Protein AF-0000000080272807 (afdb_homodimer)

Foldseek 3Di:
DQCDLVNLCVQLVHDSLLLQCLLQVNDDDPPVSSVSSVVCCVVRVPDPPNCSHVCLVPAPLEEEEEEADPPDLLVVLLVLLLQVQSVVVVHHYDYDYQVNDLVSVVVVVVVVVVVPHQAYEYEDWAFPPHPCLVVVLVVLVRHAYEYEQYDHPRRPNYFYEHAQLLVVLLVVCVQQVDALPAQEAEEEACRTPLSVSNVVSVVVNCVVVVHDDDCVRYFYFYPALVRLLVSLVVVVVVVDFFAYEYEYSALRSQLSNVVNCVVVVHDFPGGYAYAGEQCRPCQCVDVQRHWYKHQVSSVSSNVSNVQSVCVSVPNHDPDRYDYGDIDTGDTRRHDRPPD/DQCDLVNLCVQLVHDSLLLQCLLQVNDDDPPVSSVSSVVCCVVSVPDPPNCSHVCLVPAPLEEEEEEADPPDLLVVLLVLLLQVQSVVVVHHYDYDYQVNDLVSVVVVVVVVVVVPHQAYEYEDFAFPPHPCLVVVQVVLVRHAYEYEQYDRPHHDNYAYEHAQLLVVLLVVCVQQVDALPAQEAEEEACRTPLSVSNVVSVVVNCVVVVHDDDCVRYFYFYPALVRLLVSLVVVVVVVDFFAYEYEYSALRSQLSNVVNCVVVVHDFPGGYAYAGEQCRPCQCVDVQRHWYKHQVSSVSSNVSNVQSVCVSVPNHDPDRYDYGDIDTGDTRRHDRPPD

Structure (mmCIF, N/CA/C/O backbone):
data_AF-0000000080272807-model_v1
#
loop_
_entity.id
_entity.type
_entity.pdbx_description
1 polymer 'HTH lacI-type domain-containing protein'
#
loop_
_atom_site.group_PDB
_atom_site.id
_atom_site.type_symbol
_atom_site.label_atom_id
_atom_site.label_alt_id
_atom_site.label_comp_id
_atom_site.label_asym_id
_atom_site.label_entity_id
_atom_site.label_seq_id
_atom_site.pdbx_PDB_ins_code
_atom_site.Cartn_x
_atom_site.Cartn_y
_atom_site.Cartn_z
_atom_site.occupancy
_atom_site.B_iso_or_equiv
_atom_site.auth_seq_id
_atom_site.auth_comp_id
_atom_site.auth_asym_id
_atom_site.auth_atom_id
_atom_site.pdbx_PDB_model_num
ATOM 1 N N . MET A 1 1 ? -3.539 21.22 30.355 1 34.2 1 MET A N 1
ATOM 2 C CA . MET A 1 1 ? -4.007 21.285 28.974 1 34.2 1 MET A CA 1
ATOM 3 C C . MET A 1 1 ? -3.716 22.653 28.365 1 34.2 1 MET A C 1
ATOM 5 O O . MET A 1 1 ? -3.99 23.683 28.983 1 34.2 1 MET A O 1
ATOM 9 N N . SER A 1 2 ? -2.77 22.766 27.38 1 46.05 2 SER A N 1
ATOM 10 C CA . SER A 1 2 ? -2.426 24.106 26.916 1 46.05 2 SER A CA 1
ATOM 11 C C . SER A 1 2 ? -3.626 24.795 26.276 1 46.05 2 SER A C 1
ATOM 13 O O . SER A 1 2 ? -4.498 24.133 25.708 1 46.05 2 SER A O 1
ATOM 15 N N . TYR A 1 3 ? -3.891 26.013 26.672 1 55.88 3 TYR A N 1
ATOM 16 C CA . TYR A 1 3 ? -5.014 26.831 26.228 1 55.88 3 TYR A CA 1
ATOM 17 C C . TYR A 1 3 ? -4.972 27.042 24.719 1 55.88 3 TYR A C 1
ATOM 19 O O . TYR A 1 3 ? -3.985 27.552 24.184 1 55.88 3 TYR A O 1
ATOM 27 N N . THR A 1 4 ? -5.792 26.312 23.886 1 60.8 4 THR A N 1
ATOM 28 C CA . THR A 1 4 ? -5.838 26.264 22.429 1 60.8 4 THR A CA 1
ATOM 29 C C . THR A 1 4 ? -6.853 27.266 21.887 1 60.8 4 THR A C 1
ATOM 31 O O . THR A 1 4 ? -7.581 27.898 22.656 1 60.8 4 THR A O 1
ATOM 34 N N . MET A 1 5 ? -6.747 27.379 20.513 1 63.78 5 MET A N 1
ATOM 35 C CA . MET A 1 5 ? -7.747 28.229 19.874 1 63.78 5 MET A CA 1
ATOM 36 C C . MET A 1 5 ? -9.155 27.703 20.131 1 63.78 5 MET A C 1
ATOM 38 O O . MET A 1 5 ? -10.105 28.481 20.228 1 63.78 5 MET A O 1
ATOM 42 N N . TYR A 1 6 ? -9.126 26.433 20.267 1 62.65 6 TYR A N 1
ATOM 43 C CA . TYR A 1 6 ? -10.42 25.835 20.575 1 62.65 6 TYR A CA 1
ATOM 44 C C . TYR A 1 6 ? -10.855 26.176 21.995 1 62.65 6 TYR A C 1
ATOM 46 O O . TYR A 1 6 ? -12.026 26.48 22.236 1 62.65 6 TYR A O 1
ATOM 54 N N . ASP A 1 7 ? -9.866 26.136 22.859 1 68.77 7 ASP A N 1
ATOM 55 C CA . ASP A 1 7 ? -10.162 26.541 24.23 1 68.77 7 ASP A CA 1
ATOM 56 C C . ASP A 1 7 ? -10.607 28.001 24.288 1 68.77 7 ASP A C 1
ATOM 58 O O . ASP A 1 7 ? -11.548 28.341 25.008 1 68.77 7 ASP A O 1
ATOM 62 N N . LEU A 1 8 ? -9.949 28.792 23.437 1 72.2 8 LEU A N 1
ATOM 63 C CA . LEU A 1 8 ? -10.231 30.22 23.348 1 72.2 8 LEU A CA 1
ATOM 64 C C . LEU A 1 8 ? -11.628 30.465 22.788 1 72.2 8 LEU A C 1
ATOM 66 O O . LEU A 1 8 ? -12.37 31.306 23.302 1 72.2 8 LEU A O 1
ATOM 70 N N . ALA A 1 9 ? -11.871 29.659 21.795 1 72.42 9 ALA A N 1
ATOM 71 C CA . ALA A 1 9 ? -13.197 29.761 21.191 1 72.42 9 ALA A CA 1
ATOM 72 C C . ALA A 1 9 ? -14.284 29.357 22.183 1 72.42 9 ALA A C 1
ATOM 74 O O . ALA A 1 9 ? -15.309 30.032 22.3 1 72.42 9 ALA A O 1
ATOM 75 N N . ARG A 1 10 ? -13.968 28.383 22.796 1 74.51 10 ARG A N 1
ATOM 76 C CA . ARG A 1 10 ? -14.891 27.901 23.819 1 74.51 10 ARG A CA 1
ATOM 77 C C . ARG A 1 10 ? -15.048 28.924 24.939 1 74.51 10 ARG A C 1
ATOM 79 O O . ARG A 1 10 ? -16.169 29.262 25.325 1 74.51 10 ARG A O 1
ATOM 86 N N . ASP A 1 11 ? -13.958 29.419 25.391 1 76.03 11 ASP A N 1
ATOM 87 C CA . ASP A 1 11 ? -13.976 30.363 26.505 1 76.03 11 ASP A CA 1
ATOM 88 C C . ASP A 1 11 ? -14.636 31.678 26.1 1 76.03 11 ASP A C 1
ATOM 90 O O . ASP A 1 11 ? -15.256 32.349 26.928 1 76.03 11 ASP A O 1
ATOM 94 N N . ALA A 1 12 ? -14.47 32.021 24.795 1 75.81 12 ALA A N 1
ATOM 95 C CA . ALA A 1 12 ? -15.011 33.273 24.272 1 75.81 12 ALA A CA 1
ATOM 96 C C . ALA A 1 12 ? -16.451 33.093 23.799 1 75.81 12 ALA A C 1
ATOM 98 O O . ALA A 1 12 ? -17.138 34.071 23.496 1 75.81 12 ALA A O 1
ATOM 99 N N . GLY A 1 13 ? -16.926 31.772 23.785 1 72.6 13 GLY A N 1
ATOM 100 C CA . GLY A 1 13 ? -18.289 31.48 23.372 1 72.6 13 GLY A CA 1
ATOM 101 C C . GLY A 1 13 ? -18.535 31.741 21.898 1 72.6 13 GLY A C 1
ATOM 102 O O . GLY A 1 13 ? -19.614 32.197 21.515 1 72.6 13 GLY A O 1
ATOM 103 N N . VAL A 1 14 ? -17.548 31.664 21.172 1 73.32 14 VAL A N 1
ATOM 104 C CA . VAL A 1 14 ? -17.643 31.909 19.737 1 73.32 14 VAL A CA 1
ATOM 105 C C . VAL A 1 14 ? -17.054 30.727 18.971 1 73.32 14 VAL A C 1
ATOM 107 O O . VAL A 1 14 ? -16.477 29.816 19.57 1 73.32 14 VAL A O 1
ATOM 110 N N . SER A 1 15 ? -17.325 30.678 17.741 1 65.16 15 SER A N 1
ATOM 111 C CA . SER A 1 15 ? -16.73 29.648 16.896 1 65.16 15 SER A CA 1
ATOM 112 C C . SER A 1 15 ? -15.228 29.863 16.738 1 65.16 15 SER A C 1
ATOM 114 O O . SER A 1 15 ? -14.731 30.974 16.934 1 65.16 15 SER A O 1
ATOM 116 N N . VAL A 1 16 ? -14.533 28.832 16.421 1 64.63 16 VAL A N 1
ATOM 117 C CA . VAL A 1 16 ? -13.101 28.922 16.157 1 64.63 16 VAL A CA 1
ATOM 118 C C . VAL A 1 16 ? -12.849 29.88 14.995 1 64.63 16 VAL A C 1
ATOM 120 O O . VAL A 1 16 ? -11.865 30.624 14.998 1 64.63 16 VAL A O 1
ATOM 123 N N . ALA A 1 17 ? -13.763 30.073 14.128 1 61.92 17 ALA A N 1
ATOM 124 C CA . ALA A 1 17 ? -13.666 31.01 13.012 1 61.92 17 ALA A CA 1
ATOM 125 C C . ALA A 1 17 ? -13.718 32.454 13.502 1 61.92 17 ALA A C 1
ATOM 127 O O . ALA A 1 17 ? -12.987 33.312 13.002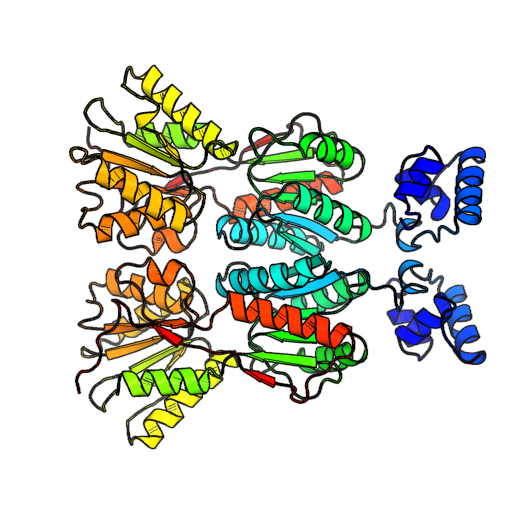 1 61.92 17 ALA A O 1
ATOM 128 N N . THR A 1 18 ? -14.551 32.736 14.481 1 66.98 18 THR A N 1
ATOM 129 C CA . THR A 1 18 ? -14.682 34.072 15.049 1 66.98 18 THR A CA 1
ATOM 130 C C . THR A 1 18 ? -13.41 34.473 15.791 1 66.98 18 THR A C 1
ATOM 132 O O . THR A 1 18 ? -12.94 35.605 15.663 1 66.98 18 THR A O 1
ATOM 135 N N . VAL A 1 19 ? -12.832 33.446 16.512 1 68.65 19 VAL A N 1
ATOM 136 C CA . VAL A 1 19 ? -11.566 33.68 17.198 1 68.65 19 VAL A CA 1
ATOM 137 C C . VAL A 1 19 ? -10.473 33.984 16.175 1 68.65 19 VAL A C 1
ATOM 139 O O . VAL A 1 19 ? -9.681 34.91 16.361 1 68.65 19 VAL A O 1
ATOM 142 N N . SER A 1 20 ? -10.59 33.342 15.147 1 62.76 20 SER A N 1
ATOM 143 C CA . SER A 1 20 ? -9.619 33.54 14.076 1 62.76 20 SER A CA 1
ATOM 144 C C . SER A 1 20 ? -9.745 34.932 13.466 1 62.76 20 SER A C 1
ATOM 146 O O . SER A 1 20 ? -8.74 35.604 13.227 1 62.76 20 SER A O 1
ATOM 148 N N . ARG A 1 21 ? -10.932 35.349 13.357 1 64.17 21 ARG A N 1
ATOM 149 C CA . ARG A 1 21 ? -11.18 36.676 12.801 1 64.17 21 ARG A CA 1
ATOM 150 C C . ARG A 1 21 ? -10.634 37.764 13.72 1 64.17 21 ARG A C 1
ATOM 152 O O . ARG A 1 21 ? -10.052 38.745 13.252 1 64.17 21 ARG A O 1
ATOM 159 N N . VAL A 1 22 ? -10.828 37.583 14.979 1 68.15 22 VAL A N 1
ATOM 160 C CA . VAL A 1 22 ? -10.404 38.58 15.957 1 68.15 22 VAL A CA 1
ATOM 161 C C . VAL A 1 22 ? -8.88 38.607 16.04 1 68.15 22 VAL A C 1
ATOM 163 O O . VAL A 1 22 ? -8.272 39.68 16.05 1 68.15 22 VAL A O 1
ATOM 166 N N . ILE A 1 23 ? -8.363 37.376 15.953 1 66.19 23 ILE A N 1
ATOM 167 C CA . ILE A 1 23 ? -6.919 37.262 16.127 1 66.19 23 ILE A CA 1
ATOM 168 C C . ILE A 1 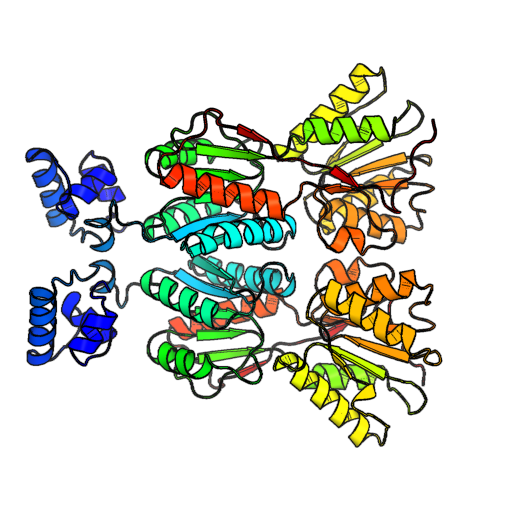23 ? -6.207 37.764 14.873 1 66.19 23 ILE A C 1
ATOM 170 O O . ILE A 1 23 ? -5.17 38.426 14.963 1 66.19 23 ILE A O 1
ATOM 174 N N . ASN A 1 24 ? -7.007 37.582 13.761 1 58.66 24 ASN A N 1
ATOM 175 C CA . ASN A 1 24 ? -6.405 37.94 12.481 1 58.66 24 ASN A CA 1
ATOM 176 C C . ASN A 1 24 ? -6.882 39.307 12.001 1 58.66 24 ASN A C 1
ATOM 178 O O . ASN A 1 24 ? -6.543 39.734 10.895 1 58.66 24 ASN A O 1
ATOM 182 N N . LYS A 1 25 ? -7.51 39.91 12.763 1 61.64 25 LYS A N 1
ATOM 183 C CA . LYS A 1 25 ? -8.095 41.217 12.481 1 61.64 25 LYS A CA 1
ATOM 184 C C . LYS A 1 25 ? -8.728 41.249 11.092 1 61.64 25 LYS A C 1
ATOM 186 O O . LYS A 1 25 ? -8.542 42.209 10.341 1 61.64 25 LYS A O 1
ATOM 191 N N . ASN A 1 26 ? -9.281 40.007 10.676 1 52.68 26 ASN A N 1
ATOM 192 C CA . ASN A 1 26 ? -9.894 39.896 9.356 1 52.68 26 ASN A CA 1
ATOM 193 C C . ASN A 1 26 ? -11.367 39.508 9.454 1 52.68 26 ASN A C 1
ATOM 195 O O . ASN A 1 26 ? -11.701 38.458 10.006 1 52.68 26 ASN A O 1
ATOM 199 N N . GLY A 1 27 ? -12.287 40.421 9.272 1 57.71 27 GLY A N 1
ATOM 200 C CA . GLY A 1 27 ? -13.735 40.291 9.239 1 57.71 27 GLY A CA 1
ATOM 201 C C . GLY A 1 27 ? -14.437 41.187 10.242 1 57.71 27 GLY A C 1
ATOM 202 O O . GLY A 1 27 ? -13.787 41.842 11.059 1 57.71 27 GLY A O 1
ATOM 203 N N . SER A 1 28 ? -15.631 41.26 10.094 1 63.96 28 SER A N 1
ATOM 204 C CA . SER A 1 28 ? -16.472 42.048 10.988 1 63.96 28 SER A CA 1
ATOM 205 C C . SER A 1 28 ? -16.881 41.241 12.216 1 63.96 28 SER A C 1
ATOM 207 O O . SER A 1 28 ? -17.505 40.185 12.091 1 63.96 28 SER A O 1
ATOM 209 N N . VAL A 1 29 ? -16.136 41.385 13.266 1 70.33 29 VAL A N 1
ATOM 210 C CA . VAL A 1 29 ? -16.567 40.876 14.563 1 70.33 29 VAL A CA 1
ATOM 211 C C . VAL A 1 29 ? -17.007 42.035 15.454 1 70.33 29 VAL A C 1
ATOM 213 O O . VAL A 1 29 ? -16.433 43.125 15.393 1 70.33 29 VAL A O 1
ATOM 216 N N . LYS A 1 30 ? -18.138 41.856 16.091 1 79.73 30 LYS A N 1
ATOM 217 C CA . LYS A 1 30 ? -18.642 42.891 16.989 1 79.73 30 LYS A CA 1
ATOM 218 C C . LYS A 1 30 ? -17.578 43.307 18 1 79.73 30 LYS A C 1
ATOM 220 O O . LYS A 1 30 ? -16.817 42.469 18.489 1 79.73 30 LYS A O 1
ATOM 225 N N . GLU A 1 31 ? -17.5 44.462 18.184 1 74.25 31 GLU A N 1
ATOM 226 C CA . GLU A 1 31 ? -16.474 45.04 19.046 1 74.25 31 GLU A CA 1
ATOM 227 C C . GLU A 1 31 ? -16.471 44.377 20.421 1 74.25 31 GLU A C 1
ATOM 229 O O . GLU A 1 31 ? -15.408 44.113 20.987 1 74.25 31 GLU A O 1
ATOM 234 N N . ASP A 1 32 ? -17.535 43.991 20.93 1 78.94 32 ASP A N 1
ATOM 235 C CA . ASP A 1 32 ? -17.648 43.34 22.232 1 78.94 32 ASP A CA 1
ATOM 236 C C . ASP A 1 32 ? -17.025 41.946 22.205 1 78.94 32 ASP A C 1
ATOM 238 O O . ASP A 1 32 ? -16.321 41.557 23.138 1 78.94 32 ASP A O 1
ATOM 242 N N . THR A 1 33 ? -17.215 41.248 21.119 1 78.75 33 THR A N 1
ATOM 243 C CA . THR A 1 33 ? -16.678 39.901 20.952 1 78.75 33 THR A CA 1
ATOM 244 C C . THR A 1 33 ? -15.163 39.941 20.775 1 78.75 33 THR A C 1
ATOM 246 O O . THR A 1 33 ? -14.445 39.118 21.347 1 78.75 33 THR A O 1
ATOM 249 N N . LYS A 1 34 ? -14.794 40.867 20.072 1 78.63 34 LYS A N 1
ATOM 250 C CA . LYS A 1 34 ? -13.368 41.082 19.845 1 78.63 34 LYS A CA 1
ATOM 251 C C . LYS A 1 34 ? -12.637 41.352 21.158 1 78.63 34 LYS A C 1
ATOM 253 O O . LYS A 1 34 ? -11.595 40.751 21.429 1 78.63 34 LYS A O 1
ATOM 258 N N . GLN A 1 35 ? -13.182 42.246 21.92 1 77.6 35 GLN A N 1
ATOM 259 C CA . GLN A 1 35 ? -12.572 42.611 23.195 1 77.6 35 GLN A CA 1
ATOM 260 C C . GLN A 1 35 ? -12.544 41.423 24.152 1 77.6 35 GLN A C 1
ATOM 262 O O . GLN A 1 35 ? -11.55 41.203 24.848 1 77.6 35 GLN A O 1
ATOM 267 N N . ARG A 1 36 ? -13.546 40.623 24.125 1 79.94 36 ARG A N 1
ATOM 268 C CA . ARG A 1 36 ? -13.622 39.435 24.968 1 79.94 36 ARG A CA 1
ATOM 269 C C . ARG A 1 36 ? -12.545 38.424 24.588 1 79.94 36 ARG A C 1
ATOM 271 O O . ARG A 1 36 ? -11.881 37.859 25.46 1 79.94 36 ARG A O 1
ATOM 278 N N . ILE A 1 37 ? -12.446 38.263 23.313 1 77.82 37 ILE A N 1
ATOM 279 C CA . ILE A 1 37 ? -11.456 37.311 22.821 1 77.82 37 ILE A CA 1
ATOM 280 C C . ILE A 1 37 ? -10.052 37.799 23.173 1 77.82 37 ILE A C 1
ATOM 282 O O . ILE A 1 37 ? -9.223 37.026 23.658 1 77.82 37 ILE A O 1
ATOM 286 N N . LEU A 1 38 ? -9.854 39.056 22.983 1 75.73 38 LEU A N 1
ATOM 287 C CA . LEU A 1 38 ? -8.543 39.635 23.257 1 75.73 38 LEU A CA 1
ATOM 288 C C . LEU A 1 38 ? -8.233 39.595 24.75 1 75.73 38 LEU A C 1
ATOM 290 O O . LEU A 1 38 ? -7.086 39.372 25.144 1 75.73 38 LEU A O 1
ATOM 294 N N . GLU A 1 39 ? -9.146 39.771 25.557 1 76.67 39 GLU A N 1
ATOM 295 C CA . GLU A 1 39 ? -8.997 39.695 27.007 1 76.67 39 GLU A CA 1
ATOM 296 C C . GLU A 1 39 ? -8.641 38.279 27.451 1 76.67 39 GLU A C 1
ATOM 298 O O . GLU A 1 39 ? -7.789 38.092 28.322 1 76.67 39 GLU A O 1
ATOM 303 N N . ILE A 1 40 ? -9.274 37.279 26.811 1 77.22 40 ILE A N 1
ATOM 304 C CA . ILE A 1 40 ? -8.991 35.892 27.165 1 77.22 40 ILE A CA 1
ATOM 305 C C . ILE A 1 40 ? -7.578 35.524 26.717 1 77.22 40 ILE A C 1
ATOM 307 O O . ILE A 1 40 ? -6.848 34.843 27.441 1 77.22 40 ILE A O 1
ATOM 311 N N . ILE A 1 41 ? -7.313 36.026 25.575 1 70.11 41 ILE A N 1
ATOM 312 C CA . ILE A 1 41 ? -5.968 35.807 25.053 1 70.11 41 ILE A CA 1
ATOM 313 C C . ILE A 1 41 ? -4.937 36.347 26.042 1 70.11 41 ILE A C 1
ATOM 315 O O . ILE A 1 41 ? -3.952 35.673 26.351 1 70.11 41 ILE A O 1
ATOM 319 N N . LYS A 1 42 ? -5.157 37.484 26.442 1 67.79 42 LYS A N 1
ATOM 320 C CA . LYS A 1 42 ? -4.279 38.135 27.41 1 67.79 42 LYS A CA 1
ATOM 321 C C . LYS A 1 42 ? -4.266 37.38 28.736 1 67.79 42 LYS A C 1
ATOM 323 O O . LYS A 1 42 ? -3.202 37.145 29.312 1 67.79 42 LYS A O 1
ATOM 328 N N . ASP A 1 43 ? -5.37 37.002 29.208 1 70.59 43 ASP A N 1
ATOM 329 C CA . ASP A 1 43 ? -5.523 36.37 30.515 1 70.59 43 ASP A CA 1
ATOM 330 C C . ASP A 1 43 ? -4.917 34.968 30.521 1 70.59 43 ASP A C 1
ATOM 332 O O . ASP A 1 43 ? -4.312 34.552 31.512 1 70.59 43 ASP A O 1
ATOM 336 N N . LYS A 1 44 ? -5.176 34.291 29.324 1 66.93 44 LYS A N 1
ATOM 337 C CA . LYS A 1 44 ? -4.774 32.888 29.299 1 66.93 44 LYS A CA 1
ATOM 338 C C . LYS A 1 44 ? -3.403 32.72 28.652 1 66.93 44 LYS A C 1
ATOM 340 O O . LYS A 1 44 ? -2.855 31.616 28.622 1 66.93 44 LYS A O 1
ATOM 345 N N . GLY A 1 45 ? -3.007 33.809 28.225 1 59.3 45 GLY A N 1
ATOM 346 C CA . GLY A 1 45 ? -1.712 33.782 27.565 1 59.3 45 GLY A CA 1
ATOM 347 C C . GLY A 1 45 ? -1.729 33.033 26.246 1 59.3 45 GLY A C 1
ATOM 348 O O . GLY A 1 45 ? -0.767 32.342 25.906 1 59.3 45 GLY A O 1
ATOM 349 N N . TYR A 1 46 ? -2.994 33.114 25.738 1 55.49 46 TYR A N 1
ATOM 350 C CA . TYR A 1 46 ? -3.131 32.454 24.445 1 55.49 46 TYR A CA 1
ATOM 351 C C . TYR A 1 46 ? -2.337 33.187 23.371 1 55.49 46 TYR A C 1
ATOM 353 O O . TYR A 1 46 ? -2.469 34.403 23.214 1 55.49 46 TYR A O 1
ATOM 361 N N . ILE A 1 47 ? -1.454 32.622 22.837 1 45.02 47 ILE A N 1
ATOM 362 C CA . ILE A 1 47 ? -0.714 33.175 21.709 1 45.02 47 ILE A CA 1
ATOM 363 C C . ILE A 1 47 ? -1.332 32.69 20.399 1 45.02 47 ILE A C 1
ATOM 365 O O . ILE A 1 47 ? -1.336 31.491 20.113 1 45.02 47 ILE A O 1
ATOM 369 N N . PRO A 1 48 ? -2.294 33.513 19.825 1 45.15 48 PRO A N 1
ATOM 370 C CA . PRO A 1 48 ? -2.891 33.109 18.55 1 45.15 48 PRO A CA 1
ATOM 371 C C . PRO A 1 48 ? -1.861 32.566 17.562 1 45.15 48 PRO A C 1
ATOM 373 O O . PRO A 1 48 ? -0.717 33.028 17.541 1 45.15 48 PRO A O 1
ATOM 376 N N . ASN A 1 49 ? -1.878 31.275 17.399 1 40.27 49 ASN A N 1
ATOM 377 C CA . ASN A 1 49 ? -1.004 30.837 16.316 1 40.27 49 ASN A CA 1
ATOM 378 C C . ASN A 1 49 ? -1.096 31.767 15.11 1 40.27 49 ASN A C 1
ATOM 380 O O . ASN A 1 49 ? -2.194 32.08 14.645 1 40.27 49 ASN A O 1
ATOM 384 N N . ALA A 1 50 ? -0.382 32.722 15.008 1 37.33 50 ALA A N 1
ATOM 385 C CA . ALA A 1 50 ? -0.379 33.738 13.959 1 37.33 50 ALA A CA 1
ATOM 386 C C . ALA A 1 50 ? -0.886 33.165 12.639 1 37.33 50 ALA A C 1
ATOM 388 O O . ALA A 1 50 ? -1.478 33.883 11.83 1 37.33 50 ALA A O 1
ATOM 389 N N . TYR A 1 51 ? -0.553 31.853 12.313 1 34.41 51 TYR A N 1
ATOM 390 C CA . TYR A 1 51 ? -1.012 31.295 11.046 1 34.41 51 TYR A CA 1
ATOM 391 C C . TYR A 1 51 ? -2.528 31.143 11.033 1 34.41 51 TYR A C 1
ATOM 393 O O . TYR A 1 51 ? -3.146 31.109 9.966 1 34.41 51 TYR A O 1
ATOM 401 N N . ALA A 1 52 ? -3.207 31.062 12.11 1 33.51 52 ALA A N 1
ATOM 402 C CA . ALA A 1 52 ? -4.661 30.946 12.183 1 33.51 52 ALA A CA 1
ATOM 403 C C . ALA A 1 52 ? -5.336 32.263 11.812 1 33.51 52 ALA A C 1
ATOM 405 O O . ALA A 1 52 ? -6.524 32.288 11.483 1 33.51 52 ALA A O 1
ATOM 406 N N . ARG A 1 53 ? -4.846 33.306 12.185 1 33.41 53 ARG A N 1
ATOM 407 C CA . ARG A 1 53 ? -5.554 34.582 12.173 1 33.41 53 ARG A CA 1
ATOM 408 C C . ARG A 1 53 ? -5.941 34.981 10.753 1 33.41 53 ARG A C 1
ATOM 410 O O . ARG A 1 53 ? -7.079 35.382 10.504 1 33.41 53 ARG A O 1
ATOM 417 N N . GLY A 1 54 ? -4.963 35.659 10.024 1 32.89 54 GLY A N 1
ATOM 418 C CA . GLY A 1 54 ? -5.204 36.34 8.762 1 32.89 54 GLY A CA 1
ATOM 419 C C . GLY A 1 54 ? -5.602 35.399 7.642 1 32.89 54 GLY A C 1
ATOM 420 O O . GLY A 1 54 ? -5.854 35.835 6.517 1 32.89 54 GLY A O 1
ATOM 421 N N . MET A 1 55 ? -5.329 34.097 7.728 1 31.52 55 MET A N 1
ATOM 422 C CA . MET A 1 55 ? -5.302 33.044 6.718 1 31.52 55 MET A CA 1
ATOM 423 C C . MET A 1 55 ? -6.676 32.401 6.565 1 31.52 55 MET A C 1
ATOM 425 O O . MET A 1 55 ? -6.789 31.275 6.076 1 31.52 55 MET A O 1
ATOM 429 N N . ASN A 1 56 ? -7.548 32.759 7.178 1 35.78 56 ASN A N 1
ATOM 430 C CA . ASN A 1 56 ? -8.881 32.187 7.018 1 35.78 56 ASN A CA 1
ATOM 431 C C . ASN A 1 56 ? -9.156 31.804 5.567 1 35.78 56 ASN A C 1
ATOM 433 O O . ASN A 1 56 ? -9.833 30.809 5.301 1 35.78 56 ASN A O 1
ATOM 437 N N . ASN A 1 57 ? -8.945 32.878 4.731 1 38.85 57 ASN A N 1
ATOM 438 C CA . ASN A 1 57 ? -9.15 32.676 3.301 1 38.85 57 ASN A CA 1
ATOM 439 C C . ASN A 1 57 ? -7.888 32.151 2.622 1 38.85 57 ASN A C 1
ATOM 441 O O . ASN A 1 57 ? -7.749 32.247 1.401 1 38.85 57 ASN A O 1
ATOM 445 N N . ILE A 1 58 ? -6.85 32.07 3.363 1 45 58 ILE A N 1
ATOM 446 C CA . ILE A 1 58 ? -5.63 31.705 2.65 1 45 58 ILE A CA 1
ATOM 447 C C . ILE A 1 58 ? -5.541 30.186 2.524 1 45 58 ILE A C 1
ATOM 449 O O . ILE A 1 58 ? -5.449 29.478 3.529 1 45 58 ILE A O 1
ATOM 453 N N . SER A 1 59 ? -6.114 29.81 1.55 1 57.98 59 SER A N 1
ATOM 454 C CA . SER A 1 59 ? -5.888 28.418 1.176 1 57.98 59 SER A CA 1
ATOM 455 C C . SER A 1 59 ? -4.41 28.054 1.265 1 57.98 59 SER A C 1
ATOM 457 O O . SER A 1 59 ? -3.553 28.788 0.768 1 57.98 59 SER A O 1
ATOM 459 N N . MET A 1 60 ? -4.077 27.181 2.204 1 70.59 60 MET A N 1
ATOM 460 C CA . MET A 1 60 ? -2.71 26.672 2.246 1 70.59 60 MET A CA 1
ATOM 461 C C . MET A 1 60 ? -2.464 25.679 1.115 1 70.59 60 MET A C 1
ATOM 463 O O . MET A 1 60 ? -1.359 25.151 0.976 1 70.59 60 MET A O 1
ATOM 467 N N . LYS A 1 61 ? -3.528 25.552 0.322 1 86.36 61 LYS A N 1
ATOM 468 C CA . LYS A 1 61 ? -3.472 24.603 -0.786 1 86.36 61 LYS A CA 1
ATOM 469 C C . LYS A 1 61 ? -2.996 23.232 -0.313 1 86.36 61 LYS A C 1
ATOM 471 O O . LYS A 1 61 ? -2.152 22.606 -0.956 1 86.36 61 LYS A O 1
ATOM 476 N N . THR A 1 62 ? -3.518 22.887 0.935 1 90.57 62 THR A N 1
ATOM 477 C CA . THR A 1 62 ? -3.177 21.592 1.512 1 90.57 62 THR A CA 1
ATOM 478 C C . THR A 1 62 ? -4.437 20.83 1.912 1 90.57 62 THR A C 1
ATOM 480 O O . THR A 1 62 ? -5.323 21.385 2.565 1 90.57 62 THR A O 1
ATOM 483 N N . ILE A 1 63 ? -4.477 19.625 1.519 1 95.89 63 ILE A N 1
ATOM 484 C CA . ILE A 1 63 ? -5.63 18.768 1.773 1 95.89 63 ILE A CA 1
ATOM 485 C C . ILE A 1 63 ? -5.224 17.613 2.685 1 95.89 63 ILE A C 1
ATOM 487 O O . ILE A 1 63 ? -4.19 16.977 2.469 1 95.89 63 ILE A O 1
ATOM 491 N N . GLY A 1 64 ? -5.993 17.386 3.783 1 97.24 64 GLY A N 1
ATOM 492 C CA . GLY A 1 64 ? -5.801 16.201 4.603 1 97.24 64 GLY A CA 1
ATOM 493 C C . GLY A 1 64 ? -6.491 14.971 4.044 1 97.24 64 GLY A C 1
ATOM 494 O O . GLY A 1 64 ? -7.703 14.979 3.822 1 97.24 64 GLY A O 1
ATOM 495 N N . VAL A 1 65 ? -5.724 13.969 3.786 1 98.16 65 VAL A N 1
ATOM 496 C CA . VAL A 1 65 ? -6.273 12.695 3.333 1 98.16 65 VAL A CA 1
ATOM 497 C C . VAL A 1 65 ? -6.12 11.646 4.432 1 98.16 65 VAL A C 1
ATOM 499 O O . VAL A 1 65 ? -5.008 11.378 4.893 1 98.16 65 VAL A O 1
ATOM 502 N N . ILE A 1 66 ? -7.237 11.071 4.846 1 97.91 66 ILE A N 1
ATOM 503 C CA . ILE A 1 66 ? -7.258 10.077 5.913 1 97.91 66 ILE A CA 1
ATOM 504 C C . ILE A 1 66 ? -7.651 8.716 5.343 1 97.91 66 ILE A C 1
ATOM 506 O O . ILE A 1 66 ? -8.707 8.578 4.721 1 97.91 66 ILE A O 1
ATOM 510 N N . ILE A 1 67 ? -6.809 7.739 5.553 1 97.2 67 ILE A N 1
ATOM 511 C CA . ILE A 1 67 ? -7.127 6.4 5.068 1 97.2 67 ILE A CA 1
ATOM 512 C C . ILE A 1 67 ? -7.188 5.426 6.242 1 97.2 67 ILE A C 1
ATOM 514 O O . ILE A 1 67 ? -6.539 5.641 7.268 1 97.2 67 ILE A O 1
ATOM 518 N N . ALA A 1 68 ? -7.865 4.35 6.059 1 93.59 68 ALA A N 1
ATOM 519 C CA . ALA A 1 68 ? -8.111 3.383 7.126 1 93.59 68 ALA A CA 1
ATOM 520 C C . ALA A 1 68 ? -6.898 2.481 7.338 1 93.59 68 ALA A C 1
ATOM 522 O O . ALA A 1 68 ? -6.639 2.032 8.457 1 93.59 68 ALA A O 1
ATOM 523 N N . ASP A 1 69 ? -6.217 2.194 6.22 1 92.34 69 ASP A N 1
ATOM 524 C CA . ASP A 1 69 ? -5.152 1.198 6.301 1 92.34 69 ASP A CA 1
ATOM 525 C C . ASP A 1 69 ? -4.151 1.369 5.161 1 92.34 69 ASP A C 1
ATOM 527 O O . ASP A 1 69 ? -4.434 1 4.019 1 92.34 69 ASP A O 1
ATOM 531 N N . ILE A 1 70 ? -2.972 1.684 5.52 1 92.49 70 ILE A N 1
ATOM 532 C CA . ILE A 1 70 ? -1.98 2.01 4.502 1 92.49 70 ILE A CA 1
ATOM 533 C C . ILE A 1 70 ? -1.498 0.73 3.822 1 92.49 70 ILE A C 1
ATOM 535 O O . ILE A 1 70 ? -1.001 0.768 2.694 1 92.49 70 ILE A O 1
ATOM 539 N N . VAL A 1 71 ? -1.646 -0.448 4.436 1 93.65 71 VAL A N 1
ATOM 540 C CA . VAL A 1 71 ? -1.095 -1.694 3.913 1 93.65 71 VAL A CA 1
ATOM 541 C C . VAL A 1 71 ? -2.08 -2.323 2.93 1 93.65 71 VAL A C 1
ATOM 543 O O . VAL A 1 71 ? -1.726 -3.245 2.192 1 93.65 71 VAL A O 1
ATOM 546 N N . ASN A 1 72 ? -3.312 -1.871 2.941 1 94.55 72 ASN A N 1
ATOM 547 C CA . ASN A 1 72 ? -4.308 -2.335 1.981 1 94.55 72 ASN A CA 1
ATOM 548 C C . ASN A 1 72 ? -4.188 -1.6 0.649 1 94.55 72 ASN A C 1
ATOM 550 O O . ASN A 1 72 ? -4.376 -0.384 0.587 1 94.55 72 ASN A O 1
ATOM 554 N N . PRO A 1 73 ? -3.951 -2.348 -0.458 1 96.36 73 PRO A N 1
ATOM 555 C CA . PRO A 1 73 ? -3.702 -1.719 -1.757 1 96.36 73 PRO A CA 1
ATOM 556 C C . PRO A 1 73 ? -4.891 -0.9 -2.254 1 96.36 73 PRO A C 1
ATOM 558 O O . PRO A 1 73 ? -4.728 -0.02 -3.103 1 96.36 73 PRO A O 1
ATOM 561 N N . PHE A 1 74 ? -6.058 -1.149 -1.746 1 96.02 74 PHE A N 1
ATOM 562 C CA . PHE A 1 74 ? -7.236 -0.365 -2.096 1 96.02 74 PHE A CA 1
ATOM 563 C C . PHE A 1 74 ? -6.997 1.117 -1.838 1 96.02 74 PHE A C 1
ATOM 565 O O . PHE A 1 74 ? -7.213 1.95 -2.721 1 96.02 74 PHE A O 1
ATOM 572 N N . PHE A 1 75 ? -6.481 1.4 -0.764 1 97.09 75 PHE A N 1
ATOM 573 C CA . PHE A 1 75 ? -6.32 2.781 -0.327 1 97.09 75 PHE A CA 1
ATOM 574 C C . PHE A 1 75 ? -5.203 3.468 -1.103 1 97.09 75 PHE A C 1
ATOM 576 O O . PHE A 1 75 ? -5.318 4.642 -1.461 1 97.09 75 PHE A O 1
ATOM 583 N N . ALA A 1 76 ? -4.168 2.735 -1.324 1 95.77 76 ALA A N 1
ATOM 584 C CA . ALA A 1 76 ? -3.034 3.301 -2.05 1 95.77 76 ALA A CA 1
ATOM 585 C C . ALA A 1 76 ? -3.448 3.749 -3.449 1 95.77 76 ALA A C 1
ATOM 587 O O . ALA A 1 76 ? -3.052 4.824 -3.906 1 95.77 76 ALA A O 1
ATOM 588 N N . GLU A 1 77 ? -4.22 2.942 -4.108 1 96.39 77 GLU A N 1
ATOM 589 C CA . GLU A 1 77 ? -4.665 3.257 -5.463 1 96.39 77 GLU A CA 1
ATOM 590 C C . GLU A 1 77 ? -5.597 4.465 -5.471 1 96.39 77 GLU A C 1
ATOM 592 O O . GLU A 1 77 ? -5.51 5.317 -6.357 1 96.39 77 GLU A O 1
ATOM 597 N N . VAL A 1 78 ? -6.45 4.502 -4.529 1 97.89 78 VAL A N 1
ATOM 598 C CA . VAL A 1 78 ? -7.364 5.634 -4.423 1 97.89 78 VAL A CA 1
ATOM 599 C C . VAL A 1 78 ? -6.573 6.913 -4.154 1 97.89 78 VAL A C 1
ATOM 601 O O . VAL A 1 78 ? -6.814 7.943 -4.787 1 97.89 78 VAL A O 1
ATOM 604 N N . VAL A 1 79 ? -5.617 6.839 -3.251 1 97.41 79 VAL A N 1
ATOM 605 C CA . VAL A 1 79 ? -4.813 8 -2.882 1 97.41 79 VAL A CA 1
ATOM 606 C C . VAL A 1 79 ? -4.031 8.494 -4.097 1 97.41 79 VAL A C 1
ATOM 608 O O . VAL A 1 79 ? -3.887 9.702 -4.301 1 97.41 79 VAL A O 1
ATOM 611 N N . LYS A 1 80 ? -3.535 7.578 -4.869 1 96.19 80 LYS A N 1
ATOM 612 C CA . LYS A 1 80 ? -2.824 7.961 -6.086 1 96.19 80 LYS A CA 1
ATOM 613 C C . LYS A 1 80 ? -3.71 8.804 -6.998 1 96.19 80 LYS A C 1
ATOM 615 O O . LYS A 1 80 ? -3.264 9.814 -7.545 1 96.19 80 LYS A O 1
ATOM 620 N N . GLY A 1 81 ? -4.948 8.362 -7.199 1 97.1 81 GLY A N 1
ATOM 621 C CA . GLY A 1 81 ? -5.897 9.135 -7.984 1 97.1 81 GLY A CA 1
ATOM 622 C C . GLY A 1 81 ? -6.168 10.511 -7.406 1 97.1 81 GLY A C 1
ATOM 623 O O . GLY A 1 81 ? -6.217 11.5 -8.141 1 97.1 81 GLY A O 1
ATOM 624 N N . ILE A 1 82 ? -6.317 10.59 -6.059 1 97.84 82 ILE A N 1
ATOM 625 C CA . ILE A 1 82 ? -6.546 11.859 -5.377 1 97.84 82 ILE A CA 1
ATOM 626 C C . ILE A 1 82 ? -5.36 12.792 -5.61 1 97.84 82 ILE A C 1
ATOM 628 O O . ILE A 1 82 ? -5.541 13.975 -5.908 1 97.84 82 ILE A O 1
ATOM 632 N N . GLU A 1 83 ? -4.198 12.241 -5.431 1 95.74 83 GLU A N 1
ATOM 633 C CA . GLU A 1 83 ? -2.966 13.011 -5.582 1 95.74 83 GLU A CA 1
ATOM 634 C C . GLU A 1 83 ? -2.876 13.642 -6.969 1 95.74 83 GLU A C 1
ATOM 636 O O . GLU A 1 83 ? -2.574 14.83 -7.097 1 95.74 83 GLU A O 1
ATOM 641 N N . VAL A 1 84 ? -3.136 12.897 -8.007 1 94.88 84 VAL A N 1
ATOM 642 C CA . VAL A 1 84 ? -3.042 13.374 -9.382 1 94.88 84 VAL A CA 1
ATOM 643 C C . VAL A 1 84 ? -4.035 14.513 -9.604 1 94.88 84 VAL A C 1
ATOM 645 O O . VAL A 1 84 ? -3.681 15.552 -10.166 1 94.88 84 VAL A O 1
ATOM 648 N N . ALA A 1 85 ? -5.202 14.336 -9.101 1 96.16 85 ALA A N 1
ATOM 649 C CA . ALA A 1 85 ? -6.245 15.344 -9.276 1 96.16 85 ALA A CA 1
ATOM 650 C C . ALA A 1 85 ? -5.895 16.63 -8.532 1 96.16 85 ALA A C 1
ATOM 652 O O . ALA A 1 85 ? -6.069 17.729 -9.064 1 96.16 85 ALA A O 1
ATOM 653 N N . CYS A 1 86 ? -5.389 16.49 -7.347 1 93.73 86 CYS A N 1
ATOM 654 C CA . CYS A 1 86 ? -5.123 17.646 -6.499 1 93.73 86 CYS A CA 1
ATOM 655 C C . CYS A 1 86 ? -3.863 18.376 -6.95 1 93.73 86 CYS A C 1
ATOM 657 O O . CYS A 1 86 ? -3.827 19.607 -6.97 1 93.73 86 CYS A O 1
ATOM 659 N N . GLN A 1 87 ? -2.87 17.639 -7.262 1 89.85 87 GLN A N 1
ATOM 660 C CA . GLN A 1 87 ? -1.613 18.239 -7.697 1 89.85 87 GLN A CA 1
ATOM 661 C C . GLN A 1 87 ? -1.806 19.057 -8.97 1 89.85 87 GLN A C 1
ATOM 663 O O . GLN A 1 87 ? -1.209 20.125 -9.125 1 89.85 87 GLN A O 1
ATOM 668 N N . LYS A 1 88 ? -2.567 18.558 -9.858 1 91.23 88 LYS A N 1
ATOM 669 C CA . LYS A 1 88 ? -2.864 19.266 -11.1 1 91.23 88 LYS A CA 1
ATOM 670 C C . LYS A 1 88 ? -3.492 20.628 -10.82 1 91.23 88 LYS A C 1
ATOM 672 O O . LYS A 1 88 ? -3.39 21.544 -11.638 1 91.23 88 LYS A O 1
ATOM 677 N N . ASN A 1 89 ? -4.062 20.75 -9.686 1 91.07 89 ASN A N 1
ATOM 678 C CA . ASN A 1 89 ? -4.741 21.99 -9.325 1 91.07 89 ASN A CA 1
ATOM 679 C C . ASN A 1 89 ? -3.954 22.776 -8.281 1 91.07 89 ASN A C 1
ATOM 681 O O . ASN A 1 89 ? -4.489 23.694 -7.655 1 91.07 89 ASN A O 1
ATOM 685 N N . GLY A 1 90 ? -2.721 22.304 -8.057 1 89.72 90 GLY A N 1
ATOM 686 C CA . GLY A 1 90 ? -1.803 23.066 -7.225 1 89.72 90 GLY A CA 1
ATOM 687 C C . GLY A 1 90 ? -1.946 22.762 -5.746 1 89.72 90 GLY A C 1
ATOM 688 O O . GLY A 1 90 ? -1.467 23.521 -4.901 1 89.72 90 GLY A O 1
ATOM 689 N N . TYR A 1 91 ? -2.667 21.708 -5.406 1 91.91 91 TYR A N 1
ATOM 690 C CA . TYR A 1 91 ? -2.852 21.351 -4.004 1 91.91 91 TYR A CA 1
ATOM 691 C C . TYR A 1 91 ? -1.885 20.248 -3.59 1 91.91 91 TYR A C 1
ATOM 693 O O . TYR A 1 91 ? -1.599 19.338 -4.372 1 91.91 91 TYR A O 1
ATOM 701 N N . LYS A 1 92 ? -1.501 20.35 -2.306 1 91.39 92 LYS A N 1
ATOM 702 C CA . LYS A 1 92 ? -0.672 19.313 -1.699 1 91.39 92 LYS A CA 1
ATOM 703 C C . LYS A 1 92 ? -1.494 18.427 -0.767 1 91.39 92 LYS A C 1
ATOM 705 O O . LYS A 1 92 ? -2.559 18.832 -0.297 1 91.39 92 LYS A O 1
ATOM 710 N N . LEU A 1 93 ? -0.938 17.246 -0.561 1 94.68 93 LEU A N 1
ATOM 711 C CA . LEU A 1 93 ? -1.662 16.302 0.283 1 94.68 93 LEU A CA 1
ATOM 712 C C . LEU A 1 93 ? -0.859 15.965 1.535 1 94.68 93 LEU A C 1
ATOM 714 O O . LEU A 1 93 ? 0.362 15.805 1.47 1 94.68 93 LEU A O 1
ATOM 718 N N . ILE A 1 94 ? -1.578 15.922 2.632 1 94.47 94 ILE A N 1
ATOM 719 C CA . ILE A 1 94 ? -1.077 15.312 3.858 1 94.47 94 ILE A CA 1
ATOM 720 C C . ILE A 1 94 ? -1.857 14.033 4.154 1 94.47 94 ILE A C 1
ATOM 722 O O . ILE A 1 94 ? -3.07 14.074 4.371 1 94.47 94 ILE A O 1
ATOM 726 N N . LEU A 1 95 ? -1.108 12.983 4.148 1 96.15 95 LEU A N 1
ATOM 727 C CA . LEU A 1 95 ? -1.744 11.681 4.316 1 96.15 95 LEU A CA 1
ATOM 728 C C . LEU A 1 95 ? -1.573 11.173 5.744 1 96.15 95 LEU A C 1
ATOM 730 O O . LEU A 1 95 ? -0.485 11.273 6.316 1 96.15 95 LEU A O 1
ATOM 734 N N . CYS A 1 96 ? -2.692 10.639 6.302 1 95.57 96 CYS A N 1
ATOM 735 C CA . CYS A 1 96 ? -2.675 9.985 7.605 1 95.57 96 CYS A CA 1
ATOM 736 C C . CYS A 1 96 ? -3.387 8.638 7.549 1 95.57 96 CYS A C 1
ATOM 738 O O . CYS A 1 96 ? -4.363 8.478 6.815 1 95.57 96 CYS A O 1
ATOM 740 N N . SER A 1 97 ? -2.903 7.729 8.26 1 94.66 97 SER A N 1
ATOM 741 C CA . SER A 1 97 ? -3.52 6.411 8.37 1 94.66 97 SER A CA 1
ATOM 742 C C . SER A 1 97 ? -4.057 6.168 9.776 1 94.66 97 SER A C 1
ATOM 744 O O . SER A 1 97 ? -3.422 6.546 10.763 1 94.66 97 SER A O 1
ATOM 746 N N . THR A 1 98 ? -5.183 5.432 9.916 1 93.67 98 THR A N 1
ATOM 747 C CA . THR A 1 98 ? -5.851 5.361 11.211 1 93.67 98 THR A CA 1
ATOM 748 C C . THR A 1 98 ? -5.856 3.929 11.739 1 93.67 98 THR A C 1
ATOM 750 O O . THR A 1 98 ? -6.229 3.688 12.889 1 93.67 98 THR A O 1
ATOM 753 N N . ALA A 1 99 ? -5.505 2.966 10.908 1 88.44 99 ALA A N 1
ATOM 754 C CA . ALA A 1 99 ? -5.576 1.548 11.247 1 88.44 99 ALA A CA 1
ATOM 755 C C . ALA A 1 99 ? -6.984 1.16 11.69 1 88.44 99 ALA A C 1
ATOM 757 O O . ALA A 1 99 ? -7.155 0.431 12.67 1 88.44 99 ALA A O 1
ATOM 758 N N . ASN A 1 100 ? -7.955 1.767 11.093 1 90.54 100 ASN A N 1
ATOM 759 C CA . ASN A 1 100 ? -9.367 1.482 11.324 1 90.54 100 ASN A CA 1
ATOM 760 C C . ASN A 1 100 ? -9.777 1.805 12.758 1 90.54 100 ASN A C 1
ATOM 762 O O . ASN A 1 100 ? -10.68 1.172 13.308 1 90.54 100 ASN A O 1
ATOM 766 N N . ASN A 1 101 ? -9.119 2.717 13.387 1 92.22 101 ASN A N 1
ATOM 767 C CA . ASN A 1 101 ? -9.414 3.104 14.763 1 92.22 101 ASN A CA 1
ATOM 768 C C . ASN A 1 101 ? -10.063 4.484 14.83 1 92.22 101 ASN A C 1
ATOM 770 O O . ASN A 1 101 ? -9.461 5.478 14.419 1 92.22 101 ASN A O 1
ATOM 774 N N . ALA A 1 102 ? -11.211 4.519 15.449 1 93.28 102 ALA A N 1
ATOM 775 C CA . ALA A 1 102 ? -11.999 5.748 15.486 1 93.28 102 ALA A CA 1
ATOM 776 C C . ALA A 1 102 ? -11.289 6.831 16.294 1 93.28 102 ALA A C 1
ATOM 778 O O . ALA A 1 102 ? -11.319 8.008 15.927 1 93.28 102 ALA A O 1
ATOM 779 N N . ASP A 1 103 ? -10.69 6.441 17.373 1 93.12 103 ASP A N 1
ATOM 780 C CA . ASP A 1 103 ? -9.978 7.405 18.206 1 93.12 103 ASP A CA 1
ATOM 781 C C . ASP A 1 103 ? -8.779 7.992 17.465 1 93.12 103 ASP A C 1
ATOM 783 O O . ASP A 1 103 ? -8.531 9.198 17.532 1 93.12 103 ASP A O 1
ATOM 787 N N . THR A 1 104 ? -8.109 7.156 16.777 1 93.29 104 THR A N 1
ATOM 788 C CA . THR A 1 104 ? -6.974 7.615 15.985 1 93.29 104 THR A CA 1
ATOM 789 C C . THR A 1 104 ? -7.434 8.559 14.877 1 93.29 104 THR A C 1
ATOM 791 O O . THR A 1 104 ? -6.783 9.57 14.607 1 93.29 104 THR A O 1
ATOM 794 N N . GLU A 1 105 ? -8.527 8.214 14.255 1 95.5 105 GLU A N 1
ATOM 795 C CA . GLU A 1 105 ? -9.072 9.075 13.21 1 95.5 105 GLU A CA 1
ATOM 796 C C . GLU A 1 105 ? -9.326 10.486 13.734 1 95.5 105 GLU A C 1
ATOM 798 O O . GLU A 1 105 ? -8.913 11.467 13.113 1 95.5 105 GLU A O 1
ATOM 803 N N . LYS A 1 106 ? -9.989 10.558 14.859 1 94.99 106 LYS A N 1
ATOM 804 C CA . LYS A 1 106 ? -10.298 11.853 15.458 1 94.99 106 LYS A CA 1
ATOM 805 C C . LYS A 1 106 ? -9.023 12.63 15.774 1 94.99 106 LYS A C 1
ATOM 807 O O . LYS A 1 106 ? -8.923 13.82 15.465 1 94.99 106 LYS A O 1
ATOM 812 N N . LYS A 1 107 ? -8.085 11.958 16.326 1 92.1 107 LYS A N 1
ATOM 813 C CA . LYS A 1 107 ? -6.822 12.591 16.697 1 92.1 107 LYS A CA 1
ATOM 814 C C . LYS A 1 107 ? -6.094 13.128 15.468 1 92.1 107 LYS A C 1
ATOM 816 O O . LYS A 1 107 ? -5.537 14.227 15.501 1 92.1 107 LYS A O 1
ATOM 821 N N . GLU A 1 108 ? -6.063 12.326 14.413 1 93.75 108 GLU A N 1
ATOM 822 C CA . GLU A 1 108 ? -5.404 12.749 13.181 1 93.75 108 GLU A CA 1
ATOM 823 C C . GLU A 1 108 ? -6.087 13.976 12.583 1 93.75 108 GLU A C 1
ATOM 825 O O . GLU A 1 108 ? -5.418 14.893 12.103 1 93.75 108 GLU A O 1
ATOM 830 N N . ILE A 1 109 ? -7.375 13.982 12.595 1 95.08 109 ILE A N 1
ATOM 831 C CA . ILE A 1 109 ? -8.137 15.093 12.034 1 95.08 109 ILE A CA 1
ATOM 832 C C . ILE A 1 109 ? -7.866 16.363 12.837 1 95.08 109 ILE A C 1
ATOM 834 O O . ILE A 1 109 ? -7.626 17.428 12.264 1 95.08 109 ILE A O 1
ATOM 838 N N . GLU A 1 110 ? -7.891 16.219 14.117 1 89.98 110 GLU A N 1
ATOM 839 C CA . GLU A 1 110 ? -7.608 17.361 14.981 1 89.98 110 GLU A CA 1
ATOM 840 C C . GLU A 1 110 ? -6.21 17.916 14.721 1 89.98 110 GLU A C 1
ATOM 842 O O . GLU A 1 110 ? -6.02 19.132 14.663 1 89.98 110 GLU A O 1
ATOM 847 N N . MET A 1 111 ? -5.306 17.041 14.539 1 87.95 111 MET A N 1
ATOM 848 C CA . MET A 1 111 ? -3.941 17.452 14.223 1 87.95 111 MET A CA 1
ATOM 849 C C . MET A 1 111 ? -3.893 18.205 12.898 1 87.95 111 MET A C 1
ATOM 851 O O . MET A 1 111 ? -3.233 19.24 12.791 1 87.95 111 MET A O 1
ATOM 855 N N . LEU A 1 112 ? -4.573 17.732 11.912 1 91.63 112 LEU A N 1
ATOM 856 C CA . LEU A 1 112 ? -4.568 18.349 10.59 1 91.63 112 LEU A CA 1
ATOM 857 C C . LEU A 1 112 ? -5.236 19.72 10.628 1 91.63 112 LEU A C 1
ATOM 859 O O . LEU A 1 112 ? -4.834 20.631 9.901 1 91.63 112 LEU A O 1
ATOM 863 N N . VAL A 1 113 ? -6.241 19.812 11.443 1 86.85 113 VAL A N 1
ATOM 864 C CA . VAL A 1 113 ? -6.865 21.115 11.644 1 86.85 113 VAL A CA 1
ATOM 865 C C . VAL A 1 113 ? -5.838 22.1 12.2 1 86.85 113 VAL A C 1
ATOM 867 O O . VAL A 1 113 ? -5.737 23.234 11.726 1 86.85 113 VAL A O 1
ATOM 870 N N . GLU A 1 114 ? -5.087 21.567 13.107 1 77.58 114 GLU A N 1
ATOM 871 C CA . GLU A 1 114 ? -4.041 22.388 13.711 1 77.58 114 GLU A CA 1
ATOM 872 C C . GLU A 1 114 ? -2.98 22.773 12.684 1 77.58 114 GLU A C 1
ATOM 874 O O . GLU A 1 114 ? -2.329 23.811 12.816 1 77.58 114 GLU A O 1
ATOM 879 N N . LYS A 1 115 ? -2.853 21.944 11.699 1 79.44 115 LYS A N 1
ATOM 880 C CA . LYS A 1 115 ? -1.861 22.199 10.658 1 79.44 115 LYS A CA 1
ATOM 881 C C . LYS A 1 115 ? -2.454 23.034 9.527 1 79.44 115 LYS A C 1
ATOM 883 O O . LYS A 1 115 ? -1.794 23.274 8.514 1 79.44 115 LYS A O 1
ATOM 888 N N . PHE A 1 116 ? -3.681 23.422 9.608 1 80.39 116 PHE A N 1
ATOM 889 C CA . PHE A 1 116 ? -4.354 24.375 8.733 1 80.39 116 PHE A CA 1
ATOM 890 C C . PHE A 1 116 ? -4.561 23.782 7.344 1 80.39 116 PHE A C 1
ATOM 892 O O . PHE A 1 116 ? -4.26 24.427 6.337 1 80.39 116 PHE A O 1
ATOM 899 N N . VAL A 1 117 ? -5.066 22.621 7.288 1 87.85 117 VAL A N 1
ATOM 900 C CA . VAL A 1 117 ? -5.452 22.07 5.993 1 87.85 117 VAL A CA 1
ATOM 901 C C . VAL A 1 117 ? -6.769 22.694 5.538 1 87.85 117 VAL A C 1
ATOM 903 O O . VAL A 1 117 ? -7.545 23.189 6.358 1 87.85 117 VAL A O 1
ATOM 906 N N . ASP A 1 118 ? -6.998 22.665 4.263 1 89.95 118 ASP A N 1
ATOM 907 C CA . ASP A 1 118 ? -8.17 23.313 3.683 1 89.95 118 ASP A CA 1
ATOM 908 C C . ASP A 1 118 ? -9.406 22.425 3.808 1 89.95 118 ASP A C 1
ATOM 910 O O . ASP A 1 118 ? -10.535 22.9 3.666 1 89.95 118 ASP A O 1
ATOM 914 N N . GLY A 1 119 ? -9.23 21.193 4.028 1 95.75 119 GLY A N 1
ATOM 915 C CA . GLY A 1 119 ? -10.312 20.229 4.15 1 95.75 119 GLY A CA 1
ATOM 916 C C . GLY A 1 119 ? -9.832 18.79 4.143 1 95.75 119 GLY A C 1
ATOM 917 O O . GLY A 1 119 ? -8.634 18.528 4.273 1 95.75 119 GLY A O 1
ATOM 918 N N . PHE A 1 120 ? -10.882 17.91 4.035 1 97.55 120 PHE A N 1
ATOM 919 C CA . PHE A 1 120 ? -10.523 16.516 4.27 1 97.55 120 PHE A CA 1
ATOM 920 C C . PHE A 1 120 ? -11.119 15.615 3.195 1 97.55 120 PHE A C 1
ATOM 922 O O . PHE A 1 120 ? -12.258 15.816 2.77 1 97.55 120 PHE A O 1
ATOM 929 N N . ILE A 1 121 ? -10.354 14.671 2.766 1 98.52 121 ILE A N 1
ATOM 930 C CA . ILE A 1 121 ? -10.846 13.5 2.049 1 98.52 121 ILE A CA 1
ATOM 931 C C . ILE A 1 121 ? -10.637 12.249 2.898 1 98.52 121 ILE A C 1
ATOM 933 O O . ILE A 1 121 ? -9.501 11.898 3.229 1 98.52 121 ILE A O 1
ATOM 937 N N . ILE A 1 122 ? -11.678 11.584 3.293 1 98.27 122 ILE A N 1
ATOM 938 C CA . ILE A 1 122 ? -11.623 10.412 4.159 1 98.27 122 ILE A CA 1
ATOM 939 C C . ILE A 1 122 ? -11.999 9.164 3.363 1 98.27 122 ILE A C 1
ATOM 941 O O . ILE A 1 122 ? -13.111 9.066 2.839 1 98.27 122 ILE A O 1
ATOM 945 N N . VAL A 1 123 ? -11.086 8.242 3.31 1 98.07 123 VAL A N 1
ATOM 946 C CA . VAL A 1 123 ? -11.245 7.085 2.435 1 98.07 123 VAL A CA 1
ATOM 947 C C . VAL A 1 123 ? -11.436 5.824 3.275 1 98.07 123 VAL A C 1
ATOM 949 O O . VAL A 1 123 ? -10.56 5.457 4.062 1 98.07 123 VAL A O 1
ATOM 952 N N . GLY A 1 124 ? -12.53 5.132 3.011 1 95.56 124 GLY A N 1
ATOM 953 C CA . GLY A 1 124 ? -12.751 3.852 3.664 1 95.56 124 GLY A CA 1
ATOM 954 C C . GLY A 1 124 ? -14.175 3.671 4.155 1 95.56 124 GLY A C 1
ATOM 955 O O . GLY A 1 124 ? -14.923 4.643 4.28 1 95.56 124 GLY A O 1
ATOM 956 N N . SER A 1 125 ? -14.491 2.511 4.502 1 94.86 125 SER A N 1
ATOM 957 C CA . SER A 1 125 ? -15.807 2.168 5.031 1 94.86 125 SER A CA 1
ATOM 958 C C . SER A 1 125 ? -15.992 2.706 6.446 1 94.86 125 SER A C 1
ATOM 960 O O . SER A 1 125 ? -15.013 2.962 7.151 1 94.86 125 SER A O 1
ATOM 962 N N . ARG A 1 126 ? -17.239 2.922 6.779 1 95.8 126 ARG A N 1
ATOM 963 C CA . ARG A 1 126 ? -17.58 3.288 8.15 1 95.8 126 ARG A CA 1
ATOM 964 C C . ARG A 1 126 ? -18.042 2.07 8.943 1 95.8 126 ARG A C 1
ATOM 966 O O . ARG A 1 126 ? -18.63 1.143 8.381 1 95.8 126 ARG A O 1
ATOM 973 N N . PRO A 1 127 ? -17.721 2.122 10.204 1 95.24 127 PRO A N 1
ATOM 974 C CA . PRO A 1 127 ? -18.322 1.064 11.02 1 95.24 127 PRO A CA 1
ATOM 975 C C . PRO A 1 127 ? -19.843 1.174 11.101 1 95.24 127 PRO A C 1
ATOM 977 O O . PRO A 1 127 ? -20.392 2.273 10.995 1 95.24 127 PRO A O 1
ATOM 980 N N . SER A 1 128 ? -20.477 0.043 11.291 1 92.98 128 SER A N 1
ATOM 981 C CA . SER A 1 128 ? -21.927 0.048 11.453 1 92.98 128 SER A CA 1
ATOM 982 C C . SER A 1 128 ? -22.346 0.89 12.653 1 92.98 128 SER A C 1
ATOM 984 O O . SER A 1 128 ? -23.377 1.565 12.615 1 92.98 128 SER A O 1
ATOM 986 N N . ASN A 1 129 ? -21.533 0.89 13.711 1 92.26 129 ASN A N 1
ATOM 987 C CA . ASN A 1 129 ? -21.68 1.779 14.859 1 92.26 129 ASN A CA 1
ATOM 988 C C . ASN A 1 129 ? -20.642 2.897 14.839 1 92.26 129 ASN A C 1
ATOM 990 O O . ASN A 1 129 ? -19.731 2.918 15.668 1 92.26 129 ASN A O 1
ATOM 994 N N . ASP A 1 130 ? -20.874 3.843 14.007 1 93.81 130 ASP A N 1
ATOM 995 C CA . ASP A 1 130 ? -19.875 4.879 13.764 1 93.81 130 ASP A CA 1
ATOM 996 C C . ASP A 1 130 ? -19.92 5.951 14.851 1 93.81 130 ASP A C 1
ATOM 998 O O . ASP A 1 130 ? -20.685 6.913 14.751 1 93.81 130 ASP A O 1
ATOM 1002 N N . ASN A 1 131 ? -19.004 5.965 15.736 1 91.36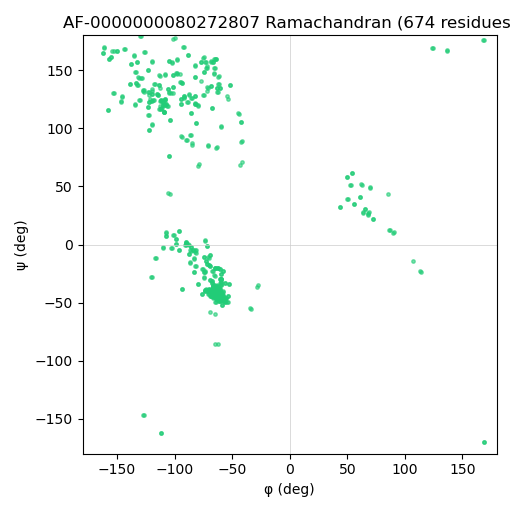 131 ASN A N 1
ATOM 1003 C CA . ASN A 1 131 ? -18.942 6.892 16.861 1 91.36 131 ASN A CA 1
ATOM 1004 C C . ASN A 1 131 ? -18.337 8.232 16.45 1 91.36 131 ASN A C 1
ATOM 1006 O O . ASN A 1 131 ? -18.369 9.194 17.219 1 91.36 131 ASN A O 1
ATOM 1010 N N . ASN A 1 132 ? -17.862 8.307 15.26 1 94.98 132 ASN A N 1
ATOM 1011 C CA . ASN A 1 132 ? -17.227 9.543 14.816 1 94.98 132 ASN A CA 1
ATOM 1012 C C . ASN A 1 132 ? -18.148 10.35 13.905 1 94.98 132 ASN A C 1
ATOM 1014 O O . ASN A 1 132 ? -17.804 11.459 13.492 1 94.98 132 ASN A O 1
ATOM 1018 N N . ALA A 1 133 ? -19.304 9.84 13.594 1 96.45 133 ALA A N 1
ATOM 1019 C CA . ALA A 1 133 ? -20.207 10.495 12.65 1 96.45 133 ALA A CA 1
ATOM 1020 C C . ALA A 1 133 ? -20.556 11.906 13.114 1 96.45 133 ALA A C 1
ATOM 1022 O O . ALA A 1 133 ? -20.487 12.858 12.333 1 96.45 133 ALA A O 1
ATOM 1023 N N . SER A 1 134 ? -20.855 12.082 14.38 1 96.3 134 SER A N 1
ATOM 1024 C CA . SER A 1 134 ? -21.234 13.384 14.919 1 96.3 134 SER A CA 1
ATOM 1025 C C . SER A 1 134 ? -20.076 14.373 14.843 1 96.3 134 SER A C 1
ATOM 1027 O O . SER A 1 134 ? -20.278 15.552 14.545 1 96.3 134 SER A O 1
ATOM 1029 N N . PHE A 1 135 ? -18.961 13.867 15.191 1 96.64 135 PHE A N 1
ATOM 1030 C CA . PHE A 1 135 ? -17.756 14.686 15.125 1 96.64 135 PHE A CA 1
ATOM 1031 C C . PHE A 1 135 ? -17.532 15.206 13.71 1 96.64 135 PHE A C 1
ATOM 1033 O O . PHE A 1 135 ? -17.279 16.396 13.514 1 96.64 135 PHE A O 1
ATOM 1040 N N . LEU A 1 136 ? -17.69 14.372 12.703 1 97.53 136 LEU A N 1
ATOM 1041 C CA . LEU A 1 136 ? -17.467 14.731 11.307 1 97.53 136 LEU A CA 1
ATOM 1042 C C . LEU A 1 136 ? -18.549 15.684 10.811 1 97.53 136 LEU A C 1
ATOM 1044 O O . LEU A 1 136 ? -18.267 16.603 10.038 1 97.53 136 LEU A O 1
ATOM 1048 N N . ILE A 1 137 ? -19.807 15.465 11.227 1 97 137 ILE A N 1
ATOM 1049 C CA . ILE A 1 137 ? -20.91 16.351 10.871 1 97 137 ILE A CA 1
ATOM 1050 C C . ILE A 1 137 ? -20.619 17.764 11.371 1 97 137 ILE A C 1
ATOM 1052 O O . ILE A 1 137 ? -20.762 18.735 10.624 1 97 137 ILE A O 1
ATOM 1056 N N . ASN A 1 138 ? -20.122 17.813 12.586 1 94.92 138 ASN A N 1
ATOM 1057 C CA . ASN A 1 138 ? -19.782 19.111 13.158 1 94.92 138 ASN A CA 1
ATOM 1058 C C . ASN A 1 138 ? -18.606 19.755 12.429 1 94.92 138 ASN A C 1
ATOM 1060 O O . ASN A 1 138 ? -18.627 20.953 12.145 1 94.92 138 ASN A O 1
ATOM 1064 N N . LEU A 1 139 ? -17.622 18.992 12.146 1 93.32 139 LEU A N 1
ATOM 1065 C CA . LEU A 1 139 ? -16.443 19.483 11.442 1 93.32 139 LEU A CA 1
ATOM 1066 C C . LEU A 1 139 ? -16.819 20.034 10.07 1 93.32 139 LEU A C 1
ATOM 1068 O O . LEU A 1 139 ? -16.214 20.999 9.597 1 93.32 139 LEU A O 1
ATOM 1072 N N . SER A 1 140 ? -17.819 19.454 9.421 1 94.68 140 SER A N 1
ATOM 1073 C CA . SER A 1 140 ? -18.216 19.792 8.058 1 94.68 140 SER A CA 1
ATOM 1074 C C . SER A 1 140 ? -18.842 21.181 7.994 1 94.68 140 SER A C 1
ATOM 1076 O O . SER A 1 140 ? -19.075 21.713 6.906 1 94.68 140 SER A O 1
ATOM 1078 N N . THR A 1 141 ? -19.115 21.801 9.136 1 90.01 141 THR A N 1
ATOM 1079 C CA . THR A 1 141 ? -19.643 23.161 9.153 1 90.01 141 THR A CA 1
ATOM 1080 C C . THR A 1 141 ? -18.555 24.167 8.788 1 90.01 141 THR A C 1
ATOM 1082 O O . THR A 1 141 ? -18.85 25.253 8.285 1 90.01 141 THR A O 1
ATOM 1085 N N . THR A 1 142 ? -17.324 23.761 8.986 1 87.74 142 THR A N 1
ATOM 1086 C CA . THR A 1 142 ? -16.231 24.705 8.777 1 87.74 142 THR A CA 1
ATOM 1087 C C . THR A 1 142 ? -15.275 24.196 7.702 1 87.74 142 THR A C 1
ATOM 1089 O O . THR A 1 142 ? -14.594 24.986 7.045 1 87.74 142 THR A O 1
ATOM 1092 N N . HIS A 1 143 ? -15.178 22.862 7.547 1 91.06 143 HIS A N 1
ATOM 1093 C CA . HIS A 1 143 ? -14.259 22.258 6.588 1 91.06 143 HIS A CA 1
ATOM 1094 C C . HIS A 1 143 ? -15.003 21.37 5.597 1 91.06 143 HIS A C 1
ATOM 1096 O O . HIS A 1 143 ? -15.829 20.545 5.994 1 91.06 143 HIS A O 1
ATOM 1102 N N . PRO A 1 144 ? -14.702 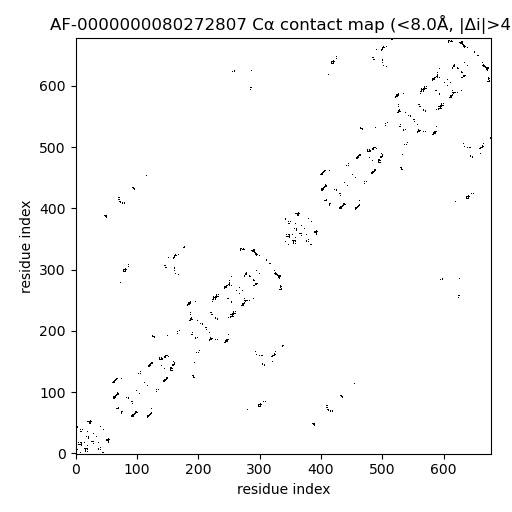21.57 4.314 1 96.02 144 PRO A N 1
ATOM 1103 C CA . PRO A 1 144 ? -15.243 20.592 3.367 1 96.02 144 PRO A CA 1
ATOM 1104 C C . PRO A 1 144 ? -14.726 19.177 3.62 1 96.02 144 PRO A C 1
ATOM 1106 O O . PRO A 1 144 ? -13.552 18.995 3.953 1 96.02 144 PRO A O 1
ATOM 1109 N N . ILE A 1 145 ? -15.623 18.183 3.516 1 97.51 145 ILE A N 1
ATOM 1110 C CA . ILE A 1 145 ? -15.275 16.78 3.71 1 97.51 145 ILE A CA 1
ATOM 1111 C C . ILE A 1 145 ? -15.818 15.949 2.549 1 97.51 145 ILE A C 1
ATOM 1113 O O . ILE A 1 145 ? -17.006 16.023 2.227 1 97.51 145 ILE A O 1
ATOM 1117 N N . VAL A 1 146 ? -14.974 15.24 1.899 1 98.4 146 VAL A N 1
ATOM 1118 C CA . VAL A 1 146 ? -15.39 14.246 0.914 1 98.4 146 VAL A CA 1
ATOM 1119 C C . VAL A 1 146 ? -15.154 12.842 1.465 1 98.4 146 VAL A C 1
ATOM 1121 O O . VAL A 1 146 ? -14.033 12.499 1.849 1 98.4 146 VAL A O 1
ATOM 1124 N N . LEU A 1 147 ? -16.188 12.069 1.581 1 98.21 147 LEU A N 1
ATOM 1125 C CA . LEU A 1 147 ? -16.114 10.666 1.973 1 98.21 147 LEU A CA 1
ATOM 1126 C C . LEU A 1 147 ? -16.013 9.764 0.748 1 98.21 147 LEU A C 1
ATOM 1128 O O . LEU A 1 147 ? -16.81 9.884 -0.185 1 98.21 147 LEU A O 1
ATOM 1132 N N . VAL A 1 148 ? -15.028 8.935 0.734 1 98.25 148 VAL A N 1
ATOM 1133 C CA . VAL A 1 148 ? -14.84 7.983 -0.356 1 98.25 148 VAL A CA 1
ATOM 1134 C C . VAL A 1 148 ? -15.163 6.572 0.129 1 98.25 148 VAL A C 1
ATOM 1136 O O . VAL A 1 148 ? -14.583 6.098 1.109 1 98.25 148 VAL A O 1
ATOM 1139 N N . ASN A 1 149 ? -16.047 5.901 -0.556 1 96.16 149 ASN A N 1
ATOM 1140 C CA . ASN A 1 149 ? -16.48 4.551 -0.213 1 96.16 149 ASN A CA 1
ATOM 1141 C C . ASN A 1 149 ? -17.22 4.521 1.121 1 96.16 149 ASN A C 1
ATOM 1143 O O . ASN A 1 149 ? -17.072 3.575 1.897 1 96.16 149 ASN A O 1
ATOM 1147 N N . SER A 1 150 ? -17.899 5.614 1.449 1 95.44 150 SER A N 1
ATOM 1148 C CA . SER A 1 150 ? -18.706 5.735 2.659 1 95.44 150 SER A CA 1
ATOM 1149 C C . SER A 1 150 ? -19.701 6.885 2.547 1 95.44 150 SER A C 1
ATOM 1151 O O . SER A 1 150 ? -19.614 7.701 1.627 1 95.44 150 SER A O 1
ATOM 1153 N N . PHE A 1 151 ? -20.623 6.925 3.517 1 95.79 151 PHE A N 1
ATOM 1154 C CA . PHE A 1 151 ? -21.648 7.962 3.542 1 95.79 151 PHE A CA 1
ATOM 1155 C C . PHE A 1 151 ? -22.118 8.225 4.968 1 95.79 151 PHE A C 1
ATOM 1157 O O . PHE A 1 151 ? -22.3 7.289 5.75 1 95.79 151 PHE A O 1
ATOM 1164 N N . ILE A 1 152 ? -22.14 9.418 5.299 1 96.16 152 ILE A N 1
ATOM 1165 C CA . ILE A 1 152 ? -22.729 9.888 6.548 1 96.16 152 ILE A CA 1
ATOM 1166 C C . ILE A 1 152 ? -23.82 10.914 6.251 1 96.16 152 ILE A C 1
ATOM 1168 O O . ILE A 1 152 ? -23.584 11.891 5.537 1 96.16 152 ILE A O 1
ATOM 1172 N N . LYS A 1 153 ? -24.999 10.786 6.758 1 93.52 153 LYS A N 1
ATOM 1173 C CA . LYS A 1 153 ? -26.099 11.724 6.553 1 93.52 153 LYS A CA 1
ATOM 1174 C C . LYS A 1 153 ? -25.928 12.97 7.418 1 93.52 153 LYS A C 1
ATOM 1176 O O . LYS A 1 153 ? -25.518 12.875 8.577 1 93.52 153 LYS A O 1
ATOM 1181 N N . GLY A 1 154 ? -26.271 14.204 6.865 1 89.67 154 GLY A N 1
ATOM 1182 C CA . GLY A 1 154 ? -26.476 15.39 7.681 1 89.67 154 GLY A CA 1
ATOM 1183 C C . GLY A 1 154 ? -25.348 16.398 7.563 1 89.67 154 GLY A C 1
ATOM 1184 O O . GLY A 1 154 ? -25.46 17.523 8.055 1 89.67 154 GLY A O 1
ATOM 1185 N N . GLY A 1 155 ? -24.238 16.154 7.059 1 91.36 155 GLY A N 1
ATOM 1186 C CA . GLY A 1 155 ? -23.126 17.087 6.98 1 91.36 155 GLY A CA 1
ATOM 1187 C C . GLY A 1 155 ? -23.349 18.198 5.973 1 91.36 155 GLY A C 1
ATOM 1188 O O . GLY A 1 155 ? -23.828 17.951 4.864 1 91.36 155 GLY A O 1
ATOM 1189 N N . GLN A 1 156 ? -23.081 19.533 6.387 1 91.34 156 GLN A N 1
ATOM 1190 C CA . GLN A 1 156 ? -23.321 20.685 5.524 1 91.34 156 GLN A CA 1
ATOM 1191 C C . GLN A 1 156 ? -22.411 20.653 4.299 1 91.34 156 GLN A C 1
ATOM 1193 O O . GLN A 1 156 ? -22.89 20.584 3.165 1 91.34 156 GLN A O 1
ATOM 1198 N N . LYS A 1 157 ? -21.153 20.661 4.531 1 94.64 157 LYS A N 1
ATOM 1199 C CA . LYS A 1 157 ? -20.166 20.603 3.457 1 94.64 157 LYS A CA 1
ATOM 1200 C C . LYS A 1 157 ? -19.551 19.211 3.35 1 94.64 157 LYS A C 1
ATOM 1202 O O . LYS A 1 157 ? -18.329 19.07 3.269 1 94.64 157 LYS A O 1
ATOM 1207 N N . MET A 1 158 ? -20.408 18.181 3.447 1 97.14 158 MET A N 1
ATOM 1208 C CA . MET A 1 158 ? -19.97 16.789 3.397 1 97.14 158 MET A CA 1
ATOM 1209 C C . MET A 1 158 ? -20.613 16.059 2.223 1 97.14 158 MET A C 1
ATOM 1211 O O . MET A 1 158 ? -21.834 16.09 2.06 1 97.14 158 MET A O 1
ATOM 1215 N N . PHE A 1 159 ? -19.797 15.497 1.363 1 97.96 159 PHE A N 1
ATOM 1216 C CA . PHE A 1 159 ? -20.237 14.798 0.161 1 97.96 159 PHE A CA 1
ATOM 1217 C C . PHE A 1 159 ? -19.533 13.452 0.03 1 97.96 159 PHE A C 1
ATOM 1219 O O . PHE A 1 159 ? -18.484 13.232 0.64 1 97.96 159 PHE A O 1
ATOM 1226 N N . SER A 1 160 ? -20.149 12.555 -0.704 1 97.77 160 SER A N 1
ATOM 1227 C CA . SER A 1 160 ? -19.625 11.198 -0.81 1 97.77 160 SER A CA 1
ATOM 1228 C C . SER A 1 160 ? -19.501 10.766 -2.267 1 97.77 160 SER A C 1
ATOM 1230 O O . SER A 1 160 ? -20.308 11.164 -3.109 1 97.77 160 SER A O 1
ATOM 1232 N N . ILE A 1 161 ? -18.506 10.049 -2.512 1 97.51 161 ILE A N 1
ATOM 1233 C CA . ILE A 1 161 ? -18.345 9.303 -3.755 1 97.51 161 ILE A CA 1
ATOM 1234 C C . ILE A 1 161 ? -18.188 7.816 -3.448 1 97.51 161 ILE A C 1
ATOM 1236 O O . ILE A 1 161 ? -17.346 7.429 -2.634 1 97.51 161 ILE A O 1
ATOM 1240 N N . LEU A 1 162 ? -18.993 7.014 -3.965 1 95.84 162 LEU A N 1
ATOM 1241 C CA . LEU A 1 162 ? -18.914 5.589 -3.661 1 95.84 162 LEU A CA 1
ATOM 1242 C C . LEU A 1 162 ? -19.393 4.754 -4.843 1 95.84 162 LEU A C 1
ATOM 1244 O O . LEU A 1 162 ? -19.858 5.3 -5.847 1 95.84 162 LEU A O 1
ATOM 1248 N N . VAL A 1 163 ? -19.143 3.516 -4.842 1 96.65 163 VAL A N 1
ATOM 1249 C CA . VAL A 1 163 ? -19.689 2.525 -5.765 1 96.65 163 VAL A CA 1
ATOM 1250 C C . VAL A 1 163 ? -20.932 1.881 -5.155 1 96.65 163 VAL A C 1
ATOM 1252 O O . VAL A 1 163 ? -21.002 1.68 -3.94 1 96.65 163 VAL A O 1
ATOM 1255 N N . ASP A 1 164 ? -21.961 1.663 -5.975 1 97.06 164 ASP A N 1
ATOM 1256 C CA . ASP A 1 164 ? -23.125 0.922 -5.499 1 97.06 164 ASP A CA 1
ATOM 1257 C C . ASP A 1 164 ? -22.795 -0.558 -5.315 1 97.06 164 ASP A C 1
ATOM 1259 O O . ASP A 1 164 ? -23.074 -1.376 -6.194 1 97.06 164 ASP A O 1
ATOM 1263 N N . GLU A 1 165 ? -22.268 -0.853 -4.185 1 96.87 165 GLU A N 1
ATOM 1264 C CA . GLU A 1 165 ? -21.759 -2.199 -3.939 1 96.87 165 GLU A CA 1
ATOM 1265 C C . GLU A 1 165 ? -22.897 -3.211 -3.848 1 96.87 165 GLU A C 1
ATOM 1267 O O . GLU A 1 165 ? -22.713 -4.39 -4.16 1 96.87 165 GLU A O 1
ATOM 1272 N N . GLY A 1 166 ? -24.061 -2.757 -3.379 1 97.13 166 GLY A N 1
ATOM 1273 C CA . GLY A 1 166 ? -25.223 -3.631 -3.415 1 97.13 166 GLY A CA 1
ATOM 1274 C C . GLY A 1 166 ? -25.605 -4.058 -4.819 1 97.13 166 GLY A C 1
ATOM 1275 O O . GLY A 1 166 ? -25.827 -5.244 -5.073 1 97.13 166 GLY A O 1
ATOM 1276 N N . LYS A 1 167 ? -25.642 -3.136 -5.697 1 97.79 167 LYS A N 1
ATOM 1277 C CA . LYS A 1 167 ? -25.946 -3.432 -7.094 1 97.79 167 LYS A CA 1
ATOM 1278 C C . LYS A 1 167 ? -24.867 -4.311 -7.718 1 97.79 167 LYS A C 1
ATOM 1280 O O . LYS A 1 167 ? -25.169 -5.211 -8.505 1 97.79 167 LYS A O 1
ATOM 1285 N N . ALA A 1 168 ? -23.639 -4.017 -7.433 1 97.99 168 ALA A N 1
ATOM 1286 C CA . ALA A 1 168 ? -22.527 -4.794 -7.977 1 97.99 168 ALA A CA 1
ATOM 1287 C C . ALA A 1 168 ? -22.637 -6.262 -7.577 1 97.99 168 ALA A C 1
ATOM 1289 O O . ALA A 1 168 ? -22.407 -7.154 -8.397 1 97.99 168 ALA A O 1
ATOM 1290 N N . VAL A 1 169 ? -22.996 -6.484 -6.318 1 97.36 169 VAL A N 1
ATOM 1291 C CA . VAL A 1 169 ? -23.155 -7.85 -5.83 1 97.36 169 VAL A CA 1
ATOM 1292 C C . VAL A 1 169 ? -24.342 -8.512 -6.525 1 97.36 169 VAL A C 1
ATOM 1294 O O . VAL A 1 169 ? -24.258 -9.668 -6.946 1 97.36 169 VAL A O 1
ATOM 1297 N N . TYR A 1 170 ? -25.405 -7.796 -6.627 1 96.46 170 TYR A N 1
ATOM 1298 C CA . TYR A 1 170 ? -26.582 -8.319 -7.312 1 96.46 170 TYR A CA 1
ATOM 1299 C C . TYR A 1 170 ? -26.248 -8.714 -8.746 1 96.46 170 TYR A C 1
ATOM 1301 O O . TYR A 1 170 ? -26.629 -9.794 -9.204 1 96.46 170 TYR A O 1
ATOM 1309 N N . ASP A 1 171 ? -25.543 -7.849 -9.432 1 96 171 ASP A N 1
ATOM 1310 C CA . ASP A 1 171 ? -25.129 -8.118 -10.806 1 96 171 ASP A CA 1
ATOM 1311 C C . ASP A 1 171 ? -24.234 -9.353 -10.878 1 96 171 ASP A C 1
ATOM 1313 O O . ASP A 1 171 ? -24.35 -10.157 -11.805 1 96 171 ASP A O 1
ATOM 1317 N N . THR A 1 172 ? -23.397 -9.499 -9.91 1 95.1 172 THR A N 1
ATOM 1318 C CA . THR A 1 172 ? -22.496 -10.644 -9.839 1 95.1 172 THR A CA 1
ATOM 1319 C C . THR A 1 172 ? -23.283 -11.941 -9.669 1 95.1 172 THR A C 1
ATOM 1321 O O . THR A 1 172 ? -23.046 -12.915 -10.386 1 95.1 172 THR A O 1
ATOM 1324 N N . LEU A 1 173 ? -24.184 -11.951 -8.738 1 94.83 173 LEU A N 1
ATOM 1325 C CA . LEU A 1 173 ? -25.011 -13.126 -8.491 1 94.83 173 LEU A CA 1
ATOM 1326 C C . LEU A 1 173 ? -25.875 -13.448 -9.707 1 94.83 173 LEU A C 1
ATOM 1328 O O . LEU A 1 173 ? -26.087 -14.619 -10.03 1 94.83 173 LEU A O 1
ATOM 1332 N N . SER A 1 174 ? -26.321 -12.423 -10.38 1 93.8 174 SER A N 1
ATOM 1333 C CA . SER A 1 174 ? -27.105 -12.616 -11.595 1 93.8 174 SER A CA 1
ATOM 1334 C C . SER A 1 174 ? -26.27 -13.261 -12.696 1 93.8 174 SER A C 1
ATOM 1336 O O . SER A 1 174 ? -26.79 -14.029 -13.508 1 93.8 174 SER A O 1
ATOM 1338 N N . TYR A 1 175 ? -25.036 -12.902 -12.713 1 92.07 175 TYR A N 1
ATOM 1339 C CA . TYR A 1 175 ? -24.125 -13.488 -13.689 1 92.07 175 TYR A CA 1
ATOM 1340 C C . TYR A 1 175 ? -23.889 -14.965 -13.396 1 92.07 175 TYR A C 1
ATOM 1342 O O . TYR A 1 175 ? -23.916 -15.797 -14.307 1 92.07 175 TYR A O 1
ATOM 1350 N N . PHE A 1 176 ? -23.672 -15.299 -12.111 1 90.73 176 PHE A N 1
ATOM 1351 C CA . PHE A 1 176 ? -23.316 -16.663 -11.739 1 90.73 176 PHE A CA 1
ATOM 1352 C C . PHE A 1 176 ? -24.561 -17.533 -11.617 1 90.73 176 PHE A C 1
ATOM 1354 O O . PHE A 1 176 ? -24.474 -18.762 -11.672 1 90.73 176 PHE A O 1
ATOM 1361 N N . LYS A 1 177 ? -25.69 -16.953 -11.383 1 87.59 177 LYS A N 1
ATOM 1362 C CA . LYS A 1 177 ? -26.989 -17.615 -11.302 1 87.59 177 LYS A CA 1
ATOM 1363 C C . LYS A 1 177 ? -26.932 -18.826 -10.376 1 87.59 177 LYS A C 1
ATOM 1365 O O . LYS A 1 177 ? -27.282 -19.938 -10.778 1 87.59 177 LYS A O 1
ATOM 1370 N N . PRO A 1 178 ? -26.56 -18.496 -9.182 1 84.15 178 PRO A N 1
ATOM 1371 C CA . PRO A 1 178 ? -26.546 -19.646 -8.275 1 84.15 178 PRO A CA 1
ATOM 1372 C C . PRO A 1 178 ? -27.92 -20.295 -8.125 1 84.15 178 PRO A C 1
ATOM 1374 O O . PRO A 1 178 ? -28.943 -19.611 -8.207 1 84.15 178 PRO A O 1
ATOM 1377 N N . GLY A 1 179 ? -27.994 -21.594 -8.177 1 79.53 179 GLY A N 1
ATOM 1378 C CA . GLY A 1 179 ? -29.2 -22.363 -7.912 1 79.53 179 GLY A CA 1
ATOM 1379 C C . GLY A 1 179 ? -29.22 -22.983 -6.527 1 79.53 179 GLY A C 1
ATOM 1380 O O . GLY A 1 179 ? -28.288 -22.793 -5.743 1 79.53 179 GLY A O 1
ATOM 1381 N N . ASN A 1 180 ? -30.31 -23.63 -6.22 1 74.21 180 ASN A N 1
ATOM 1382 C CA . ASN A 1 180 ? -30.434 -24.292 -4.926 1 74.21 180 ASN A CA 1
ATOM 1383 C C . ASN A 1 180 ? -29.361 -25.36 -4.737 1 74.21 180 ASN A C 1
ATOM 1385 O O . ASN A 1 180 ? -28.979 -25.669 -3.607 1 74.21 180 ASN A O 1
ATOM 1389 N N . ASN A 1 181 ? -28.827 -25.798 -5.86 1 76.63 181 ASN A N 1
ATOM 1390 C CA . ASN A 1 181 ? -27.849 -26.879 -5.789 1 76.63 181 ASN A CA 1
ATOM 1391 C C . ASN A 1 181 ? -26.42 -26.347 -5.862 1 76.63 181 ASN A C 1
ATOM 1393 O O . ASN A 1 181 ? -25.465 -27.125 -5.892 1 76.63 181 ASN A O 1
ATOM 1397 N N . LEU A 1 182 ? -26.353 -25.081 -5.871 1 83.96 182 LEU A N 1
ATOM 1398 C CA . LEU A 1 182 ? -25.028 -24.471 -5.902 1 83.96 182 LEU A CA 1
ATOM 1399 C C . LEU A 1 182 ? -24.826 -23.55 -4.704 1 83.96 182 LEU A C 1
ATOM 1401 O O . LEU A 1 182 ? -25.245 -22.39 -4.729 1 83.96 182 LEU A O 1
ATOM 1405 N N . ASN A 1 183 ? -24.149 -24.122 -3.699 1 90.22 183 ASN A N 1
ATOM 1406 C CA . ASN A 1 183 ? -23.921 -23.363 -2.474 1 90.22 183 ASN A CA 1
ATOM 1407 C C . ASN A 1 183 ? -23.054 -22.133 -2.73 1 90.22 183 ASN A C 1
ATOM 1409 O O . ASN A 1 183 ? -22.089 -22.197 -3.494 1 90.22 183 ASN A O 1
ATOM 1413 N N . THR A 1 184 ? -23.504 -21.063 -2.157 1 95.1 184 THR A N 1
ATOM 1414 C CA . THR A 1 184 ? -22.801 -19.795 -2.315 1 95.1 184 THR A CA 1
ATOM 1415 C C . THR A 1 184 ? -22.51 -19.164 -0.956 1 95.1 184 THR A C 1
ATOM 1417 O O . THR A 1 184 ? -23.393 -19.091 -0.099 1 95.1 184 THR A O 1
ATOM 1420 N N . TYR A 1 185 ? -21.281 -18.73 -0.783 1 97.02 185 TYR A N 1
ATOM 1421 C CA . TYR A 1 185 ? -20.844 -18.149 0.481 1 97.02 185 TYR A CA 1
ATOM 1422 C C . TYR A 1 185 ? -20.3 -16.741 0.275 1 97.02 185 TYR A C 1
ATOM 1424 O O . TYR A 1 185 ? -19.769 -16.424 -0.792 1 97.02 185 TYR A O 1
ATOM 1432 N N . ILE A 1 186 ? -20.449 -15.935 1.277 1 98.23 186 ILE A N 1
ATOM 1433 C CA . ILE A 1 186 ? -19.832 -14.613 1.298 1 98.23 186 ILE A CA 1
ATOM 1434 C C . ILE A 1 186 ? -18.873 -14.51 2.482 1 98.23 186 ILE A C 1
ATOM 1436 O O . ILE A 1 186 ? -19.216 -14.893 3.603 1 98.23 186 ILE A O 1
ATOM 1440 N N . LEU A 1 187 ? -17.639 -14.073 2.208 1 98.74 187 LEU A N 1
ATOM 1441 C CA . LEU A 1 187 ? -16.63 -13.843 3.235 1 98.74 187 LEU A CA 1
ATOM 1442 C C . LEU A 1 187 ? -16.453 -12.351 3.499 1 98.74 187 LEU A C 1
ATOM 1444 O O . LEU A 1 187 ? -16.296 -11.565 2.563 1 98.74 187 LEU A O 1
ATOM 1448 N N . GLY A 1 188 ? -16.48 -11.926 4.775 1 98.22 188 GLY A N 1
ATOM 1449 C CA . GLY A 1 188 ? -16.233 -10.537 5.129 1 98.22 188 GLY A CA 1
ATOM 1450 C C . GLY A 1 188 ? -16.584 -10.216 6.569 1 98.22 188 GLY A C 1
ATOM 1451 O O . GLY A 1 188 ? -17.071 -11.079 7.302 1 98.22 188 GLY A O 1
ATOM 1452 N N . ASP A 1 189 ? -16.309 -8.981 7 1 97.03 189 ASP A N 1
ATOM 1453 C CA . ASP A 1 189 ? -16.546 -8.515 8.363 1 97.03 189 ASP A CA 1
ATOM 1454 C C . ASP A 1 189 ? -17.775 -7.612 8.429 1 97.03 189 ASP A C 1
ATOM 1456 O O . ASP A 1 189 ? -17.71 -6.437 8.062 1 97.03 189 ASP A O 1
ATOM 1460 N N . PRO A 1 190 ? -18.876 -8.058 8.981 1 96.16 190 PRO A N 1
ATOM 1461 C CA . PRO A 1 190 ? -20.134 -7.307 8.966 1 96.16 190 PRO A CA 1
ATOM 1462 C C . PRO A 1 190 ? -20.11 -6.096 9.896 1 96.16 190 PRO A C 1
ATOM 1464 O O . PRO A 1 190 ? -21.077 -5.332 9.945 1 96.16 190 PRO A O 1
ATOM 1467 N N . THR A 1 191 ? -19.005 -5.889 10.606 1 95.8 191 THR A N 1
ATOM 1468 C CA . THR A 1 191 ? -18.885 -4.701 11.444 1 95.8 191 THR A CA 1
ATOM 1469 C C . THR A 1 191 ? -18.739 -3.447 10.588 1 95.8 191 THR A C 1
ATOM 1471 O O . THR A 1 191 ? -18.883 -2.328 11.086 1 95.8 191 THR A O 1
ATOM 1474 N N . TRP A 1 192 ? -18.514 -3.642 9.355 1 96.19 192 TRP A N 1
ATOM 1475 C CA . TRP A 1 192 ? -18.323 -2.52 8.441 1 96.19 192 TRP A CA 1
ATOM 1476 C C . TRP A 1 192 ? -19.524 -2.363 7.514 1 96.19 192 TRP A C 1
ATOM 1478 O O . TRP A 1 192 ? -20.078 -3.354 7.033 1 96.19 192 TRP A O 1
ATOM 1488 N N . LYS A 1 193 ? -19.85 -1.188 7.154 1 96.17 193 LYS A N 1
ATOM 1489 C CA . LYS A 1 193 ? -21.04 -0.888 6.363 1 96.17 193 LYS A CA 1
ATOM 1490 C C . LYS A 1 193 ? -20.914 -1.444 4.948 1 96.17 193 LYS A C 1
ATOM 1492 O O . LYS A 1 193 ? -21.892 -1.931 4.377 1 96.17 193 LYS A O 1
ATOM 1497 N N . THR A 1 194 ? -19.765 -1.395 4.343 1 95.44 194 THR A N 1
ATOM 1498 C CA . THR A 1 194 ? -19.566 -1.906 2.992 1 95.44 194 THR A CA 1
ATOM 1499 C C . THR A 1 194 ? -19.856 -3.403 2.932 1 95.44 194 THR A C 1
ATOM 1501 O O . THR A 1 194 ? -20.416 -3.894 1.95 1 95.44 194 THR A O 1
ATOM 1504 N N . THR A 1 195 ? -19.488 -4.134 3.98 1 97.19 195 THR A N 1
ATOM 1505 C CA . THR A 1 195 ? -19.751 -5.568 4.029 1 97.19 195 THR A CA 1
ATOM 1506 C C . THR A 1 195 ? -21.232 -5.837 4.278 1 97.19 195 THR A C 1
ATOM 1508 O O . THR A 1 195 ? -21.819 -6.728 3.661 1 97.19 195 THR A O 1
ATOM 1511 N N . THR A 1 196 ? -21.859 -5.05 5.125 1 97.2 196 THR A N 1
ATOM 1512 C CA . THR A 1 196 ? -23.276 -5.217 5.425 1 97.2 196 THR A CA 1
ATOM 1513 C C . THR A 1 196 ? -24.123 -5.003 4.174 1 97.2 196 THR A C 1
ATOM 1515 O O . THR A 1 196 ? -25.087 -5.734 3.938 1 97.2 196 THR A O 1
ATOM 1518 N N . VAL A 1 197 ? -23.748 -4.036 3.42 1 97.18 197 VAL A N 1
ATOM 1519 C CA . VAL A 1 197 ? -24.458 -3.744 2.179 1 97.18 197 VAL A CA 1
ATOM 1520 C C . VAL A 1 197 ? -24.374 -4.945 1.241 1 97.18 197 VAL A C 1
ATOM 1522 O O . VAL A 1 197 ? -25.36 -5.308 0.596 1 97.18 197 VAL A O 1
ATOM 1525 N N . LYS A 1 198 ? -23.263 -5.583 1.154 1 97.8 198 LYS A N 1
ATOM 1526 C CA . LYS A 1 198 ? -23.068 -6.748 0.296 1 97.8 198 LYS A CA 1
ATOM 1527 C C . LYS A 1 198 ? -23.864 -7.946 0.805 1 97.8 198 LYS A C 1
ATOM 1529 O O . LYS A 1 198 ? -24.507 -8.648 0.023 1 97.8 198 LYS A O 1
ATOM 1534 N N . ILE A 1 199 ? -23.795 -8.138 2.098 1 97.64 199 ILE A N 1
ATOM 1535 C CA . ILE A 1 199 ? -24.545 -9.231 2.706 1 97.64 199 ILE A CA 1
ATOM 1536 C C . ILE A 1 199 ? -26.038 -9.04 2.446 1 97.64 199 ILE A C 1
ATOM 1538 O O . ILE A 1 199 ? -26.737 -9.987 2.079 1 97.64 199 ILE A O 1
ATOM 1542 N N . ASN A 1 200 ? -26.507 -7.819 2.612 1 97.37 200 ASN A N 1
ATOM 1543 C CA . ASN A 1 200 ? -27.916 -7.524 2.37 1 97.37 200 ASN A CA 1
ATOM 1544 C C . ASN A 1 200 ? -28.295 -7.76 0.911 1 97.37 200 ASN A C 1
ATOM 1546 O O . ASN A 1 200 ? -29.405 -8.208 0.619 1 97.37 200 ASN A O 1
ATOM 1550 N N . ALA A 1 201 ? -27.416 -7.435 0.035 1 97.59 201 ALA A N 1
ATOM 1551 C CA . ALA A 1 201 ? -27.655 -7.687 -1.383 1 97.59 201 ALA A CA 1
ATOM 1552 C C . ALA A 1 201 ? -27.763 -9.183 -1.664 1 97.59 201 ALA A C 1
ATOM 1554 O O . ALA A 1 201 ? -28.577 -9.61 -2.486 1 97.59 201 ALA A O 1
ATOM 1555 N N . PHE A 1 202 ? -26.944 -10.008 -0.986 1 96.13 202 PHE A N 1
ATOM 1556 C CA . PHE A 1 202 ? -27.035 -11.461 -1.068 1 96.13 202 PHE A CA 1
ATOM 1557 C C . PHE A 1 202 ? -28.411 -11.943 -0.623 1 96.13 202 PHE A C 1
ATOM 1559 O O . PHE A 1 202 ? -29.091 -12.662 -1.358 1 96.13 202 PHE A O 1
ATOM 1566 N N . LYS A 1 203 ? -28.754 -11.486 0.5 1 96.5 203 LYS A N 1
ATOM 1567 C CA . LYS A 1 203 ? -30.034 -11.898 1.07 1 96.5 203 LYS A CA 1
ATOM 1568 C C . LYS A 1 203 ? -31.191 -11.529 0.145 1 96.5 203 LYS A C 1
ATOM 1570 O O . LYS A 1 203 ? -32.082 -12.345 -0.098 1 96.5 203 LYS A O 1
ATOM 1575 N N . PHE A 1 204 ? -31.158 -10.352 -0.317 1 96.8 204 PHE A N 1
ATOM 1576 C CA . PHE A 1 204 ? -32.204 -9.868 -1.21 1 96.8 204 PHE A CA 1
ATOM 1577 C C . PHE A 1 204 ? -32.28 -10.724 -2.468 1 96.8 204 PHE A C 1
ATOM 1579 O O . PHE A 1 204 ? -33.37 -11.103 -2.902 1 96.8 204 PHE A O 1
ATOM 1586 N N . PHE A 1 205 ? -31.154 -11.022 -3.097 1 96.63 205 PHE A N 1
ATOM 1587 C CA . PHE A 1 205 ? -31.097 -11.824 -4.313 1 96.63 205 PHE A CA 1
ATOM 1588 C C . PHE A 1 205 ? -31.692 -13.207 -4.078 1 96.63 205 PHE A C 1
ATOM 1590 O O . PHE A 1 205 ? -32.51 -13.68 -4.87 1 96.63 205 PHE A O 1
ATOM 1597 N N . PHE A 1 206 ? -31.328 -13.868 -3.054 1 95.67 206 PHE A N 1
ATOM 1598 C CA . PHE A 1 206 ? -31.765 -15.231 -2.781 1 95.67 206 PHE A CA 1
ATOM 1599 C C . PHE A 1 206 ? -33.25 -15.266 -2.441 1 95.67 206 PHE A C 1
ATOM 1601 O O . PHE A 1 206 ? -33.971 -16.168 -2.873 1 95.67 206 PHE A O 1
ATOM 1608 N N . GLU A 1 207 ? -33.649 -14.278 -1.682 1 95.66 207 GLU A N 1
ATOM 1609 C CA . GLU A 1 207 ? -35.076 -14.173 -1.395 1 95.66 207 GLU A CA 1
ATOM 1610 C C . GLU A 1 207 ? -35.883 -13.976 -2.675 1 95.66 207 GLU A C 1
ATOM 1612 O O . GLU A 1 207 ? -36.874 -14.673 -2.904 1 95.66 207 GLU A O 1
ATOM 1617 N N . LYS A 1 208 ? -35.454 -13.083 -3.464 1 95.95 208 LYS A N 1
ATOM 1618 C CA . LYS A 1 208 ? -36.149 -12.732 -4.699 1 95.95 208 LYS A CA 1
ATOM 1619 C C . LYS A 1 208 ? -36.245 -13.932 -5.636 1 95.95 208 LYS A C 1
ATOM 1621 O O . LYS A 1 208 ? -37.221 -14.073 -6.376 1 95.95 208 LYS A O 1
ATOM 1626 N N . HIS A 1 209 ? -35.359 -14.84 -5.62 1 94.69 209 HIS A N 1
ATOM 1627 C CA . HIS A 1 209 ? -35.317 -15.966 -6.545 1 94.69 209 HIS A CA 1
ATOM 1628 C C . HIS A 1 209 ? -35.719 -17.264 -5.853 1 94.69 209 HIS A C 1
ATOM 1630 O O . HIS A 1 209 ? -35.533 -18.351 -6.405 1 94.69 209 HIS A O 1
ATOM 1636 N N . ASN A 1 210 ? -36.171 -17.195 -4.629 1 94.19 210 ASN A N 1
ATOM 1637 C CA . ASN A 1 210 ? -36.658 -18.32 -3.837 1 94.19 210 ASN A CA 1
ATOM 1638 C C . ASN A 1 210 ? -35.569 -19.369 -3.625 1 94.19 210 ASN A C 1
ATOM 1640 O O . ASN A 1 210 ? -35.795 -20.558 -3.853 1 94.19 210 ASN A O 1
ATOM 1644 N N . LEU A 1 211 ? -34.396 -18.871 -3.375 1 93.18 211 LEU A N 1
ATOM 1645 C CA . LEU A 1 211 ? -33.253 -19.722 -3.061 1 93.18 211 LEU A CA 1
ATOM 1646 C C . LEU A 1 211 ? -32.966 -19.716 -1.563 1 93.18 211 LEU A C 1
ATOM 1648 O O . LEU A 1 211 ? -33.306 -18.757 -0.866 1 93.18 211 LEU A O 1
ATOM 1652 N N . ASP A 1 212 ? -32.331 -20.733 -1.116 1 89.73 212 ASP A N 1
ATOM 1653 C CA . ASP A 1 212 ? -32.001 -20.843 0.302 1 89.73 212 ASP A CA 1
ATOM 1654 C C . ASP A 1 212 ? -30.736 -20.054 0.634 1 89.73 212 ASP A C 1
ATOM 1656 O O . ASP A 1 212 ? -29.735 -20.148 -0.08 1 89.73 212 ASP A O 1
ATOM 1660 N N . PHE A 1 213 ? -30.818 -19.193 1.633 1 91.33 213 PHE A N 1
ATOM 1661 C CA . PHE A 1 213 ? -29.689 -18.435 2.161 1 91.33 213 PHE A CA 1
ATOM 1662 C C . PHE A 1 213 ? -29.84 -18.215 3.661 1 91.33 213 PHE A C 1
ATOM 1664 O O . PHE A 1 213 ? -30.893 -17.772 4.126 1 91.33 213 PHE A O 1
ATOM 1671 N N . SER A 1 214 ? -28.843 -18.648 4.441 1 92.35 214 SER A N 1
ATOM 1672 C CA . SER A 1 214 ? -28.873 -18.513 5.894 1 92.35 214 SER A CA 1
ATOM 1673 C C . SER A 1 214 ? -27.585 -17.888 6.418 1 92.35 214 SER A C 1
ATOM 1675 O O . SER A 1 214 ? -26.687 -17.559 5.64 1 92.35 214 SER A O 1
ATOM 1677 N N . ASN A 1 215 ? -27.477 -17.702 7.689 1 94.48 215 ASN A N 1
ATOM 1678 C CA . ASN A 1 215 ? -26.289 -17.138 8.32 1 94.48 215 ASN A CA 1
ATOM 1679 C C . ASN A 1 215 ? -25.079 -18.054 8.155 1 94.48 215 ASN A C 1
ATOM 1681 O O . ASN A 1 215 ? -23.936 -17.601 8.241 1 94.48 215 ASN A O 1
ATOM 1685 N N . ASP A 1 216 ? -25.385 -19.333 7.878 1 94.8 216 ASP A N 1
ATOM 1686 C CA . ASP A 1 216 ? -24.306 -20.294 7.67 1 94.8 216 ASP A CA 1
ATOM 1687 C C . ASP A 1 216 ? -23.559 -20.008 6.369 1 94.8 216 ASP A C 1
ATOM 1689 O O . ASP A 1 216 ? -22.444 -20.494 6.168 1 94.8 216 ASP A O 1
ATOM 1693 N N . ASN A 1 217 ? -24.217 -19.228 5.456 1 96.34 217 ASN A N 1
ATOM 1694 C CA . ASN A 1 217 ? -23.598 -18.856 4.188 1 96.34 217 ASN A CA 1
ATOM 1695 C C . ASN A 1 217 ? -22.664 -17.66 4.35 1 96.34 217 ASN A C 1
ATOM 1697 O O . ASN A 1 217 ? -21.954 -17.29 3.413 1 96.34 217 ASN A O 1
ATOM 1701 N N . ILE A 1 218 ? -22.606 -17.08 5.544 1 97.66 218 ILE A N 1
ATOM 1702 C CA . ILE A 1 218 ? -21.762 -15.927 5.84 1 97.66 218 ILE A CA 1
ATOM 1703 C C . ILE A 1 218 ? -20.581 -16.362 6.705 1 97.66 218 ILE A C 1
ATOM 1705 O O . ILE A 1 218 ? -20.769 -16.921 7.788 1 97.66 218 ILE A O 1
ATOM 1709 N N . ILE A 1 219 ? -19.377 -16.147 6.208 1 98.34 219 ILE A N 1
ATOM 1710 C CA . ILE A 1 219 ? -18.174 -16.441 6.979 1 98.34 219 ILE A CA 1
ATOM 1711 C C . ILE A 1 219 ? -17.499 -15.137 7.399 1 98.34 219 ILE A C 1
ATOM 1713 O O . ILE A 1 219 ? -16.972 -14.405 6.558 1 98.34 219 ILE A O 1
ATOM 1717 N N . ASN A 1 220 ? -17.47 -14.869 8.668 1 97.87 220 ASN A N 1
ATOM 1718 C CA . ASN A 1 220 ? -16.875 -13.646 9.198 1 97.87 220 ASN A CA 1
ATOM 1719 C C . ASN A 1 220 ? -15.351 -13.707 9.17 1 97.87 220 ASN A C 1
ATOM 1721 O O . ASN A 1 220 ? -14.756 -14.688 9.62 1 97.87 220 ASN A O 1
ATOM 1725 N N . CYS A 1 221 ? -14.771 -12.68 8.608 1 98.02 221 CYS A N 1
ATOM 1726 C CA . CYS A 1 221 ? -13.314 -12.615 8.619 1 98.02 221 CYS A CA 1
ATOM 1727 C C . CYS A 1 221 ? -12.831 -11.178 8.463 1 98.02 221 CYS A C 1
ATOM 1729 O O . CYS A 1 221 ? -13.571 -10.319 7.98 1 98.02 221 CYS A O 1
ATOM 1731 N N . SER A 1 222 ? -11.623 -10.908 8.85 1 95.97 222 SER A N 1
ATOM 1732 C CA . SER A 1 222 ? -11.029 -9.581 8.72 1 95.97 222 SER A CA 1
ATOM 1733 C C . SER A 1 222 ? -10.68 -9.272 7.268 1 95.97 222 SER A C 1
ATOM 1735 O O . SER A 1 222 ? -10.501 -10.185 6.459 1 95.97 222 SER A O 1
ATOM 1737 N N . HIS A 1 223 ? -10.603 -7.991 6.992 1 95.22 223 HIS A N 1
ATOM 1738 C CA . HIS A 1 223 ? -10.239 -7.531 5.656 1 95.22 223 HIS A CA 1
ATOM 1739 C C . HIS A 1 223 ? -8.733 -7.619 5.435 1 95.22 223 HIS A C 1
ATOM 1741 O O . HIS A 1 223 ? -8.065 -6.595 5.272 1 95.22 223 HIS A O 1
ATOM 1747 N N . SER A 1 224 ? -8.223 -8.749 5.345 1 96.18 224 SER A N 1
ATOM 1748 C CA . SER A 1 224 ? -6.795 -9.014 5.205 1 96.18 224 SER A CA 1
ATOM 1749 C C . SER A 1 224 ? -6.545 -10.351 4.517 1 96.18 224 SER A C 1
ATOM 1751 O O . SER A 1 224 ? -7.463 -11.161 4.369 1 96.18 224 SER A O 1
ATOM 1753 N N . TYR A 1 225 ? -5.365 -10.548 4.114 1 97.88 225 TYR A N 1
ATOM 1754 C CA . TYR A 1 225 ? -4.983 -11.837 3.549 1 97.88 225 TYR A CA 1
ATOM 1755 C C . TYR A 1 225 ? -5.147 -12.953 4.575 1 97.88 225 TYR A C 1
ATOM 1757 O O . TYR A 1 225 ? -5.692 -14.014 4.265 1 97.88 225 TYR A O 1
ATOM 1765 N N . SER A 1 226 ? -4.693 -12.698 5.798 1 97.86 226 SER A N 1
ATOM 1766 C CA . SER A 1 226 ? -4.789 -13.68 6.873 1 97.86 226 SER A CA 1
ATOM 1767 C C . SER A 1 226 ? -6.244 -13.985 7.216 1 97.86 226 SER A C 1
ATOM 1769 O O . SER A 1 226 ? -6.584 -15.122 7.547 1 97.86 226 SER A O 1
ATOM 1771 N N . GLY A 1 227 ? -7.044 -12.925 7.183 1 98.28 227 GLY A N 1
ATOM 1772 C CA . GLY A 1 227 ? -8.467 -13.154 7.374 1 98.28 227 GLY A CA 1
ATOM 1773 C C . GLY A 1 227 ? -9.067 -14.081 6.334 1 98.28 227 GLY A C 1
ATOM 1774 O O . GLY A 1 227 ? -9.873 -14.954 6.663 1 98.28 227 GLY A O 1
ATOM 1775 N N . GLY A 1 228 ? -8.686 -13.902 5.076 1 98.71 228 GLY A N 1
ATOM 1776 C CA . GLY A 1 228 ? -9.128 -14.781 4.005 1 98.71 228 GLY A CA 1
ATOM 1777 C C . GLY A 1 228 ? -8.676 -16.218 4.189 1 98.71 228 GLY A C 1
ATOM 1778 O O . GLY A 1 228 ? -9.446 -17.151 3.951 1 98.71 228 GLY A O 1
ATOM 1779 N N . LYS A 1 229 ? -7.453 -16.412 4.634 1 98.57 229 LYS A N 1
ATOM 1780 C CA . LYS A 1 229 ? -6.924 -17.747 4.898 1 98.57 229 LYS A CA 1
ATOM 1781 C C . LYS A 1 229 ? -7.741 -18.46 5.971 1 98.57 229 LYS A C 1
ATOM 1783 O O . LYS A 1 229 ? -8.109 -19.625 5.807 1 98.57 229 LYS A O 1
ATOM 1788 N N . ALA A 1 230 ? -7.968 -17.731 7.021 1 98.67 230 ALA A N 1
ATOM 1789 C CA . ALA A 1 230 ? -8.721 -18.307 8.132 1 98.67 230 ALA A CA 1
ATOM 1790 C C . ALA A 1 230 ? -10.131 -18.695 7.697 1 98.67 230 ALA A C 1
ATOM 1792 O O . ALA A 1 230 ? -10.635 -19.755 8.076 1 98.67 230 ALA A O 1
ATOM 1793 N N . ALA A 1 231 ? -10.729 -17.823 6.935 1 98.72 231 ALA A N 1
ATOM 1794 C CA . ALA A 1 231 ? -12.082 -18.082 6.451 1 98.72 231 ALA A CA 1
ATOM 1795 C C . ALA A 1 231 ? -12.113 -19.299 5.532 1 98.72 231 ALA A C 1
ATOM 1797 O O . ALA A 1 231 ? -13.034 -20.117 5.604 1 98.72 231 ALA A O 1
ATOM 1798 N N . ALA A 1 232 ? -11.18 -19.419 4.657 1 98.39 232 ALA A N 1
ATOM 1799 C CA . ALA A 1 232 ? -11.083 -20.559 3.749 1 98.39 232 ALA A CA 1
ATOM 1800 C C . ALA A 1 232 ? -10.886 -21.861 4.522 1 98.39 232 ALA A C 1
ATOM 1802 O O . ALA A 1 232 ? -11.449 -22.896 4.16 1 98.39 232 ALA A O 1
ATOM 1803 N N . LYS A 1 233 ? -10.032 -21.783 5.496 1 98.27 233 LYS A N 1
ATOM 1804 C CA . LYS A 1 233 ? -9.833 -22.952 6.347 1 98.27 233 LYS A CA 1
ATOM 1805 C C . LYS A 1 233 ? -11.148 -23.405 6.974 1 98.27 233 LYS A C 1
ATOM 1807 O O . LYS A 1 233 ? -11.457 -24.598 6.987 1 98.27 233 LYS A O 1
ATOM 1812 N N . GLU A 1 234 ? -11.855 -22.457 7.512 1 97.95 234 GLU A N 1
ATOM 1813 C CA . GLU A 1 234 ? -13.158 -22.764 8.093 1 97.95 234 GLU A CA 1
ATOM 1814 C C . GLU A 1 234 ? -14.077 -23.426 7.07 1 97.95 234 GLU A C 1
ATOM 1816 O O . GLU A 1 234 ? -14.724 -24.432 7.367 1 97.95 234 GLU A O 1
ATOM 1821 N N . LEU A 1 235 ? -14.155 -22.9 5.882 1 96.82 235 LEU A N 1
ATOM 1822 C CA . LEU A 1 235 ? -15.007 -23.425 4.821 1 96.82 235 LEU A CA 1
ATOM 1823 C C . LEU A 1 235 ? -14.591 -24.843 4.442 1 96.82 235 LEU A C 1
ATOM 1825 O O . LEU A 1 235 ? -15.443 -25.711 4.242 1 96.82 235 LEU A O 1
ATOM 1829 N N . PHE A 1 236 ? -13.331 -25.047 4.323 1 97.22 236 PHE A N 1
ATOM 1830 C CA . PHE A 1 236 ? -12.803 -26.355 3.953 1 97.22 236 PHE A CA 1
ATOM 1831 C C . PHE A 1 236 ? -13.191 -27.406 4.987 1 97.22 236 PHE A C 1
ATOM 1833 O O . PHE A 1 236 ? -13.534 -28.536 4.632 1 97.22 236 PHE A O 1
ATOM 1840 N N . GLU A 1 237 ? -13.12 -26.995 6.215 1 97.02 237 GLU A N 1
ATOM 1841 C CA . GLU A 1 237 ? -13.375 -27.914 7.321 1 97.02 237 GLU A CA 1
ATOM 1842 C C . GLU A 1 237 ? -14.849 -28.302 7.388 1 97.02 237 GLU A C 1
ATOM 1844 O O . GLU A 1 237 ? -15.205 -29.306 8.009 1 97.02 237 GLU A O 1
ATOM 1849 N N . ARG A 1 238 ? -15.7 -27.551 6.759 1 95.39 238 ARG A N 1
ATOM 1850 C CA . ARG A 1 238 ? -17.122 -27.874 6.7 1 95.39 238 ARG A CA 1
ATOM 1851 C C . ARG A 1 238 ? -17.378 -29.053 5.768 1 95.39 238 ARG A C 1
ATOM 1853 O O . ARG A 1 238 ? -18.457 -29.649 5.794 1 95.39 238 ARG A O 1
ATOM 1860 N N . ASN A 1 239 ? -16.452 -29.476 4.935 1 94.36 239 ASN A N 1
ATOM 1861 C CA . ASN A 1 239 ? -16.549 -30.607 4.018 1 94.36 239 ASN A CA 1
ATOM 1862 C C . ASN A 1 239 ? -17.795 -30.512 3.141 1 94.36 239 ASN A C 1
ATOM 1864 O O . ASN A 1 239 ? -18.584 -31.456 3.074 1 94.36 239 ASN A O 1
ATOM 1868 N N . LEU A 1 240 ? -17.942 -29.398 2.533 1 91.69 240 LEU A N 1
ATOM 1869 C CA . LEU A 1 240 ? -19.092 -29.125 1.678 1 91.69 240 LEU A CA 1
ATOM 1870 C C . LEU A 1 240 ? -18.969 -29.861 0.349 1 91.69 240 LEU A C 1
ATOM 1872 O O . LEU A 1 240 ? -17.86 -30.073 -0.148 1 91.69 240 LEU A O 1
ATOM 1876 N N . PRO A 1 241 ? -20.101 -30.233 -0.207 1 93.12 241 PRO A N 1
ATOM 1877 C CA . PRO A 1 241 ? -20.048 -30.844 -1.537 1 93.12 241 PRO A CA 1
ATOM 1878 C C . PRO A 1 241 ? -19.634 -29.856 -2.624 1 93.12 241 PRO A C 1
ATOM 1880 O O . PRO A 1 241 ? -20.115 -28.72 -2.648 1 93.12 241 PRO A O 1
ATOM 1883 N N . TYR A 1 242 ? -18.772 -30.27 -3.496 1 93.28 242 TYR A N 1
ATOM 1884 C CA . TYR A 1 242 ? -18.378 -29.486 -4.661 1 93.28 242 TYR A CA 1
ATOM 1885 C C . TYR A 1 242 ? -19.39 -29.641 -5.79 1 93.28 242 TYR A C 1
ATOM 1887 O O . TYR A 1 242 ? -20.053 -30.675 -5.9 1 93.28 242 TYR A O 1
ATOM 1895 N N . PRO A 1 243 ? -19.648 -28.59 -6.552 1 93.08 243 PRO A N 1
ATOM 1896 C CA . PRO A 1 243 ? -18.953 -27.301 -6.525 1 93.08 243 PRO A CA 1
ATOM 1897 C C . PRO A 1 243 ? -19.697 -26.246 -5.708 1 93.08 243 PRO A C 1
ATOM 1899 O O . PRO A 1 243 ? -20.894 -26.393 -5.449 1 93.08 243 PRO A O 1
ATOM 1902 N N . TYR A 1 244 ? -19.001 -25.218 -5.258 1 94.14 244 TYR A N 1
ATOM 1903 C CA . TYR A 1 244 ? -19.67 -24.078 -4.641 1 94.14 244 TYR A CA 1
ATOM 1904 C C . TYR A 1 244 ? -18.968 -22.774 -5.001 1 94.14 244 TYR A C 1
ATOM 1906 O O . TYR A 1 244 ? -17.889 -22.787 -5.6 1 94.14 244 TYR A O 1
ATOM 1914 N N . ILE A 1 245 ? -19.627 -21.676 -4.701 1 95.6 245 ILE A N 1
ATOM 1915 C CA . ILE A 1 245 ? -19.159 -20.342 -5.061 1 95.6 245 ILE A CA 1
ATOM 1916 C C . ILE A 1 245 ? -18.815 -19.557 -3.797 1 95.6 245 ILE A C 1
ATOM 1918 O O . ILE A 1 245 ? -19.535 -19.63 -2.798 1 95.6 245 ILE A O 1
ATOM 1922 N N . VAL A 1 246 ? -17.724 -18.865 -3.854 1 97.22 246 VAL A N 1
ATOM 1923 C CA . VAL A 1 246 ? -17.31 -17.986 -2.765 1 97.22 246 VAL A CA 1
ATOM 1924 C C . VAL A 1 246 ? -17.122 -16.565 -3.291 1 97.22 246 VAL A C 1
ATOM 1926 O O . VAL A 1 246 ? -16.302 -16.329 -4.181 1 97.22 246 VAL A O 1
ATOM 1929 N N . ILE A 1 247 ? -17.873 -15.683 -2.793 1 97.68 247 ILE A N 1
ATOM 1930 C CA . ILE A 1 247 ? -17.731 -14.262 -3.092 1 97.68 247 ILE A CA 1
ATOM 1931 C C . ILE A 1 247 ? -17.12 -13.541 -1.893 1 97.68 247 ILE A C 1
ATOM 1933 O O . ILE A 1 247 ? -17.696 -13.54 -0.802 1 97.68 247 ILE A O 1
ATOM 1937 N N . CYS A 1 248 ? -16.005 -12.95 -2.085 1 98.69 248 CYS A N 1
ATOM 1938 C CA . CYS A 1 248 ? -15.294 -12.288 -0.997 1 98.69 248 CYS A CA 1
ATOM 1939 C C . CYS A 1 248 ? -15.501 -10.779 -1.05 1 98.69 248 CYS A C 1
ATOM 1941 O O . CYS A 1 248 ? -15.513 -10.187 -2.13 1 98.69 248 CYS A O 1
ATOM 1943 N N . SER A 1 249 ? -15.553 -10.152 0.076 1 98.23 249 SER A N 1
ATOM 1944 C CA . SER A 1 249 ? -15.874 -8.733 0.182 1 98.23 249 SER A CA 1
ATOM 1945 C C . SER A 1 249 ? -14.705 -7.866 -0.273 1 98.23 249 SER A C 1
ATOM 1947 O O . SER A 1 249 ? -14.854 -6.654 -0.444 1 98.23 249 SER A O 1
ATOM 1949 N N . SER A 1 250 ? -13.545 -8.417 -0.475 1 98.01 250 SER A N 1
ATOM 1950 C CA . SER A 1 250 ? -12.373 -7.706 -0.975 1 98.01 250 SER A CA 1
ATOM 1951 C C . SER A 1 250 ? -11.399 -8.658 -1.66 1 98.01 250 SER A C 1
ATOM 1953 O O . SER A 1 250 ? -11.449 -9.87 -1.44 1 98.01 250 SER A O 1
ATOM 1955 N N . ASP A 1 251 ? -10.541 -8.104 -2.44 1 98.5 251 ASP A N 1
ATOM 1956 C CA . ASP A 1 251 ? -9.53 -8.914 -3.112 1 98.5 251 ASP A CA 1
ATOM 1957 C C . ASP A 1 251 ? -8.531 -9.487 -2.11 1 98.5 251 ASP A C 1
ATOM 1959 O O . ASP A 1 251 ? -8.024 -10.596 -2.295 1 98.5 251 ASP A O 1
ATOM 1963 N N . THR A 1 252 ? -8.225 -8.765 -1.034 1 98.4 252 THR A N 1
ATOM 1964 C CA . THR A 1 252 ? -7.276 -9.269 -0.048 1 98.4 252 THR A CA 1
ATOM 1965 C C . THR A 1 252 ? -7.812 -10.532 0.622 1 98.4 252 THR A C 1
ATOM 1967 O O . THR A 1 252 ? -7.079 -11.509 0.792 1 98.4 252 THR A O 1
ATOM 1970 N N . ILE A 1 253 ? -9.078 -10.503 0.96 1 98.67 253 ILE A N 1
ATOM 1971 C CA . ILE A 1 253 ? -9.711 -11.7 1.504 1 98.67 253 ILE A CA 1
ATOM 1972 C C . ILE A 1 253 ? -9.658 -12.826 0.475 1 98.67 253 ILE A C 1
ATOM 1974 O O . ILE A 1 253 ? -9.274 -13.953 0.797 1 98.67 253 ILE A O 1
ATOM 1978 N N . ALA A 1 254 ? -9.999 -12.508 -0.759 1 98.85 254 ALA A N 1
ATOM 1979 C CA . ALA A 1 254 ? -10.105 -13.506 -1.82 1 98.85 254 ALA A CA 1
ATOM 1980 C C . ALA A 1 254 ? -8.753 -14.157 -2.098 1 98.85 254 ALA A C 1
ATOM 1982 O O . ALA A 1 254 ? -8.669 -15.373 -2.286 1 98.85 254 ALA A O 1
ATOM 1983 N N . ILE A 1 255 ? -7.734 -13.357 -2.134 1 98.78 255 ILE A N 1
ATOM 1984 C CA . ILE A 1 255 ? -6.401 -13.863 -2.444 1 98.78 255 ILE A CA 1
ATOM 1985 C C . ILE A 1 255 ? -5.918 -14.77 -1.314 1 98.78 255 ILE A C 1
ATOM 1987 O O . ILE A 1 255 ? -5.357 -15.84 -1.565 1 98.78 255 ILE A O 1
ATOM 1991 N N . GLY A 1 256 ? -6.141 -14.331 -0.062 1 98.78 256 GLY A N 1
ATOM 1992 C CA . GLY A 1 256 ? -5.832 -15.203 1.06 1 98.78 256 GLY A CA 1
ATOM 1993 C C . GLY A 1 256 ? -6.586 -16.519 1.017 1 98.78 256 GLY A C 1
ATOM 1994 O O . GLY A 1 256 ? -5.999 -17.584 1.223 1 98.78 256 GLY A O 1
ATOM 1995 N N . ALA A 1 257 ? -7.837 -16.46 0.723 1 98.84 257 ALA A N 1
ATOM 1996 C CA . ALA A 1 257 ? -8.683 -17.648 0.648 1 98.84 257 ALA A CA 1
ATOM 1997 C C . ALA A 1 257 ? -8.262 -18.549 -0.509 1 98.84 257 ALA A C 1
ATOM 1999 O O . ALA A 1 257 ? -8.19 -19.771 -0.358 1 98.84 257 ALA A O 1
ATOM 2000 N N . LEU A 1 258 ? -8.032 -17.933 -1.665 1 98.59 258 LEU A N 1
ATOM 2001 C CA . LEU A 1 258 ? -7.597 -18.649 -2.86 1 98.59 258 LEU A CA 1
ATOM 2002 C C . LEU A 1 258 ? -6.352 -19.481 -2.572 1 98.59 258 LEU A C 1
ATOM 2004 O O . LEU A 1 258 ? -6.318 -20.678 -2.867 1 98.59 258 LEU A O 1
ATOM 2008 N N . ARG A 1 259 ? -5.362 -18.843 -1.962 1 98.26 259 ARG A N 1
ATOM 2009 C CA . ARG A 1 259 ? -4.108 -19.53 -1.671 1 98.26 259 ARG A CA 1
ATOM 2010 C C . ARG A 1 259 ? -4.325 -20.675 -0.687 1 98.26 259 ARG A C 1
ATOM 2012 O O . ARG A 1 259 ? -3.747 -21.752 -0.842 1 98.26 259 ARG A O 1
ATOM 2019 N N . GLU A 1 260 ? -5.082 -20.413 0.337 1 98.1 260 GLU A N 1
ATOM 2020 C CA . GLU A 1 260 ? -5.325 -21.422 1.364 1 98.1 260 GLU A CA 1
ATOM 2021 C C . GLU A 1 260 ? -6.054 -22.632 0.787 1 98.1 260 GLU A C 1
ATOM 2023 O O . GLU A 1 260 ? -5.708 -23.775 1.092 1 98.1 260 GLU A O 1
ATOM 2028 N N . LEU A 1 261 ? -7.047 -22.468 -0.081 1 98.08 261 LEU A N 1
ATOM 2029 C CA . LEU A 1 261 ? -7.787 -23.556 -0.711 1 98.08 261 LEU A CA 1
ATOM 2030 C C . LEU A 1 261 ? -6.875 -24.383 -1.612 1 98.08 261 LEU A C 1
ATOM 2032 O O . LEU A 1 261 ? -6.942 -25.614 -1.607 1 98.08 261 LEU A O 1
ATOM 2036 N N . LEU A 1 262 ? -6.047 -23.702 -2.341 1 97.46 262 LEU A N 1
ATOM 2037 C CA . LEU A 1 262 ? -5.094 -24.406 -3.192 1 97.46 262 LEU A CA 1
ATOM 2038 C C . LEU A 1 262 ? -4.152 -25.267 -2.356 1 97.46 262 LEU A C 1
ATOM 2040 O O . LEU A 1 262 ? -3.811 -26.384 -2.75 1 97.46 262 LEU A O 1
ATOM 2044 N N . ARG A 1 263 ? -3.754 -24.724 -1.259 1 96.19 263 ARG A N 1
ATOM 2045 C CA . ARG A 1 263 ? -2.873 -25.462 -0.359 1 96.19 263 ARG A CA 1
ATOM 2046 C C . ARG A 1 263 ? -3.527 -26.758 0.107 1 96.19 263 ARG A C 1
ATOM 2048 O O . ARG A 1 263 ? -2.844 -27.762 0.319 1 96.19 263 ARG A O 1
ATOM 2055 N N . TYR A 1 264 ? -4.832 -26.771 0.199 1 97 264 TYR A N 1
ATOM 2056 C CA . TYR A 1 264 ? -5.578 -27.95 0.626 1 97 264 TYR A CA 1
ATOM 2057 C C . TYR A 1 264 ? -5.853 -28.878 -0.55 1 97 264 TYR A C 1
ATOM 2059 O O . TYR A 1 264 ? -6.492 -29.921 -0.391 1 97 264 TYR A O 1
ATOM 2067 N N . GLY A 1 265 ? -5.451 -28.495 -1.688 1 96.8 265 GLY A N 1
ATOM 2068 C CA . GLY A 1 265 ? -5.605 -29.343 -2.859 1 96.8 265 GLY A CA 1
ATOM 2069 C C . GLY A 1 265 ? -6.92 -29.126 -3.584 1 96.8 265 GLY A C 1
ATOM 2070 O O . GLY A 1 265 ? -7.283 -29.904 -4.469 1 96.8 265 GLY A O 1
ATOM 2071 N N . VAL A 1 266 ? -7.671 -28.078 -3.213 1 97.54 266 VAL A N 1
ATOM 2072 C CA . VAL A 1 266 ? -8.939 -27.761 -3.861 1 97.54 266 VAL A CA 1
ATOM 2073 C C . VAL A 1 266 ? -8.681 -27.221 -5.266 1 97.54 266 VAL A C 1
ATOM 2075 O O . VAL A 1 266 ? -7.789 -26.393 -5.465 1 97.54 266 VAL A O 1
ATOM 2078 N N . LYS A 1 267 ? -9.437 -27.703 -6.228 1 97.25 267 LYS A N 1
ATOM 2079 C CA . LYS A 1 267 ? -9.286 -27.232 -7.602 1 97.25 267 LYS A CA 1
ATOM 2080 C C . LYS A 1 267 ? -10.101 -25.964 -7.841 1 97.25 267 LYS A C 1
ATOM 2082 O O . LYS A 1 267 ? -11.304 -25.934 -7.576 1 97.25 267 LYS A O 1
ATOM 2087 N N . ILE A 1 268 ? -9.533 -24.999 -8.281 1 97.2 268 ILE A N 1
ATOM 2088 C CA . ILE A 1 268 ? -10.158 -23.735 -8.656 1 97.2 268 ILE A CA 1
ATOM 2089 C C . ILE A 1 268 ? -9.945 -23.477 -10.146 1 97.2 268 ILE A C 1
ATOM 2091 O O . ILE A 1 268 ? -8.808 -23.464 -10.624 1 97.2 268 ILE A O 1
ATOM 2095 N N . PRO A 1 269 ? -11.008 -23.28 -10.834 1 96.33 269 PRO A N 1
ATOM 2096 C CA . PRO A 1 269 ? -12.382 -22.97 -10.432 1 96.33 269 PRO A CA 1
ATOM 2097 C C . PRO A 1 269 ? -13.285 -24.202 -10.418 1 96.33 269 PRO A C 1
ATOM 2099 O O . PRO A 1 269 ? -14.475 -24.097 -10.109 1 96.33 269 PRO A O 1
ATOM 2102 N N . GLU A 1 270 ? -12.833 -25.382 -10.734 1 95.52 270 GLU A N 1
ATOM 2103 C CA . GLU A 1 270 ? -13.675 -26.543 -11.007 1 95.52 270 GLU A CA 1
ATOM 2104 C C . GLU A 1 270 ? -14.488 -26.936 -9.778 1 95.52 270 GLU A C 1
ATOM 2106 O O . GLU A 1 270 ? -15.678 -27.241 -9.885 1 95.52 270 GLU A O 1
ATOM 2111 N N . GLN A 1 271 ? -13.866 -26.975 -8.641 1 95.95 271 GLN A N 1
ATOM 2112 C CA . GLN A 1 271 ? -14.541 -27.353 -7.403 1 95.95 271 GLN A CA 1
ATOM 2113 C C . GLN A 1 271 ? -15.057 -26.123 -6.661 1 95.95 271 GLN A C 1
ATOM 2115 O O . GLN A 1 271 ? -16.138 -26.157 -6.07 1 95.95 271 GLN A O 1
ATOM 2120 N N . VAL A 1 272 ? -14.283 -25.037 -6.685 1 96.33 272 VAL A N 1
ATOM 2121 C CA . VAL A 1 272 ? -14.688 -23.799 -6.028 1 96.33 272 VAL A CA 1
ATOM 2122 C C . VAL A 1 272 ? -14.428 -22.613 -6.954 1 96.33 272 VAL A C 1
ATOM 2124 O O . VAL A 1 272 ? -13.303 -22.416 -7.42 1 96.33 272 VAL A O 1
ATOM 2127 N N . SER A 1 273 ? -15.462 -21.901 -7.266 1 96.87 273 SER A N 1
ATOM 2128 C CA . SER A 1 273 ? -15.319 -20.591 -7.893 1 96.87 273 SER A CA 1
ATOM 2129 C C . SER A 1 273 ? -15.172 -19.491 -6.847 1 96.87 273 SER A C 1
ATOM 2131 O O . SER A 1 273 ? -15.988 -19.386 -5.929 1 96.87 273 SER A O 1
ATOM 2133 N N . ILE A 1 274 ? -14.159 -18.669 -6.996 1 97.87 274 ILE A N 1
ATOM 2134 C CA . ILE A 1 274 ? -13.902 -17.651 -5.983 1 97.87 274 ILE A CA 1
ATOM 2135 C C . ILE A 1 274 ? -13.686 -16.297 -6.656 1 97.87 274 ILE A C 1
ATOM 2137 O O . ILE A 1 274 ? -13.029 -16.212 -7.696 1 97.87 274 ILE A O 1
ATOM 2141 N N . MET A 1 275 ? -14.224 -15.267 -6.143 1 97.47 275 MET A N 1
ATOM 2142 C CA . MET A 1 275 ? -14.056 -13.928 -6.699 1 97.47 275 MET A CA 1
ATOM 2143 C C . MET A 1 275 ? -13.837 -12.902 -5.592 1 97.47 275 MET A C 1
ATOM 2145 O O . MET A 1 275 ? -14.24 -13.121 -4.448 1 97.47 275 MET A O 1
ATOM 2149 N N . GLY A 1 276 ? -13.196 -11.825 -5.959 1 98.46 276 GLY A N 1
ATOM 2150 C CA . GLY A 1 276 ? -12.927 -10.74 -5.029 1 98.46 276 GLY A CA 1
ATOM 2151 C C . GLY A 1 276 ? -13.693 -9.471 -5.355 1 98.46 276 GLY A C 1
ATOM 2152 O O . GLY A 1 276 ? -14.75 -9.523 -5.987 1 98.46 276 GLY A O 1
ATOM 2153 N N . PHE A 1 277 ? -13.266 -8.376 -4.813 1 98.13 277 PHE A N 1
ATOM 2154 C CA . PHE A 1 277 ? -13.873 -7.058 -4.954 1 98.13 277 PHE A CA 1
ATOM 2155 C C . PHE A 1 277 ? -12.807 -5.968 -4.958 1 98.13 277 PHE A C 1
ATOM 2157 O O . PHE A 1 277 ? -11.923 -5.956 -4.099 1 98.13 277 PHE A O 1
ATOM 2164 N N . SER A 1 278 ? -12.779 -5.02 -5.981 1 97.25 278 SER A N 1
ATOM 2165 C CA . SER A 1 278 ? -12.008 -3.782 -6.027 1 97.25 278 SER A CA 1
ATOM 2166 C C . SER A 1 278 ? -10.932 -3.841 -7.107 1 97.25 278 SER A C 1
ATOM 2168 O O . SER A 1 278 ? -10.398 -2.808 -7.515 1 97.25 278 SER A O 1
ATOM 2170 N N . ASN A 1 279 ? -10.519 -5.03 -7.495 1 98.24 279 ASN A N 1
ATOM 2171 C CA . ASN A 1 279 ? -9.572 -5.225 -8.587 1 98.24 279 ASN A CA 1
ATOM 2172 C C . ASN A 1 279 ? -8.222 -4.582 -8.281 1 98.24 279 ASN A C 1
ATOM 2174 O O . ASN A 1 279 ? -7.705 -3.802 -9.083 1 98.24 279 ASN A O 1
ATOM 2178 N N . ILE A 1 280 ? -7.657 -4.892 -7.12 1 97.64 280 ILE A N 1
ATOM 2179 C CA . ILE A 1 280 ? -6.295 -4.443 -6.853 1 97.64 280 ILE A CA 1
ATOM 2180 C C . ILE A 1 280 ? -5.332 -5.104 -7.837 1 97.64 280 ILE A C 1
ATOM 2182 O O . ILE A 1 280 ? -5.646 -6.146 -8.418 1 97.64 280 ILE A O 1
ATOM 2186 N N . GLU A 1 281 ? -4.22 -4.543 -8.011 1 96 281 GLU A N 1
ATOM 2187 C CA . GLU A 1 281 ? -3.313 -4.917 -9.092 1 96 281 GLU A CA 1
ATOM 2188 C C . GLU A 1 281 ? -2.945 -6.396 -9.017 1 96 281 GLU A C 1
ATOM 2190 O O . GLU A 1 281 ? -2.948 -7.094 -10.033 1 96 281 GLU A O 1
ATOM 2195 N N . VAL A 1 282 ? -2.712 -6.944 -7.869 1 97.15 282 VAL A N 1
ATOM 2196 C CA . VAL A 1 282 ? -2.195 -8.295 -7.678 1 97.15 282 VAL A CA 1
ATOM 2197 C C . VAL A 1 282 ? -3.279 -9.316 -8.018 1 97.15 282 VAL A C 1
ATOM 2199 O O . VAL A 1 282 ? -2.982 -10.487 -8.265 1 97.15 282 VAL A O 1
ATOM 2202 N N . SER A 1 283 ? -4.529 -8.907 -8.086 1 97.8 283 SER A N 1
ATOM 2203 C CA . SER A 1 283 ? -5.618 -9.835 -8.37 1 97.8 283 SER A CA 1
ATOM 2204 C C . SER A 1 283 ? -5.431 -10.51 -9.725 1 97.8 283 SER A C 1
ATOM 2206 O O . SER A 1 283 ? -5.818 -11.666 -9.908 1 97.8 283 SER A O 1
ATOM 2208 N N . SER A 1 284 ? -4.827 -9.788 -10.681 1 97.33 284 SER A N 1
ATOM 2209 C CA . SER A 1 284 ? -4.602 -10.335 -12.015 1 97.33 284 SER A CA 1
ATOM 2210 C C . SER A 1 284 ? -3.33 -11.176 -12.06 1 97.33 284 SER A C 1
ATOM 2212 O O . SER A 1 284 ? -3.049 -11.831 -13.066 1 97.33 284 SER A O 1
ATOM 2214 N N . LEU A 1 285 ? -2.588 -11.209 -10.944 1 97.51 285 LEU A N 1
ATOM 2215 C CA . LEU A 1 285 ? -1.264 -11.822 -10.949 1 97.51 285 LEU A CA 1
ATOM 2216 C C . LEU A 1 285 ? -1.264 -13.121 -10.151 1 97.51 285 LEU A C 1
ATOM 2218 O O . LEU A 1 285 ? -0.239 -13.801 -10.064 1 97.51 285 LEU A O 1
ATOM 2222 N N . THR A 1 286 ? -2.367 -13.452 -9.58 1 96.81 286 THR A N 1
ATOM 2223 C CA . THR A 1 286 ? -2.498 -14.733 -8.895 1 96.81 286 THR A CA 1
ATOM 2224 C C . THR A 1 286 ? -2.633 -15.872 -9.901 1 96.81 286 THR A C 1
ATOM 2226 O O . THR A 1 286 ? -2.885 -15.636 -11.084 1 96.81 286 THR A O 1
ATOM 2229 N N . THR A 1 287 ? -2.375 -17.116 -9.492 1 94.8 287 THR A N 1
ATOM 2230 C CA . THR A 1 287 ? -2.631 -18.325 -10.267 1 94.8 287 THR A CA 1
ATOM 2231 C C . THR A 1 287 ? -3.547 -19.275 -9.5 1 94.8 287 THR A C 1
ATOM 2233 O O . THR A 1 287 ? -3.134 -19.879 -8.508 1 94.8 287 THR A O 1
ATOM 2236 N N . PRO A 1 288 ? -4.804 -19.478 -9.962 1 95.92 288 PRO A N 1
ATOM 2237 C CA . PRO A 1 288 ? -5.413 -18.792 -11.104 1 95.92 288 PRO A CA 1
ATOM 2238 C C . PRO A 1 288 ? -5.631 -17.302 -10.85 1 95.92 288 PRO A C 1
ATOM 2240 O O . PRO A 1 288 ? -5.675 -16.869 -9.695 1 95.92 288 PRO A O 1
ATOM 2243 N N . SER A 1 289 ? -5.726 -16.48 -11.906 1 97.53 289 SER A N 1
ATOM 2244 C CA . SER A 1 289 ? -6.024 -15.059 -11.762 1 97.53 289 SER A CA 1
ATOM 2245 C C . SER A 1 289 ? -7.431 -14.841 -11.216 1 97.53 289 SER A C 1
ATOM 2247 O O . SER A 1 289 ? -8.361 -15.565 -11.577 1 97.53 289 SER A O 1
ATOM 2249 N N . LEU A 1 290 ? -7.612 -13.852 -10.482 1 98.35 290 LEU A N 1
ATOM 2250 C CA . LEU A 1 290 ? -8.789 -13.7 -9.634 1 98.35 290 LEU A CA 1
ATOM 2251 C C . LEU A 1 290 ? -9.868 -12.888 -10.343 1 98.35 290 LEU A C 1
ATOM 2253 O O . LEU A 1 290 ? -9.625 -11.753 -10.757 1 98.35 290 LEU A O 1
ATOM 2257 N N . SER A 1 291 ? -11.071 -13.462 -10.536 1 98.23 291 SER A N 1
ATOM 2258 C CA . SER A 1 291 ? -12.247 -12.681 -10.904 1 98.23 291 SER A CA 1
ATOM 2259 C C . SER A 1 291 ? -12.602 -11.671 -9.817 1 98.23 291 SER A C 1
ATOM 2261 O O . SER A 1 291 ? -12.463 -11.958 -8.626 1 98.23 291 SER A O 1
ATOM 2263 N N . THR A 1 292 ? -13.084 -10.502 -10.203 1 98.37 292 THR A N 1
ATOM 2264 C CA . THR A 1 292 ? -13.317 -9.455 -9.215 1 98.37 292 THR A CA 1
ATOM 2265 C C . THR A 1 292 ? -14.258 -8.389 -9.77 1 98.37 292 THR A C 1
ATOM 2267 O O . THR A 1 292 ? -14.604 -8.413 -10.953 1 98.37 292 THR A O 1
ATOM 2270 N N . ILE A 1 293 ? -14.779 -7.577 -8.943 1 98.43 293 ILE A N 1
ATOM 2271 C CA . ILE A 1 293 ? -15.447 -6.343 -9.341 1 98.43 293 ILE A CA 1
ATOM 2272 C C . ILE A 1 293 ? -14.431 -5.204 -9.402 1 98.43 293 ILE A C 1
ATOM 2274 O O . ILE A 1 293 ? -13.727 -4.939 -8.425 1 98.43 293 ILE A O 1
ATOM 2278 N N . ASP A 1 294 ? -14.322 -4.609 -10.492 1 98.52 294 ASP A N 1
ATOM 2279 C CA . ASP A 1 294 ? -13.451 -3.447 -10.64 1 98.52 294 ASP A CA 1
ATOM 2280 C C . ASP A 1 294 ? -14.176 -2.164 -10.242 1 98.52 294 ASP A C 1
ATOM 2282 O O . ASP A 1 294 ? -15.126 -1.748 -10.908 1 98.52 294 ASP A O 1
ATOM 2286 N N . GLN A 1 295 ? -13.754 -1.549 -9.202 1 97.93 295 GLN A N 1
ATOM 2287 C CA . GLN A 1 295 ? -14.349 -0.297 -8.747 1 97.93 295 GLN A CA 1
ATOM 2288 C C . GLN A 1 295 ? -13.65 0.905 -9.377 1 97.93 295 GLN A C 1
ATOM 2290 O O . GLN A 1 295 ? -13.936 2.051 -9.024 1 97.93 295 GLN A O 1
ATOM 2295 N N . ASN A 1 296 ? -12.644 0.655 -10.277 1 97.45 296 ASN A N 1
ATOM 2296 C CA . ASN A 1 296 ? -11.879 1.722 -10.914 1 97.45 296 ASN A CA 1
ATOM 2297 C C . ASN A 1 296 ? -11.276 2.671 -9.883 1 97.45 296 ASN A C 1
ATOM 2299 O O . ASN A 1 296 ? -11.514 3.879 -9.93 1 97.45 296 ASN A O 1
ATOM 2303 N N . LEU A 1 297 ? -10.448 2.123 -9.064 1 97.81 297 LEU A N 1
ATOM 2304 C CA . LEU A 1 297 ? -9.985 2.768 -7.84 1 97.81 297 LEU A CA 1
ATOM 2305 C C . LEU A 1 297 ? -9.271 4.079 -8.154 1 97.81 297 LEU A C 1
ATOM 2307 O O . LEU A 1 297 ? -9.479 5.083 -7.47 1 97.81 297 LEU A O 1
ATOM 2311 N N . PHE A 1 298 ? -8.387 4.099 -9.18 1 96.86 298 PHE A N 1
ATOM 2312 C CA . PHE A 1 298 ? -7.685 5.314 -9.574 1 96.86 298 PHE A CA 1
ATOM 2313 C C . PHE A 1 298 ? -8.672 6.398 -9.991 1 96.86 298 PHE A C 1
ATOM 2315 O O . PHE A 1 298 ? -8.556 7.549 -9.563 1 96.86 298 PHE A O 1
ATOM 2322 N N . GLU A 1 299 ? -9.632 6.029 -10.767 1 97.44 299 GLU A N 1
ATOM 2323 C CA . GLU A 1 299 ? -10.656 6.97 -11.212 1 97.44 299 GLU A CA 1
ATOM 2324 C C . GLU A 1 299 ? -11.515 7.445 -10.043 1 97.44 299 GLU A C 1
ATOM 2326 O O . GLU A 1 299 ? -11.891 8.617 -9.978 1 97.44 299 GLU A O 1
ATOM 2331 N N . LEU A 1 300 ? -11.854 6.511 -9.225 1 97.88 300 LEU A N 1
ATOM 2332 C CA . LEU A 1 300 ? -12.577 6.862 -8.007 1 97.88 300 LEU A CA 1
ATOM 2333 C C . LEU A 1 300 ? -11.831 7.935 -7.222 1 97.88 300 LEU A C 1
ATOM 2335 O O . LEU A 1 300 ? -12.436 8.901 -6.752 1 97.88 300 LEU A O 1
ATOM 2339 N N . GLY A 1 301 ? -10.517 7.765 -7.104 1 98.07 301 GLY A N 1
ATOM 2340 C CA . GLY A 1 301 ? -9.681 8.757 -6.449 1 98.07 301 GLY A CA 1
ATOM 2341 C C . GLY A 1 301 ? -9.67 10.095 -7.164 1 98.07 301 GLY A C 1
ATOM 2342 O O . GLY A 1 301 ? -9.81 11.144 -6.532 1 98.07 301 GLY A O 1
ATOM 2343 N N . GLN A 1 302 ? -9.511 10.033 -8.461 1 97.71 302 GLN A N 1
ATOM 2344 C CA . GLN A 1 302 ? -9.495 11.262 -9.247 1 97.71 302 GLN A CA 1
ATOM 2345 C C . GLN A 1 302 ? -10.796 12.04 -9.079 1 97.71 302 GLN A C 1
ATOM 2347 O O . GLN A 1 302 ? -10.776 13.252 -8.853 1 97.71 302 GLN A O 1
ATOM 2352 N N . LYS A 1 303 ? -11.904 11.339 -9.176 1 97.64 303 LYS A N 1
ATOM 2353 C CA . LYS A 1 303 ? -13.214 11.962 -9.011 1 97.64 303 LYS A CA 1
ATOM 2354 C C . LYS A 1 303 ? -13.358 12.58 -7.623 1 97.64 303 LYS A C 1
ATOM 2356 O O . LYS A 1 303 ? -13.951 13.65 -7.473 1 97.64 303 LYS A O 1
ATOM 2361 N N . SER A 1 304 ? -12.82 11.897 -6.638 1 98.12 304 SER A N 1
ATOM 2362 C CA . SER A 1 304 ? -12.884 12.392 -5.267 1 98.12 304 SER A CA 1
ATOM 2363 C C . SER A 1 304 ? -12.09 13.684 -5.107 1 98.12 304 SER A C 1
ATOM 2365 O O . SER A 1 304 ? -12.544 14.621 -4.449 1 98.12 304 SER A O 1
ATOM 2367 N N . GLY A 1 305 ? -10.868 13.734 -5.699 1 97.47 305 GLY A N 1
ATOM 2368 C CA . GLY A 1 305 ? -10.068 14.948 -5.674 1 97.47 305 GLY A CA 1
ATOM 2369 C C . GLY A 1 305 ? -10.741 16.121 -6.362 1 97.47 305 GLY A C 1
ATOM 2370 O O . GLY A 1 305 ? -10.751 17.235 -5.834 1 97.47 305 GLY A O 1
ATOM 2371 N N . HIS A 1 306 ? -11.334 15.87 -7.523 1 97.04 306 HIS A N 1
ATOM 2372 C CA . HIS A 1 306 ? -12.032 16.915 -8.265 1 97.04 306 HIS A CA 1
ATOM 2373 C C . HIS A 1 306 ? -13.238 17.43 -7.487 1 97.04 306 HIS A C 1
ATOM 2375 O O . HIS A 1 306 ? -13.486 18.637 -7.445 1 97.04 306 HIS A O 1
ATOM 2381 N N . LEU A 1 307 ? -13.979 16.493 -6.908 1 97.01 307 LEU A N 1
ATOM 2382 C CA . LEU A 1 307 ? -15.129 16.88 -6.099 1 97.01 307 LEU A CA 1
ATOM 2383 C C . LEU A 1 307 ? -14.702 17.773 -4.938 1 97.01 307 LEU A C 1
ATOM 2385 O O . LEU A 1 307 ? -15.359 18.774 -4.645 1 97.01 307 LEU A O 1
ATOM 2389 N N . PHE A 1 308 ? -13.657 17.42 -4.322 1 96.75 308 PHE A N 1
ATOM 2390 C CA . PHE A 1 308 ? -13.145 18.212 -3.21 1 96.75 308 PHE A CA 1
ATOM 2391 C C . PHE A 1 308 ? -12.836 19.636 -3.656 1 96.75 308 PHE A C 1
ATOM 2393 O O . PHE A 1 308 ? -13.21 20.598 -2.982 1 96.75 308 PHE A O 1
ATOM 2400 N N . ILE A 1 309 ? -12.15 19.739 -4.765 1 94.75 309 ILE A N 1
ATOM 2401 C CA . ILE A 1 309 ? -11.751 21.041 -5.287 1 94.75 309 ILE A CA 1
ATOM 2402 C C . ILE A 1 309 ? -12.993 21.861 -5.63 1 94.75 309 ILE A C 1
ATOM 2404 O O . ILE A 1 309 ? -13.052 23.06 -5.344 1 94.75 309 ILE A O 1
ATOM 2408 N N . ASP A 1 310 ? -13.972 21.189 -6.238 1 94.55 310 ASP A N 1
ATOM 2409 C CA . ASP A 1 310 ? -15.23 21.86 -6.551 1 94.55 310 ASP A CA 1
ATOM 2410 C C . ASP A 1 310 ? -15.881 22.423 -5.289 1 94.55 310 ASP A C 1
ATOM 2412 O O . ASP A 1 310 ? -16.29 23.585 -5.261 1 94.55 310 ASP A O 1
ATOM 2416 N N . ILE A 1 311 ? -15.917 21.62 -4.245 1 93.88 311 ILE A N 1
ATOM 2417 C CA . ILE A 1 311 ? -16.56 22.017 -2.997 1 93.88 311 ILE A CA 1
ATOM 2418 C C . ILE A 1 311 ? -15.773 23.155 -2.351 1 93.88 311 ILE A C 1
ATOM 2420 O O . ILE A 1 311 ? -16.359 24.08 -1.784 1 93.88 311 ILE A O 1
ATOM 2424 N N . LEU A 1 312 ? -14.469 22.984 -2.402 1 88.78 312 LEU A N 1
ATOM 2425 C CA . LEU A 1 312 ? -13.598 24.022 -1.86 1 88.78 312 LEU A CA 1
ATOM 2426 C C . LEU A 1 312 ? -13.885 25.369 -2.514 1 88.78 312 LEU A C 1
ATOM 2428 O O . LEU A 1 312 ? -13.764 26.415 -1.872 1 88.78 312 LEU A O 1
ATOM 2432 N N . HIS A 1 313 ? -14.258 25.346 -3.757 1 88.07 313 HIS A N 1
ATOM 2433 C CA . HIS A 1 313 ? -14.567 26.561 -4.503 1 88.07 313 HIS A CA 1
ATOM 2434 C C . HIS A 1 313 ? -16.066 26.841 -4.503 1 88.07 313 HIS A C 1
ATOM 2436 O O . HIS A 1 313 ? -16.572 27.534 -5.388 1 88.07 313 HIS A O 1
ATOM 2442 N N . GLU A 1 314 ? -16.781 26.147 -3.69 1 88.15 314 GLU A N 1
ATOM 2443 C CA . GLU A 1 314 ? -18.192 26.372 -3.391 1 88.15 314 GLU A CA 1
ATOM 2444 C C . GLU A 1 314 ? -19.077 25.959 -4.563 1 88.15 314 GLU A C 1
ATOM 2446 O O . GLU A 1 314 ? -20.105 26.589 -4.823 1 88.15 314 GLU A O 1
ATOM 2451 N N . LYS A 1 315 ? -18.597 25.132 -5.406 1 91.89 315 LYS A N 1
ATOM 2452 C CA . LYS A 1 315 ? -19.416 24.442 -6.398 1 91.89 315 LYS A CA 1
ATOM 2453 C C . LYS A 1 315 ? -19.958 23.127 -5.845 1 91.89 315 LYS A C 1
ATOM 2455 O O . LYS A 1 315 ? -19.337 22.075 -6.01 1 91.89 315 LYS A O 1
ATOM 2460 N N . TYR A 1 316 ? -21.069 23.2 -5.262 1 89.85 316 TYR A N 1
ATOM 2461 C CA . TYR A 1 316 ? -21.643 22.054 -4.567 1 89.85 316 TYR A CA 1
ATOM 2462 C C . TYR A 1 316 ? -22.542 21.247 -5.496 1 89.85 316 TYR A C 1
ATOM 2464 O O . TYR A 1 316 ? -23.412 21.806 -6.168 1 89.85 316 TYR A O 1
ATOM 2472 N N . PRO A 1 317 ? -22.296 20.001 -5.557 1 90.17 317 PRO A N 1
ATOM 2473 C CA . PRO A 1 317 ? -23.262 19.18 -6.292 1 90.17 317 PRO A CA 1
ATOM 2474 C C . PRO A 1 317 ? -24.633 19.141 -5.622 1 90.17 317 PRO A C 1
ATOM 2476 O O . PRO A 1 317 ? -24.741 19.364 -4.413 1 90.17 317 PRO A O 1
ATOM 2479 N N . ILE A 1 318 ? -25.565 18.819 -6.377 1 88.86 318 ILE A N 1
ATOM 2480 C CA . ILE A 1 318 ? -26.941 18.755 -5.897 1 88.86 318 ILE A CA 1
ATOM 2481 C C . ILE A 1 318 ? -27.105 17.564 -4.956 1 88.86 318 ILE A C 1
ATOM 2483 O O . ILE A 1 318 ? -27.705 17.688 -3.886 1 88.86 318 ILE A O 1
ATOM 2487 N N . ASN A 1 319 ? -26.538 16.491 -5.349 1 92.9 319 ASN A N 1
ATOM 2488 C CA . ASN A 1 319 ? -26.659 15.277 -4.549 1 92.9 319 ASN A CA 1
ATOM 2489 C C . ASN A 1 319 ? -25.472 15.108 -3.605 1 92.9 319 ASN A C 1
ATOM 2491 O O . ASN A 1 319 ? -24.326 15.336 -3.995 1 92.9 319 ASN A O 1
ATOM 2495 N N . LYS A 1 320 ? -25.785 14.659 -2.402 1 95.49 320 LYS A N 1
ATOM 2496 C CA . LYS A 1 320 ? -24.749 14.407 -1.404 1 95.49 320 LYS A CA 1
ATOM 2497 C C . LYS A 1 320 ? -23.969 13.137 -1.729 1 95.49 320 LYS A C 1
ATOM 2499 O O . LYS A 1 320 ? -22.829 12.973 -1.29 1 95.49 320 LYS A O 1
ATOM 2504 N N . LYS A 1 321 ? -24.642 12.265 -2.504 1 95.22 321 LYS A N 1
ATOM 2505 C CA . LYS A 1 321 ? -24.017 11.013 -2.921 1 95.22 321 LYS A CA 1
ATOM 2506 C C . LYS A 1 321 ? -23.807 10.979 -4.432 1 95.22 321 LYS A C 1
ATOM 2508 O O . LYS A 1 321 ? -24.717 11.303 -5.197 1 95.22 321 LYS A O 1
ATOM 2513 N N . THR A 1 322 ? -22.649 10.687 -4.809 1 94.82 322 THR A N 1
ATOM 2514 C CA . THR A 1 322 ? -22.332 10.41 -6.205 1 94.82 322 THR A CA 1
ATOM 2515 C C . THR A 1 322 ? -21.789 8.993 -6.366 1 94.82 322 THR A C 1
ATOM 2517 O O . THR A 1 322 ? -20.932 8.56 -5.593 1 94.82 322 THR A O 1
ATOM 2520 N N . TYR A 1 323 ? -22.271 8.279 -7.328 1 95.29 323 TYR A N 1
ATOM 2521 C CA . TYR A 1 323 ? -21.844 6.901 -7.544 1 95.29 323 TYR A CA 1
ATOM 2522 C C . TYR A 1 323 ? -20.874 6.808 -8.716 1 95.29 323 TYR A C 1
ATOM 2524 O O . TYR A 1 323 ? -21.109 7.4 -9.772 1 95.29 323 TYR A O 1
ATOM 2532 N N . SER A 1 324 ? -19.807 6.167 -8.472 1 95.59 324 SER A N 1
ATOM 2533 C CA . SER A 1 324 ? -18.849 5.844 -9.524 1 95.59 324 SER A CA 1
ATOM 2534 C C . SER A 1 324 ? -19.195 4.521 -10.199 1 95.59 324 SER A C 1
ATOM 2536 O O . SER A 1 324 ? -19.929 3.705 -9.638 1 95.59 324 SER A O 1
ATOM 2538 N N . GLU A 1 325 ? -18.602 4.315 -11.369 1 95.66 325 GLU A N 1
ATOM 2539 C CA . GLU A 1 325 ? -18.882 3.107 -12.139 1 95.66 325 GLU A CA 1
ATOM 2540 C C . GLU A 1 325 ? -18.051 1.928 -11.639 1 95.66 325 GLU A C 1
ATOM 2542 O O . GLU A 1 325 ? -17.021 2.12 -10.99 1 95.66 325 GLU A O 1
ATOM 2547 N N . TYR A 1 326 ? -18.582 0.768 -11.871 1 97.56 326 TYR A N 1
ATOM 2548 C CA . TYR A 1 326 ? -17.866 -0.475 -11.608 1 97.56 326 TYR A CA 1
ATOM 2549 C C . TYR A 1 326 ? -18.027 -1.453 -12.766 1 97.56 326 TYR A C 1
ATOM 2551 O O . TYR A 1 326 ? -18.853 -1.24 -13.656 1 97.56 326 TYR A O 1
ATOM 2559 N N . GLN A 1 327 ? -17.157 -2.452 -12.827 1 97.91 327 GLN A N 1
ATOM 2560 C CA . GLN A 1 327 ? -17.224 -3.493 -13.848 1 97.91 327 GLN A CA 1
ATOM 2561 C C . GLN A 1 327 ? -16.929 -4.867 -13.253 1 97.91 327 GLN A C 1
ATOM 2563 O O . GLN A 1 327 ? -16.029 -5.01 -12.423 1 97.91 327 GLN A O 1
ATOM 2568 N N . LEU A 1 328 ? -17.729 -5.843 -13.691 1 97.36 328 LEU A N 1
ATOM 2569 C CA . LEU A 1 328 ? -17.425 -7.23 -13.359 1 97.36 328 LEU A CA 1
ATOM 2570 C C . LEU A 1 328 ? -16.327 -7.778 -14.265 1 97.36 328 LEU A C 1
ATOM 2572 O O . LEU A 1 328 ? -16.473 -7.786 -15.489 1 97.36 328 LEU A O 1
ATOM 2576 N N . ILE A 1 329 ? -15.21 -8.206 -13.722 1 97.85 329 ILE A N 1
ATOM 2577 C CA . ILE A 1 329 ? -14.091 -8.766 -14.472 1 97.85 329 ILE A CA 1
ATOM 2578 C C . ILE A 1 329 ? -13.993 -10.267 -14.208 1 97.85 329 ILE A C 1
ATOM 2580 O O . ILE A 1 329 ? -13.663 -10.688 -13.097 1 97.85 329 ILE A O 1
ATOM 2584 N N . ILE A 1 330 ? -14.23 -11.053 -15.216 1 97.2 330 ILE A N 1
ATOM 2585 C CA . ILE A 1 330 ? -14.156 -12.506 -15.108 1 97.2 330 ILE A CA 1
ATOM 2586 C C . ILE A 1 330 ? -12.77 -12.985 -15.536 1 97.2 330 ILE A C 1
ATOM 2588 O O . ILE A 1 330 ? -12.301 -12.652 -16.628 1 97.2 330 ILE A O 1
ATOM 2592 N N . ARG A 1 331 ? -12.125 -13.755 -14.593 1 96.86 331 ARG A N 1
ATOM 2593 C CA . ARG A 1 331 ? -10.815 -14.322 -14.894 1 96.86 331 ARG A CA 1
ATOM 2594 C C . ARG A 1 331 ? -10.801 -15.828 -14.652 1 96.86 331 ARG A C 1
ATOM 2596 O O . ARG A 1 331 ? -11.813 -16.503 -14.851 1 96.86 331 ARG A O 1
ATOM 2603 N N . GLU A 1 332 ? -9.66 -16.355 -14.216 1 96.87 332 GLU A N 1
ATOM 2604 C CA . GLU A 1 332 ? -9.444 -17.799 -14.211 1 96.87 332 GLU A CA 1
ATOM 2605 C C . GLU A 1 332 ? -10.05 -18.444 -12.968 1 96.87 332 GLU A C 1
ATOM 2607 O O . GLU A 1 332 ? -10.226 -19.663 -12.918 1 96.87 332 GLU A O 1
ATOM 2612 N N . SER A 1 333 ? -10.446 -17.645 -11.981 1 97.68 333 SER A N 1
ATOM 2613 C CA . SER A 1 333 ? -10.81 -18.226 -10.692 1 97.68 333 SER A CA 1
ATOM 2614 C C . SER A 1 333 ? -12.296 -18.563 -10.638 1 97.68 333 SER A C 1
ATOM 2616 O O . SER A 1 333 ? -12.798 -19.012 -9.605 1 97.68 333 SER A O 1
ATOM 2618 N N . THR A 1 334 ? -12.994 -18.269 -11.74 1 96.18 334 THR A N 1
ATOM 2619 C CA . THR A 1 334 ? -14.425 -18.551 -11.723 1 96.18 334 THR A CA 1
ATOM 2620 C C . THR A 1 334 ? -14.853 -19.258 -13.006 1 96.18 334 THR A C 1
ATOM 2622 O O . THR A 1 334 ? -14.198 -19.126 -14.042 1 96.18 334 THR A O 1
ATOM 2625 N N . LEU A 1 335 ? -15.88 -20.138 -12.939 1 88.26 335 LEU A N 1
ATOM 2626 C CA . LEU A 1 335 ? -16.588 -20.734 -14.067 1 88.26 335 LEU A CA 1
ATOM 2627 C C . LEU A 1 335 ? -18.019 -20.213 -14.147 1 88.26 335 LEU A C 1
ATOM 2629 O O . LEU A 1 335 ? -18.725 -20.166 -13.136 1 88.26 335 LEU A O 1
ATOM 2633 N N . PRO A 1 336 ? -18.213 -19.511 -15.324 1 70.34 336 PRO A N 1
ATOM 2634 C CA . PRO A 1 336 ? -19.64 -19.192 -15.406 1 70.34 336 PRO A CA 1
ATOM 2635 C C . PRO A 1 336 ? -20.53 -20.425 -15.267 1 70.34 336 PRO A C 1
ATOM 2637 O O . PRO A 1 336 ? -20.136 -21.523 -15.666 1 70.34 336 PRO A O 1
ATOM 2640 N N . ASN A 1 337 ? -21.449 -20.376 -14.324 1 61.9 337 ASN A N 1
ATOM 2641 C CA . ASN A 1 337 ? -22.397 -21.485 -14.295 1 61.9 337 ASN A CA 1
ATOM 2642 C C . ASN A 1 337 ? -23.239 -21.537 -15.567 1 61.9 337 ASN A C 1
ATOM 2644 O O . ASN A 1 337 ? -23.799 -20.523 -15.987 1 61.9 337 ASN A O 1
ATOM 2648 N N . ASP A 1 338 ? -22.773 -22.145 -16.662 1 48.36 338 ASP A N 1
ATOM 2649 C CA . ASP A 1 338 ? -23.655 -22.435 -17.789 1 48.36 338 ASP A CA 1
ATOM 2650 C C . ASP A 1 338 ? -25.008 -22.954 -17.309 1 48.36 338 ASP A C 1
ATOM 2652 O O . ASP A 1 338 ? -25.08 -23.985 -16.637 1 48.36 338 ASP A O 1
ATOM 2656 N N . ILE A 1 339 ? -25.754 -22.1 -16.754 1 37.94 339 ILE A N 1
ATOM 2657 C CA . ILE A 1 339 ? -27.084 -22.698 -16.727 1 37.94 339 ILE A CA 1
ATOM 2658 C C . ILE A 1 339 ? -27.494 -23.108 -18.139 1 37.94 339 ILE A C 1
ATOM 2660 O O . ILE A 1 339 ? -27.367 -22.323 -19.082 1 37.94 339 ILE A O 1
ATOM 2664 N N . MET B 1 1 ? 5.796 36.785 -5.254 1 33.74 1 MET B N 1
ATOM 2665 C CA . MET B 1 1 ? 6.215 35.757 -4.305 1 33.74 1 MET B CA 1
ATOM 2666 C C . MET B 1 1 ? 6.037 36.237 -2.869 1 33.74 1 MET B C 1
ATOM 2668 O O . MET B 1 1 ? 6.426 37.357 -2.531 1 33.74 1 MET B O 1
ATOM 2672 N N . SER B 1 2 ? 5.07 35.661 -2.08 1 45.97 2 SER B N 1
ATOM 2673 C CA . SER B 1 2 ? 4.838 36.234 -0.759 1 45.97 2 SER B CA 1
ATOM 2674 C C . SER B 1 2 ? 6.082 36.128 0.117 1 45.97 2 SER B C 1
ATOM 2676 O O . SER B 1 2 ? 6.873 35.194 -0.031 1 45.97 2 SER B O 1
ATOM 2678 N N . TYR B 1 3 ? 6.457 37.211 0.731 1 56.05 3 TYR B N 1
ATOM 2679 C CA . TYR B 1 3 ? 7.638 37.346 1.577 1 56.05 3 TYR B CA 1
ATOM 2680 C C . TYR B 1 3 ? 7.58 36.378 2.753 1 56.05 3 TYR B C 1
ATOM 2682 O O . TYR B 1 3 ? 6.63 36.403 3.539 1 56.05 3 TYR B O 1
ATOM 2690 N N . THR B 1 4 ? 8.306 35.204 2.727 1 60.96 4 THR B N 1
ATOM 2691 C CA . THR B 1 4 ? 8.315 34.093 3.673 1 60.96 4 THR B CA 1
ATOM 2692 C C . THR B 1 4 ? 9.401 34.29 4.727 1 60.96 4 THR B C 1
ATOM 2694 O O . THR B 1 4 ? 10.195 35.229 4.64 1 60.96 4 THR B O 1
ATOM 2697 N N . MET B 1 5 ? 9.266 33.354 5.746 1 63.95 5 MET B N 1
ATOM 2698 C CA . MET B 1 5 ? 10.321 33.377 6.756 1 63.95 5 MET B CA 1
ATOM 2699 C C . MET B 1 5 ? 11.683 33.107 6.126 1 63.95 5 MET B C 1
ATOM 2701 O O . MET B 1 5 ? 12.7 33.625 6.59 1 63.95 5 MET B O 1
ATOM 2705 N N . TYR B 1 6 ? 11.544 32.364 5.095 1 62.87 6 TYR B N 1
ATOM 2706 C CA . TYR B 1 6 ? 12.787 32.09 4.382 1 62.87 6 TYR B CA 1
ATOM 2707 C C . TYR B 1 6 ? 13.283 33.333 3.654 1 62.87 6 TYR B C 1
ATOM 2709 O O . TYR B 1 6 ? 14.481 33.625 3.657 1 62.87 6 TYR B O 1
ATOM 2717 N N . ASP B 1 7 ? 12.309 34.019 3.082 1 69.05 7 ASP B N 1
ATOM 2718 C CA . ASP B 1 7 ? 12.67 35.28 2.44 1 69.05 7 ASP B CA 1
ATOM 2719 C C . ASP B 1 7 ? 13.24 36.269 3.454 1 69.05 7 ASP B C 1
ATOM 2721 O O . ASP B 1 7 ? 14.222 36.959 3.171 1 69.05 7 ASP B O 1
ATOM 2725 N N . LEU B 1 8 ? 12.627 36.221 4.647 1 72.27 8 LEU B N 1
ATOM 2726 C CA . LEU B 1 8 ? 13.03 37.094 5.744 1 72.27 8 LEU B CA 1
ATOM 2727 C C . LEU B 1 8 ? 14.43 36.74 6.234 1 72.27 8 LEU B C 1
ATOM 2729 O O . LEU B 1 8 ? 15.253 37.628 6.469 1 72.27 8 LEU B O 1
ATOM 2733 N N . ALA B 1 9 ? 14.581 35.442 6.299 1 72.49 9 ALA B N 1
ATOM 2734 C CA . ALA B 1 9 ? 15.896 34.965 6.719 1 72.49 9 ALA B CA 1
ATOM 2735 C C . ALA B 1 9 ? 16.967 35.342 5.699 1 72.49 9 ALA B C 1
ATOM 2737 O O . ALA B 1 9 ? 18.049 35.805 6.069 1 72.49 9 ALA B O 1
ATOM 2738 N N . ARG B 1 10 ? 16.584 35.16 4.583 1 74.33 10 ARG B N 1
ATOM 2739 C CA . ARG B 1 10 ? 17.484 35.523 3.493 1 74.33 10 ARG B CA 1
ATOM 2740 C C . ARG B 1 10 ? 17.757 37.023 3.484 1 74.33 10 ARG B C 1
ATOM 2742 O O . ARG B 1 10 ? 18.912 37.449 3.422 1 74.33 10 ARG B O 1
ATOM 2749 N N . ASP B 1 11 ? 16.717 37.776 3.592 1 76.21 11 ASP B N 1
ATOM 2750 C CA . ASP B 1 11 ? 16.842 39.229 3.531 1 76.21 11 ASP B CA 1
ATOM 2751 C C . ASP B 1 11 ? 17.599 39.767 4.744 1 76.21 11 ASP B C 1
ATOM 2753 O O . ASP B 1 11 ? 18.292 40.782 4.649 1 76.21 11 ASP B O 1
ATOM 2757 N N . ALA B 1 12 ? 17.442 39.047 5.887 1 75.9 12 ALA B N 1
ATOM 2758 C CA . ALA B 1 12 ? 18.074 39.46 7.137 1 75.9 12 ALA B CA 1
ATOM 2759 C C . ALA B 1 12 ? 19.483 38.887 7.257 1 75.9 12 ALA B C 1
ATOM 2761 O O . ALA B 1 12 ? 20.243 39.272 8.148 1 75.9 12 ALA B O 1
ATOM 2762 N N . GLY B 1 13 ? 19.84 37.959 6.278 1 72.34 13 GLY B N 1
ATOM 2763 C CA . GLY B 1 13 ? 21.164 37.358 6.28 1 72.34 13 GLY B CA 1
ATOM 2764 C C . GLY B 1 13 ? 21.395 36.426 7.454 1 72.34 13 GLY B C 1
ATOM 2765 O O . GLY B 1 13 ? 22.501 36.361 7.994 1 72.34 13 GLY B O 1
ATOM 2766 N N . VAL B 1 14 ? 20.381 35.916 7.946 1 73.2 14 VAL B N 1
ATOM 2767 C CA . VAL B 1 14 ? 20.458 35.015 9.091 1 73.2 14 VAL B CA 1
ATOM 2768 C C . VAL B 1 14 ? 19.754 33.7 8.763 1 73.2 14 VAL B C 1
ATOM 2770 O O . VAL B 1 14 ? 19.123 33.573 7.712 1 73.2 14 VAL B O 1
ATOM 2773 N N . SER B 1 15 ? 19.978 32.745 9.541 1 65.01 15 SER B N 1
ATOM 2774 C CA . SER B 1 15 ? 19.276 31.476 9.379 1 65.01 15 SER B CA 1
ATOM 2775 C C . SER B 1 15 ? 17.795 31.617 9.716 1 65.01 15 SER B C 1
ATOM 2777 O O . SER B 1 15 ? 17.4 32.542 10.428 1 65.01 15 SER B O 1
ATOM 2779 N N . VAL B 1 16 ? 17.005 30.732 9.204 1 64.53 16 VAL B N 1
ATOM 2780 C CA . VAL B 1 16 ? 15.58 30.708 9.517 1 64.53 16 VAL B CA 1
ATOM 2781 C C . VAL B 1 16 ? 15.384 30.513 11.019 1 64.53 16 VAL B C 1
ATOM 2783 O O . VAL B 1 16 ? 14.469 31.09 11.611 1 64.53 16 VAL B O 1
ATOM 2786 N N . ALA B 1 17 ? 16.291 29.936 11.71 1 62.02 17 ALA B N 1
ATOM 2787 C CA . ALA B 1 17 ? 16.248 29.751 13.158 1 62.02 17 ALA B CA 1
ATOM 2788 C C . ALA B 1 17 ? 16.436 31.078 13.887 1 62.02 17 ALA B C 1
ATOM 2790 O O . ALA B 1 17 ? 15.77 31.343 14.89 1 62.02 17 ALA B O 1
ATOM 2791 N N . THR B 1 18 ? 17.312 31.909 13.393 1 67.13 18 THR B N 1
ATOM 2792 C CA . THR B 1 18 ? 17.572 33.216 13.986 1 67.13 18 THR B CA 1
ATOM 2793 C C . THR B 1 18 ? 16.357 34.128 13.837 1 67.13 18 THR B C 1
ATOM 2795 O O . THR B 1 18 ? 15.982 34.829 14.78 1 67.13 18 THR B O 1
ATOM 2798 N N . VAL B 1 19 ? 15.712 34.018 12.616 1 68.7 19 VAL B N 1
ATOM 2799 C CA . VAL B 1 19 ? 14.488 34.776 12.384 1 68.7 19 VAL B CA 1
ATOM 2800 C C . VAL B 1 19 ? 13.4 34.31 13.349 1 68.7 19 VAL B C 1
ATOM 2802 O O . VAL B 1 19 ? 12.694 35.129 13.941 1 68.7 19 VAL B O 1
ATOM 2805 N N . SER B 1 20 ? 13.443 33.112 13.571 1 62.92 20 SER B N 1
ATOM 2806 C CA . SER B 1 20 ? 12.467 32.531 14.486 1 62.92 20 SER B CA 1
ATOM 2807 C C . SER B 1 20 ? 12.697 33.008 15.916 1 62.92 20 SER B C 1
ATOM 2809 O O . SER B 1 20 ? 11.747 33.36 16.619 1 62.92 20 SER B O 1
ATOM 2811 N N . ARG B 1 21 ? 13.903 33.107 16.246 1 64.27 21 ARG B N 1
ATOM 2812 C CA . ARG B 1 21 ? 14.248 33.57 17.586 1 64.27 21 ARG B CA 1
ATOM 2813 C C . ARG B 1 21 ? 13.822 35.02 17.79 1 64.27 21 ARG B C 1
ATOM 2815 O O . ARG B 1 21 ? 13.316 35.38 18.855 1 64.27 21 ARG B O 1
ATOM 2822 N N . VAL B 1 22 ? 14.034 35.81 16.783 1 68.39 22 VAL B N 1
ATOM 2823 C CA . VAL B 1 22 ? 13.722 37.233 16.876 1 68.39 22 VAL B CA 1
ATOM 2824 C C . VAL B 1 22 ? 12.209 37.43 16.911 1 68.39 22 VAL B C 1
ATOM 2826 O O . VAL B 1 22 ? 11.695 38.204 17.722 1 68.39 22 VAL B O 1
ATOM 2829 N N . ILE B 1 23 ? 11.596 36.576 16.09 1 66.15 23 ILE B N 1
ATOM 2830 C CA . ILE B 1 23 ? 10.152 36.737 15.955 1 66.15 23 ILE B CA 1
ATOM 2831 C C . ILE B 1 23 ? 9.455 36.207 17.206 1 66.15 23 ILE B C 1
ATOM 2833 O O . ILE B 1 23 ? 8.482 36.798 17.68 1 66.15 23 ILE B O 1
ATOM 2837 N N . ASN B 1 24 ? 10.209 35.2 17.798 1 58.89 24 ASN B N 1
ATOM 2838 C CA . ASN B 1 24 ? 9.61 34.543 18.955 1 58.89 24 ASN B CA 1
ATOM 2839 C C . ASN B 1 24 ? 10.194 35.068 20.263 1 58.89 24 ASN B C 1
ATOM 2841 O O . ASN B 1 24 ? 9.861 34.571 21.34 1 58.89 24 ASN B O 1
ATOM 2845 N N . LYS B 1 25 ? 10.887 35.977 20.15 1 61.58 25 LYS B N 1
ATOM 2846 C CA . LYS B 1 25 ? 11.576 36.598 21.277 1 61.58 25 LYS B CA 1
ATOM 2847 C C . LYS B 1 25 ? 12.174 35.544 22.204 1 61.58 25 LYS B C 1
ATOM 2849 O O . LYS B 1 25 ? 12.06 35.648 23.427 1 61.58 25 LYS B O 1
ATOM 2854 N N . ASN B 1 26 ? 12.604 34.376 21.549 1 52.79 26 ASN B N 1
ATOM 2855 C CA . ASN B 1 26 ? 13.173 33.279 22.326 1 52.79 26 ASN B CA 1
ATOM 2856 C C . ASN B 1 26 ? 14.608 32.978 21.903 1 52.79 26 ASN B C 1
ATOM 2858 O O . ASN B 1 26 ? 14.864 32.664 20.74 1 52.79 26 ASN B O 1
ATOM 2862 N N . GLY B 1 27 ? 15.585 33.395 22.651 1 57.92 27 GLY B N 1
ATOM 2863 C CA . GLY B 1 27 ? 17.015 33.175 22.505 1 57.92 27 GLY B CA 1
ATOM 2864 C C . GLY B 1 27 ? 17.815 34.463 22.459 1 57.92 27 GLY B C 1
ATOM 2865 O O . GLY B 1 27 ? 17.243 35.554 22.425 1 57.92 27 GLY B O 1
ATOM 2866 N N . SER B 1 28 ? 19.009 34.296 22.55 1 63.89 28 SER B N 1
ATOM 2867 C CA . SER B 1 28 ? 19.937 35.42 22.493 1 63.89 28 SER B CA 1
ATOM 2868 C C . SER B 1 28 ? 20.309 35.757 21.053 1 63.89 28 SER B C 1
ATOM 2870 O O . SER B 1 28 ? 20.829 34.909 20.326 1 63.89 28 SER B O 1
ATOM 2872 N N . VAL B 1 29 ? 19.59 36.695 20.489 1 70.45 29 VAL B N 1
ATOM 2873 C CA . VAL B 1 29 ? 20.01 37.279 19.22 1 70.45 29 VAL B CA 1
ATOM 2874 C C . VAL B 1 29 ? 20.572 38.679 19.456 1 70.45 29 VAL B C 1
ATOM 2876 O O . VAL B 1 29 ? 20.091 39.41 20.325 1 70.45 29 VAL B O 1
ATOM 2879 N N . LYS B 1 30 ? 21.698 38.954 18.85 1 79.84 30 LYS B N 1
ATOM 2880 C CA . LYS B 1 30 ? 22.313 40.271 18.986 1 79.84 30 LYS B CA 1
ATOM 2881 C C . LYS B 1 30 ? 21.317 41.379 18.657 1 79.84 30 LYS B C 1
ATOM 2883 O O . LYS B 1 30 ? 20.498 41.236 17.746 1 79.84 30 LYS B O 1
ATOM 2888 N N . GLU B 1 31 ? 21.339 42.299 19.392 1 74.09 31 GLU B N 1
ATOM 2889 C CA . GLU B 1 31 ? 20.39 43.403 19.283 1 74.09 31 GLU B CA 1
ATOM 2890 C C . GLU B 1 31 ? 20.368 43.975 17.868 1 74.09 31 GLU B C 1
ATOM 2892 O O . GLU B 1 31 ? 19.301 44.296 17.34 1 74.09 31 GLU B O 1
ATOM 2897 N N . ASP B 1 32 ? 21.415 44.007 17.184 1 78.94 32 ASP B N 1
ATOM 2898 C CA . ASP B 1 32 ? 21.507 44.52 15.821 1 78.94 32 ASP B CA 1
ATOM 2899 C C . ASP B 1 32 ? 20.765 43.614 14.841 1 78.94 32 ASP B C 1
ATOM 2901 O O . ASP B 1 32 ? 20.054 44.096 13.957 1 78.94 32 ASP B O 1
ATOM 2905 N N . THR B 1 33 ? 20.872 42.317 15.053 1 78.82 33 THR B N 1
ATOM 2906 C CA . THR B 1 33 ? 20.218 41.331 14.2 1 78.82 33 THR B CA 1
ATOM 2907 C C . THR B 1 33 ? 18.707 41.344 14.419 1 78.82 33 THR B C 1
ATOM 2909 O O . THR B 1 33 ? 17.936 41.266 13.461 1 78.82 33 THR B O 1
ATOM 2912 N N . LYS B 1 34 ? 18.397 41.484 15.599 1 78.59 34 LYS B N 1
ATOM 2913 C CA . LYS B 1 34 ? 16.989 41.571 15.974 1 78.59 34 LYS B CA 1
ATOM 2914 C C . LYS B 1 34 ? 16.319 42.776 15.32 1 78.59 34 LYS B C 1
ATOM 2916 O O . LYS B 1 34 ? 15.236 42.653 14.743 1 78.59 34 LYS B O 1
ATOM 2921 N N . GLN B 1 35 ? 16.958 43.899 15.435 1 77.66 35 GLN B N 1
ATOM 2922 C CA . GLN B 1 35 ? 16.415 45.131 14.872 1 77.66 35 GLN B CA 1
ATOM 2923 C C . GLN B 1 35 ? 16.307 45.04 13.353 1 77.66 35 GLN B C 1
ATOM 2925 O O . GLN B 1 35 ? 15.317 45.483 12.768 1 77.66 35 GLN B O 1
ATOM 2930 N N . ARG B 1 36 ? 17.237 44.397 12.723 1 80.04 36 ARG B N 1
ATOM 2931 C CA . ARG B 1 36 ? 17.232 44.215 11.275 1 80.04 36 ARG B CA 1
ATOM 2932 C C . ARG B 1 36 ? 16.062 43.341 10.837 1 80.04 36 ARG B C 1
ATOM 2934 O O . ARG B 1 36 ? 15.374 43.658 9.864 1 80.04 36 ARG B O 1
ATOM 2941 N N . ILE B 1 37 ? 15.915 42.302 11.592 1 77.93 37 ILE B N 1
ATOM 2942 C CA . ILE B 1 37 ? 14.832 41.378 11.272 1 77.93 37 ILE B CA 1
ATOM 2943 C C . ILE B 1 37 ? 13.487 42.076 11.458 1 77.93 37 ILE B C 1
ATOM 2945 O O . ILE B 1 37 ? 12.606 41.978 10.6 1 77.93 37 ILE B O 1
ATOM 2949 N N . LEU B 1 38 ? 13.391 42.795 12.523 1 75.69 38 LEU B N 1
ATOM 2950 C CA . LEU B 1 38 ? 12.143 43.487 12.827 1 75.69 38 LEU B CA 1
ATOM 2951 C C . LEU B 1 38 ? 11.868 44.586 11.806 1 75.69 38 LEU B C 1
ATOM 2953 O O . LEU B 1 38 ? 10.716 44.817 11.432 1 75.69 38 LEU B O 1
ATOM 2957 N N . GLU B 1 39 ? 12.815 45.228 11.343 1 76.78 39 GLU B N 1
ATOM 2958 C CA . GLU B 1 39 ? 12.696 46.259 10.317 1 76.78 39 GLU B CA 1
ATOM 2959 C C . GLU B 1 39 ? 12.23 45.666 8.99 1 76.78 39 GLU B C 1
ATOM 2961 O O . GLU B 1 39 ? 11.389 46.25 8.304 1 76.78 39 GLU B O 1
ATOM 2966 N N . ILE B 1 40 ? 12.758 44.47 8.656 1 77.31 40 ILE B N 1
ATOM 2967 C CA . ILE B 1 40 ? 12.364 43.824 7.409 1 77.31 40 ILE B CA 1
ATOM 2968 C C . ILE B 1 40 ? 10.913 43.357 7.506 1 77.31 40 ILE B C 1
ATOM 2970 O O . ILE B 1 40 ? 10.145 43.495 6.551 1 77.31 40 ILE B O 1
ATOM 2974 N N . ILE B 1 41 ? 10.667 42.876 8.651 1 70.42 41 ILE B N 1
ATOM 2975 C CA . ILE B 1 41 ? 9.295 42.452 8.907 1 70.42 41 ILE B CA 1
ATOM 2976 C C . ILE B 1 41 ? 8.343 43.625 8.687 1 70.42 41 ILE B C 1
ATOM 2978 O O . ILE B 1 41 ? 7.31 43.48 8.028 1 70.42 41 ILE B O 1
ATOM 2982 N N . LYS B 1 42 ? 8.672 44.663 9.243 1 67.76 42 LYS B N 1
ATOM 2983 C CA . LYS B 1 42 ? 7.88 45.883 9.115 1 67.76 42 LYS B CA 1
ATOM 2984 C C . LYS B 1 42 ? 7.833 46.357 7.665 1 67.76 42 LYS B C 1
ATOM 2986 O O . LYS B 1 42 ? 6.766 46.708 7.156 1 67.76 42 LYS B O 1
ATOM 2991 N N . ASP B 1 43 ? 8.915 46.368 7.027 1 70.62 43 ASP B N 1
ATOM 2992 C CA . ASP B 1 43 ? 9.044 46.902 5.675 1 70.62 43 ASP B CA 1
ATOM 2993 C C . ASP B 1 43 ? 8.32 46.017 4.664 1 70.62 43 ASP B C 1
ATOM 2995 O O . ASP B 1 43 ? 7.697 46.518 3.725 1 70.62 43 ASP B O 1
ATOM 2999 N N . LYS B 1 44 ? 8.493 44.656 4.943 1 67.08 44 LYS B N 1
ATOM 3000 C CA . LYS B 1 44 ? 7.97 43.731 3.942 1 67.08 44 LYS B CA 1
ATOM 3001 C C . LYS B 1 44 ? 6.572 43.247 4.318 1 67.08 44 LYS B C 1
ATOM 3003 O O . LYS B 1 44 ? 5.929 42.533 3.547 1 67.08 44 LYS B O 1
ATOM 3008 N N . GLY B 1 45 ? 6.269 43.692 5.428 1 59.47 45 GLY B N 1
ATOM 3009 C CA . GLY B 1 45 ? 4.959 43.289 5.914 1 59.47 45 GLY B CA 1
ATOM 3010 C C . GLY B 1 45 ? 4.877 41.813 6.254 1 59.47 45 GLY B C 1
ATOM 3011 O O . GLY B 1 45 ? 3.849 41.173 6.023 1 59.47 45 GLY B O 1
ATOM 3012 N N . TYR B 1 46 ? 6.127 41.392 6.604 1 55.78 46 TYR B N 1
ATOM 3013 C CA . TYR B 1 46 ? 6.171 39.986 6.99 1 55.78 46 TYR B CA 1
ATOM 3014 C C . TYR B 1 46 ? 5.416 39.755 8.294 1 55.78 46 TYR B C 1
ATOM 3016 O O . TYR B 1 46 ? 5.656 40.445 9.288 1 55.78 46 TYR B O 1
ATOM 3024 N N . ILE B 1 47 ? 4.471 39.053 8.274 1 45.21 47 ILE B N 1
ATOM 3025 C CA . ILE B 1 47 ? 3.752 38.656 9.479 1 45.21 47 ILE B CA 1
ATOM 3026 C C . ILE B 1 47 ? 4.282 37.313 9.977 1 45.21 47 ILE B C 1
ATOM 3028 O O . ILE B 1 47 ? 4.162 36.297 9.289 1 45.21 47 ILE B O 1
ATOM 3032 N N . PRO B 1 48 ? 5.296 37.358 10.925 1 45.2 48 PRO B N 1
ATOM 3033 C CA . PRO B 1 48 ? 5.815 36.097 11.459 1 45.2 48 PRO B CA 1
ATOM 3034 C C . PRO B 1 48 ? 4.711 35.089 11.772 1 45.2 48 PRO B C 1
ATOM 3036 O O . PRO B 1 48 ? 3.615 35.477 12.183 1 45.2 48 PRO B O 1
ATOM 3039 N N . ASN B 1 49 ? 4.611 34.102 10.928 1 40.4 49 ASN B N 1
ATOM 3040 C CA . ASN B 1 49 ? 3.668 33.083 11.378 1 40.4 49 ASN B CA 1
ATOM 3041 C C . ASN B 1 49 ? 3.819 32.8 12.87 1 40.4 49 ASN B C 1
ATOM 3043 O O . ASN B 1 49 ? 4.928 32.568 13.354 1 40.4 49 ASN B O 1
ATOM 3047 N N . ALA B 1 50 ? 3.218 33.433 13.688 1 37.38 50 ALA B N 1
ATOM 3048 C CA . ALA B 1 50 ? 3.29 33.329 15.143 1 37.38 50 ALA B CA 1
ATOM 3049 C C . ALA B 1 50 ? 3.688 31.919 15.572 1 37.38 50 ALA B C 1
ATOM 3051 O O . ALA B 1 50 ? 4.307 31.735 16.623 1 37.38 50 ALA B O 1
ATOM 3052 N N . TYR B 1 51 ? 3.23 30.831 14.813 1 34.43 51 TYR B N 1
ATOM 3053 C CA . TYR B 1 51 ? 3.569 29.473 15.223 1 34.43 51 TYR B CA 1
ATOM 3054 C C . TYR B 1 51 ? 5.065 29.217 15.078 1 34.43 51 TYR B C 1
ATOM 3056 O O . TYR B 1 51 ? 5.616 28.33 15.734 1 34.43 51 TYR B O 1
ATOM 3064 N N . ALA B 1 52 ? 5.786 29.887 14.293 1 34.81 52 ALA B N 1
ATOM 3065 C CA . ALA B 1 52 ? 7.225 29.719 14.106 1 34.81 52 ALA B CA 1
ATOM 3066 C C . ALA B 1 52 ? 8 30.251 15.308 1 34.81 52 ALA B C 1
ATOM 3068 O O . ALA B 1 52 ? 9.162 29.892 15.513 1 34.81 52 ALA B O 1
ATOM 3069 N N . ARG B 1 53 ? 7.633 31.254 15.866 1 33.57 53 ARG B N 1
ATOM 3070 C CA . ARG B 1 53 ? 8.453 32.027 16.794 1 33.57 53 ARG B CA 1
ATOM 3071 C C . ARG B 1 53 ? 8.778 31.216 18.044 1 33.57 53 ARG B C 1
ATOM 3073 O O . ARG B 1 53 ? 9.93 31.177 18.483 1 33.57 53 ARG B O 1
ATOM 3080 N N . GLY B 1 54 ? 7.815 31.252 19.074 1 32.84 54 GLY B N 1
ATOM 3081 C CA . GLY B 1 54 ? 8.023 30.747 20.422 1 32.84 54 GLY B CA 1
ATOM 3082 C C . GLY B 1 54 ? 8.268 29.251 20.468 1 32.84 54 GLY B C 1
ATOM 3083 O O . GLY B 1 54 ? 8.483 28.685 21.542 1 32.84 54 GLY B O 1
ATOM 3084 N N . MET B 1 55 ? 7.9 28.487 19.454 1 31.56 55 MET B N 1
ATOM 3085 C CA . MET B 1 55 ? 7.758 27.037 19.35 1 31.56 55 MET B CA 1
ATOM 3086 C C . MET B 1 55 ? 9.081 26.388 18.958 1 31.56 55 MET B C 1
ATOM 3088 O O . MET B 1 55 ? 9.1 25.266 18.449 1 31.56 55 MET B O 1
ATOM 3092 N N . ASN B 1 56 ? 10 27.042 18.792 1 35.56 56 ASN B N 1
ATOM 3093 C CA . ASN B 1 56 ? 11.287 26.436 18.468 1 35.56 56 ASN B CA 1
ATOM 3094 C C . ASN B 1 56 ? 11.462 25.089 19.163 1 35.56 56 ASN B C 1
ATOM 3096 O O . ASN B 1 56 ? 12.058 24.168 18.601 1 35.56 56 ASN B O 1
ATOM 3100 N N . ASN B 1 57 ? 11.291 25.202 20.533 1 38.53 57 ASN B N 1
ATOM 3101 C CA . ASN B 1 57 ? 11.427 23.993 21.337 1 38.53 57 ASN B CA 1
ATOM 3102 C C . ASN B 1 57 ? 10.114 23.219 21.413 1 38.53 57 ASN B C 1
ATOM 3104 O O . ASN B 1 57 ? 9.93 22.385 22.301 1 38.53 57 ASN B O 1
ATOM 3108 N N . ILE B 1 58 ? 9.097 23.774 20.881 1 44.75 58 ILE B N 1
ATOM 3109 C CA . ILE B 1 58 ? 7.836 23.079 21.11 1 44.75 58 ILE B CA 1
ATOM 3110 C C . ILE B 1 58 ? 7.657 21.976 20.069 1 44.75 58 ILE B C 1
ATOM 3112 O O . ILE B 1 58 ? 7.541 22.256 18.873 1 44.75 58 ILE B O 1
ATOM 3116 N N . SER B 1 59 ? 8.198 20.976 20.416 1 57.78 59 SER B N 1
ATOM 3117 C CA . SER B 1 59 ? 7.886 19.78 19.641 1 57.78 59 SER B CA 1
ATOM 3118 C C . SER B 1 59 ? 6.391 19.676 19.363 1 57.78 59 SER B C 1
ATOM 3120 O O . SER B 1 59 ? 5.572 19.834 20.271 1 57.78 59 SER B O 1
ATOM 3122 N N . MET B 1 60 ? 6.01 19.813 18.094 1 70.51 60 MET B N 1
ATOM 3123 C CA . MET B 1 60 ? 4.615 19.572 17.738 1 70.51 60 MET B CA 1
ATOM 3124 C C . MET B 1 60 ? 4.294 18.082 17.771 1 70.51 60 MET B C 1
ATOM 3126 O O . MET B 1 60 ? 3.162 17.68 17.498 1 70.51 60 MET B O 1
ATOM 3130 N N . LYS B 1 61 ? 5.327 17.358 18.188 1 86.48 61 LYS B N 1
ATOM 3131 C CA . LYS B 1 61 ? 5.197 15.904 18.235 1 86.48 61 LYS B CA 1
ATOM 3132 C C . LYS B 1 61 ? 4.651 15.359 16.918 1 86.48 61 LYS B C 1
ATOM 3134 O O . LYS B 1 61 ? 3.759 14.508 16.915 1 86.48 61 LYS B O 1
ATOM 3139 N N . THR B 1 62 ? 5.178 16.018 15.798 1 90.67 62 THR B N 1
ATOM 3140 C CA . THR B 1 62 ? 4.776 15.59 14.463 1 90.67 62 THR B CA 1
ATOM 3141 C C . THR B 1 62 ? 5.998 15.29 13.6 1 90.67 62 THR B C 1
ATOM 3143 O O . THR B 1 62 ? 6.936 16.088 13.544 1 90.67 62 THR B O 1
ATOM 3146 N N . ILE B 1 63 ? 5.956 14.187 12.982 1 95.97 63 ILE B N 1
ATOM 3147 C CA . ILE B 1 63 ? 7.06 13.722 12.15 1 95.97 63 ILE B CA 1
ATOM 3148 C C . ILE B 1 63 ? 6.608 13.638 10.693 1 95.97 63 ILE B C 1
ATOM 3150 O O . ILE B 1 63 ? 5.533 13.11 10.4 1 95.97 63 ILE B O 1
ATOM 3154 N N . GLY B 1 64 ? 7.396 14.244 9.766 1 97.24 64 GLY B N 1
ATOM 3155 C CA . GLY B 1 64 ? 7.154 14.059 8.344 1 97.24 64 GLY B CA 1
ATOM 3156 C C . GLY B 1 64 ? 7.75 12.775 7.8 1 97.24 64 GLY B C 1
ATOM 3157 O O . GLY B 1 64 ? 8.953 12.539 7.928 1 97.24 64 GLY B O 1
ATOM 3158 N N . VAL B 1 65 ? 6.91 11.957 7.249 1 98.19 65 VAL B N 1
ATOM 3159 C CA . VAL B 1 65 ? 7.366 10.728 6.608 1 98.19 65 VAL B CA 1
ATOM 3160 C C . VAL B 1 65 ? 7.182 10.834 5.096 1 98.19 65 VAL B C 1
ATOM 3162 O O . VAL B 1 65 ? 6.067 11.048 4.614 1 98.19 65 VAL B O 1
ATOM 3165 N N . ILE B 1 66 ? 8.277 10.691 4.368 1 97.93 66 ILE B N 1
ATOM 3166 C CA . ILE B 1 66 ? 8.269 10.805 2.914 1 97.93 66 ILE B CA 1
ATOM 3167 C C . ILE B 1 66 ? 8.557 9.442 2.288 1 97.93 66 ILE B C 1
ATOM 3169 O O . ILE B 1 66 ? 9.583 8.823 2.579 1 97.93 66 ILE B O 1
ATOM 3173 N N . ILE B 1 67 ? 7.66 8.99 1.449 1 97.21 67 ILE B N 1
ATOM 3174 C CA . ILE B 1 67 ? 7.879 7.709 0.786 1 97.21 67 ILE B CA 1
ATOM 3175 C C . ILE B 1 67 ? 7.911 7.91 -0.727 1 97.21 67 ILE B C 1
ATOM 3177 O O . ILE B 1 67 ? 7.301 8.847 -1.248 1 97.21 67 ILE B O 1
ATOM 3181 N N . ALA B 1 68 ? 8.521 7.009 -1.413 1 93.73 68 ALA B N 1
ATOM 3182 C CA . ALA B 1 68 ? 8.739 7.128 -2.852 1 93.73 68 ALA B CA 1
ATOM 3183 C C . ALA B 1 68 ? 7.482 6.75 -3.631 1 93.73 68 ALA B C 1
ATOM 3185 O O . ALA B 1 68 ? 7.231 7.285 -4.713 1 93.73 68 ALA B O 1
ATOM 3186 N N . ASP B 1 69 ? 6.752 5.779 -3.067 1 92.51 69 ASP B N 1
ATOM 3187 C CA . ASP B 1 69 ? 5.633 5.232 -3.828 1 92.51 69 ASP B CA 1
ATOM 3188 C C . ASP B 1 69 ? 4.61 4.575 -2.904 1 92.51 69 ASP B C 1
ATOM 3190 O O . ASP B 1 69 ? 4.834 3.47 -2.407 1 92.51 69 ASP B O 1
ATOM 3194 N N . ILE B 1 70 ? 3.46 5.124 -2.89 1 92.69 70 ILE B N 1
ATOM 3195 C CA . ILE B 1 70 ? 2.462 4.662 -1.932 1 92.69 70 ILE B CA 1
ATOM 3196 C C . ILE B 1 70 ? 1.879 3.329 -2.397 1 92.69 70 ILE B C 1
ATOM 3198 O O . ILE B 1 70 ? 1.347 2.562 -1.59 1 92.69 70 ILE B O 1
ATOM 3202 N N . VAL B 1 71 ? 1.972 2.969 -3.68 1 93.72 71 VAL B N 1
ATOM 3203 C CA . VAL B 1 71 ? 1.326 1.779 -4.222 1 93.72 71 VAL B CA 1
ATOM 3204 C C . VAL B 1 71 ? 2.241 0.569 -4.046 1 93.72 71 VAL B C 1
ATOM 3206 O O . VAL B 1 71 ? 1.807 -0.574 -4.208 1 93.72 71 VAL B O 1
ATOM 3209 N N . ASN B 1 72 ? 3.508 0.804 -3.768 1 94.64 72 ASN B N 1
ATOM 3210 C CA . ASN B 1 72 ? 4.445 -0.279 -3.487 1 94.64 72 ASN B CA 1
ATOM 3211 C C . ASN B 1 72 ? 4.333 -0.757 -2.042 1 94.64 72 ASN B C 1
ATOM 3213 O O . ASN B 1 72 ? 4.596 0.005 -1.11 1 94.64 72 ASN B O 1
ATOM 3217 N N . PRO B 1 73 ? 4.018 -2.061 -1.838 1 96.43 73 PRO B N 1
ATOM 3218 C CA . PRO B 1 73 ? 3.772 -2.577 -0.489 1 96.43 73 PRO B CA 1
ATOM 3219 C C . PRO B 1 73 ? 4.995 -2.463 0.418 1 96.43 73 PRO B C 1
ATOM 3221 O O . PRO B 1 73 ? 4.863 -2.492 1.645 1 96.43 73 PRO B O 1
ATOM 3224 N N . PHE B 1 74 ? 6.167 -2.332 -0.137 1 96.09 74 PHE B N 1
ATOM 3225 C CA . PHE B 1 74 ? 7.381 -2.134 0.646 1 96.09 74 PHE B CA 1
ATOM 3226 C C . PHE B 1 74 ? 7.24 -0.93 1.569 1 96.09 74 PHE B C 1
ATOM 3228 O O . PHE B 1 74 ? 7.477 -1.034 2.775 1 96.09 74 PHE B O 1
ATOM 3235 N N . PHE B 1 75 ? 6.777 0.09 1.065 1 97.17 75 PHE B N 1
ATOM 3236 C CA . PHE B 1 75 ? 6.713 1.353 1.791 1 97.17 75 PHE B CA 1
ATOM 3237 C C . PHE B 1 75 ? 5.62 1.313 2.852 1 97.17 75 PHE B C 1
ATOM 3239 O O . PHE B 1 75 ? 5.8 1.833 3.955 1 97.17 75 PHE B O 1
ATOM 3246 N N . ALA B 1 76 ? 4.534 0.721 2.496 1 95.82 76 ALA B N 1
ATOM 3247 C CA . ALA B 1 76 ? 3.419 0.64 3.436 1 95.82 76 ALA B CA 1
ATOM 3248 C C . ALA B 1 76 ? 3.821 -0.114 4.7 1 95.82 76 ALA B C 1
ATOM 3250 O O . ALA B 1 76 ? 3.479 0.297 5.811 1 95.82 76 ALA B O 1
ATOM 3251 N N . GLU B 1 77 ? 4.519 -1.195 4.526 1 96.43 77 GLU B N 1
ATOM 3252 C CA . GLU B 1 77 ? 4.945 -2.007 5.662 1 96.43 77 GLU B CA 1
ATOM 3253 C C . GLU B 1 77 ? 5.95 -1.256 6.531 1 96.43 77 GLU B C 1
ATOM 3255 O O . GLU B 1 77 ? 5.894 -1.332 7.76 1 96.43 77 GLU B O 1
ATOM 3260 N N . VAL B 1 78 ? 6.831 -0.59 5.895 1 97.9 78 VAL B N 1
ATOM 3261 C CA . VAL B 1 78 ? 7.815 0.197 6.632 1 97.9 78 VAL B CA 1
ATOM 3262 C C . VAL B 1 78 ? 7.112 1.304 7.414 1 97.9 78 VAL B C 1
ATOM 3264 O O . VAL B 1 78 ? 7.4 1.518 8.593 1 97.9 78 VAL B O 1
ATOM 3267 N N . VAL B 1 79 ? 6.177 1.974 6.78 1 97.42 79 VAL B N 1
ATOM 3268 C CA . VAL B 1 79 ? 5.456 3.077 7.406 1 97.42 79 VAL B CA 1
ATOM 3269 C C . VAL B 1 79 ? 4.674 2.564 8.613 1 97.42 79 VAL B C 1
ATOM 3271 O O . VAL B 1 79 ? 4.601 3.236 9.645 1 97.42 79 VAL B O 1
ATOM 3274 N N . LYS B 1 80 ? 4.095 1.41 8.471 1 96.2 80 LYS B N 1
ATOM 3275 C CA . LYS B 1 80 ? 3.377 0.818 9.596 1 96.2 80 LYS B CA 1
ATOM 3276 C C . LYS B 1 80 ? 4.29 0.659 10.809 1 96.2 80 LYS B C 1
ATOM 3278 O O . LYS B 1 80 ? 3.894 0.965 11.935 1 96.2 80 LYS B O 1
ATOM 3283 N N . GLY B 1 81 ? 5.49 0.138 10.589 1 97.14 81 GLY B N 1
ATOM 3284 C CA . GLY B 1 81 ? 6.465 0.023 11.662 1 97.14 81 GLY B CA 1
ATOM 3285 C C . GLY B 1 81 ? 6.837 1.358 12.277 1 97.14 81 GLY B C 1
ATOM 3286 O O . GLY B 1 81 ? 6.928 1.481 13.501 1 97.14 81 GLY B O 1
ATOM 3287 N N . ILE B 1 82 ? 7.025 2.394 11.416 1 97.87 82 ILE B N 1
ATOM 3288 C CA . ILE B 1 82 ? 7.349 3.739 11.882 1 97.87 82 ILE B CA 1
ATOM 3289 C C . ILE B 1 82 ? 6.217 4.268 12.759 1 97.87 82 ILE B C 1
ATOM 3291 O O . ILE B 1 82 ? 6.463 4.835 13.826 1 97.87 82 ILE B O 1
ATOM 3295 N N . GLU B 1 83 ? 5.025 4.1 12.267 1 95.76 83 GLU B N 1
ATOM 3296 C CA . GLU B 1 83 ? 3.839 4.581 12.97 1 95.76 83 GLU B CA 1
ATOM 3297 C C . GLU B 1 83 ? 3.753 3.993 14.375 1 95.76 83 GLU B C 1
ATOM 3299 O O . GLU B 1 83 ? 3.526 4.719 15.345 1 95.76 83 GLU B O 1
ATOM 3304 N N . VAL B 1 84 ? 3.943 2.716 14.522 1 94.96 84 VAL B N 1
ATOM 3305 C CA . VAL B 1 84 ? 3.842 2.031 15.807 1 94.96 84 VAL B CA 1
ATOM 3306 C C . VAL B 1 84 ? 4.897 2.574 16.767 1 94.96 84 VAL B C 1
ATOM 3308 O O . VAL B 1 84 ? 4.593 2.884 17.922 1 94.96 84 VAL B O 1
ATOM 3311 N N . ALA B 1 85 ? 6.057 2.747 16.261 1 96.24 85 ALA B N 1
ATOM 3312 C CA . ALA B 1 85 ? 7.154 3.235 17.092 1 96.24 85 ALA B CA 1
ATOM 3313 C C . ALA B 1 85 ? 6.905 4.671 17.542 1 96.24 85 ALA B C 1
ATOM 3315 O O . ALA B 1 85 ? 7.134 5.013 18.705 1 96.24 85 ALA B O 1
ATOM 3316 N N . CYS B 1 86 ? 6.433 5.487 16.657 1 93.81 86 CYS B N 1
ATOM 3317 C CA . CYS B 1 86 ? 6.263 6.908 16.939 1 93.81 86 CYS B CA 1
ATOM 3318 C C . CYS B 1 86 ? 5.037 7.147 17.813 1 93.81 86 CYS B C 1
ATOM 3320 O O . CYS B 1 86 ? 5.076 7.965 18.733 1 93.81 86 CYS B O 1
ATOM 3322 N N . GLN B 1 87 ? 3.989 6.476 17.507 1 89.89 87 GLN B N 1
ATOM 3323 C CA . GLN B 1 87 ? 2.758 6.642 18.273 1 89.89 87 GLN B CA 1
ATOM 3324 C C . GLN B 1 87 ? 2.96 6.245 19.732 1 89.89 87 GLN B C 1
ATOM 3326 O O . GLN B 1 87 ? 2.422 6.887 20.636 1 89.89 87 GLN B O 1
ATOM 3331 N N . LYS B 1 88 ? 3.668 5.21 19.953 1 91.34 88 LYS B N 1
ATOM 3332 C CA . LYS B 1 88 ? 3.97 4.757 21.308 1 91.34 88 LYS B CA 1
ATOM 3333 C C . LYS B 1 88 ? 4.688 5.843 22.104 1 91.34 88 LYS B C 1
ATOM 3335 O O . LYS B 1 88 ? 4.62 5.866 23.335 1 91.34 88 LYS B O 1
ATOM 3340 N N . ASN B 1 89 ? 5.304 6.728 21.412 1 91.14 89 ASN B N 1
ATOM 3341 C CA . ASN B 1 89 ? 6.066 7.788 22.063 1 91.14 89 ASN B CA 1
ATOM 3342 C C . ASN B 1 89 ? 5.359 9.136 21.95 1 91.14 89 ASN B C 1
ATOM 3344 O O . ASN B 1 89 ? 5.966 10.182 22.186 1 91.14 89 ASN B O 1
ATOM 3348 N N . GLY B 1 90 ? 4.095 9.059 21.484 1 89.73 90 GLY B N 1
ATOM 3349 C CA . GLY B 1 90 ? 3.249 10.241 21.504 1 89.73 90 GLY B CA 1
ATOM 3350 C C . GLY B 1 90 ? 3.414 11.114 20.274 1 89.73 90 GLY B C 1
ATOM 3351 O O . GLY B 1 90 ? 3.003 12.277 20.272 1 89.73 90 GLY B O 1
ATOM 3352 N N . TYR B 1 91 ? 4.082 10.604 19.245 1 91.94 91 TYR B N 1
ATOM 3353 C CA . TYR B 1 91 ? 4.284 11.382 18.028 1 91.94 91 TYR B CA 1
ATOM 3354 C C . TYR B 1 91 ? 3.261 11.006 16.963 1 91.94 91 TYR B C 1
ATOM 3356 O O . TYR B 1 91 ? 2.896 9.835 16.831 1 91.94 91 TYR B O 1
ATOM 3364 N N . LYS B 1 92 ? 2.916 12.041 16.178 1 91.41 92 LYS B N 1
ATOM 3365 C CA . LYS B 1 92 ? 2.041 11.843 15.026 1 91.41 92 LYS B CA 1
ATOM 3366 C C . LYS B 1 92 ? 2.832 11.879 13.722 1 91.41 92 LYS B C 1
ATOM 3368 O O . LYS B 1 92 ? 3.933 12.431 13.672 1 91.41 92 LYS B O 1
ATOM 3373 N N . LEU B 1 93 ? 2.217 11.265 12.733 1 94.79 93 LEU B N 1
ATOM 3374 C CA . LEU B 1 93 ? 2.905 11.202 11.448 1 94.79 93 LEU B CA 1
ATOM 3375 C C . LEU B 1 93 ? 2.118 11.944 10.373 1 94.79 93 LEU B C 1
ATOM 3377 O O . LEU B 1 93 ? 0.888 11.864 10.331 1 94.79 93 LEU B O 1
ATOM 3381 N N . ILE B 1 94 ? 2.865 12.678 9.577 1 94.59 94 ILE B N 1
ATOM 3382 C CA . ILE B 1 94 ? 2.361 13.2 8.311 1 94.59 94 ILE B CA 1
ATOM 3383 C C . ILE B 1 94 ? 3.07 12.507 7.149 1 94.59 94 ILE B C 1
ATOM 3385 O O . ILE B 1 94 ? 4.288 12.624 6.999 1 94.59 94 ILE B O 1
ATOM 3389 N N . LEU B 1 95 ? 2.252 11.836 6.399 1 96.13 95 LEU B N 1
ATOM 3390 C CA . LEU B 1 95 ? 2.811 11.044 5.309 1 96.13 95 LEU B CA 1
ATOM 3391 C C . LEU B 1 95 ? 2.653 11.767 3.976 1 96.13 95 LEU B C 1
ATOM 3393 O O . LEU B 1 95 ? 1.592 12.327 3.69 1 96.13 95 LEU B O 1
ATOM 3397 N N . CYS B 1 96 ? 3.752 11.75 3.184 1 95.53 96 CYS B N 1
ATOM 3398 C CA . CYS B 1 96 ? 3.731 12.268 1.821 1 95.53 96 CYS B CA 1
ATOM 3399 C C . CYS B 1 96 ? 4.355 11.273 0.85 1 95.53 96 CYS B C 1
ATOM 3401 O O . CYS B 1 96 ? 5.307 10.572 1.198 1 95.53 96 CYS B O 1
ATOM 3403 N N . SER B 1 97 ? 3.829 11.195 -0.287 1 94.63 97 SER B N 1
ATOM 3404 C CA . SER B 1 97 ? 4.365 10.346 -1.346 1 94.63 97 SER B CA 1
ATOM 3405 C C . SER B 1 97 ? 4.921 11.181 -2.495 1 94.63 97 SER B C 1
ATOM 3407 O O . SER B 1 97 ? 4.332 12.196 -2.874 1 94.63 97 SER B O 1
ATOM 3409 N N . THR B 1 98 ? 6.016 10.728 -3.154 1 93.74 98 THR B N 1
ATOM 3410 C CA . THR B 1 98 ? 6.711 11.593 -4.101 1 93.74 98 THR B CA 1
ATOM 3411 C C . THR B 1 98 ? 6.638 11.019 -5.513 1 93.74 98 THR B C 1
ATOM 3413 O O . THR B 1 98 ? 7.032 11.678 -6.477 1 93.74 98 THR B O 1
ATOM 3416 N N . ALA B 1 99 ? 6.2 9.775 -5.652 1 88.62 99 ALA B N 1
ATOM 3417 C CA . ALA B 1 99 ? 6.192 9.066 -6.929 1 88.62 99 ALA B CA 1
ATOM 3418 C C . ALA B 1 99 ? 7.584 9.042 -7.553 1 88.62 99 ALA B C 1
ATOM 3420 O O . ALA B 1 99 ? 7.736 9.263 -8.757 1 88.62 99 ALA B O 1
ATOM 3421 N N . ASN B 1 100 ? 8.57 8.95 -6.725 1 90.8 100 ASN B N 1
ATOM 3422 C CA . ASN B 1 100 ? 9.966 8.841 -7.133 1 90.8 100 ASN B CA 1
ATOM 3423 C C . ASN B 1 100 ? 10.432 10.089 -7.878 1 90.8 100 ASN B C 1
ATOM 3425 O O . ASN B 1 100 ? 11.301 10.01 -8.748 1 90.8 100 ASN B O 1
ATOM 3429 N N . ASN B 1 101 ? 9.858 11.211 -7.602 1 92.36 101 ASN B N 1
ATOM 3430 C CA . ASN B 1 101 ? 10.211 12.466 -8.257 1 92.36 101 ASN B CA 1
ATOM 3431 C C . ASN B 1 101 ? 10.947 13.407 -7.307 1 92.36 101 ASN B C 1
ATOM 3433 O O . ASN B 1 101 ? 10.399 13.811 -6.279 1 92.36 101 ASN B O 1
ATOM 3437 N N . ALA B 1 102 ? 12.115 13.817 -7.738 1 93.43 102 ALA B N 1
ATOM 3438 C CA . ALA B 1 102 ? 12.98 14.624 -6.882 1 93.43 102 ALA B CA 1
ATOM 3439 C C . ALA B 1 102 ? 12.361 15.992 -6.61 1 93.43 102 ALA B C 1
ATOM 3441 O O . ALA B 1 102 ? 12.454 16.512 -5.496 1 93.43 102 ALA B O 1
ATOM 3442 N N . ASP B 1 103 ? 11.765 16.559 -7.61 1 93.24 103 ASP B N 1
ATOM 3443 C CA . ASP B 1 103 ? 11.138 17.866 -7.443 1 93.24 103 ASP B CA 1
ATOM 3444 C C . ASP B 1 103 ? 9.959 17.79 -6.475 1 93.24 103 ASP B C 1
ATOM 3446 O O . ASP B 1 103 ? 9.79 18.667 -5.625 1 93.24 103 ASP B O 1
ATOM 3450 N N . THR B 1 104 ? 9.217 16.76 -6.603 1 93.31 104 THR B N 1
ATOM 3451 C CA . THR B 1 104 ? 8.093 16.557 -5.696 1 93.31 104 THR B CA 1
ATOM 3452 C C . THR B 1 104 ? 8.581 16.35 -4.266 1 93.31 104 THR B C 1
ATOM 3454 O O . THR B 1 104 ? 7.989 16.873 -3.32 1 93.31 104 THR B O 1
ATOM 3457 N N . GLU B 1 105 ? 9.64 15.598 -4.128 1 95.54 105 GLU B N 1
ATOM 3458 C CA . GLU B 1 105 ? 10.21 15.376 -2.803 1 95.54 105 GLU B CA 1
ATOM 3459 C C . GLU B 1 105 ? 10.564 16.697 -2.126 1 95.54 105 GLU B C 1
ATOM 3461 O O . GLU B 1 105 ? 10.194 16.928 -0.973 1 95.54 105 GLU B O 1
ATOM 3466 N N . LYS B 1 106 ? 11.265 17.526 -2.855 1 95 106 LYS B N 1
ATOM 3467 C CA . LYS B 1 106 ? 11.67 18.821 -2.316 1 95 106 LYS B CA 1
ATOM 3468 C C . LYS B 1 106 ? 10.455 19.658 -1.924 1 95 106 LYS B C 1
ATOM 3470 O O . LYS B 1 106 ? 10.422 20.243 -0.84 1 95 106 LYS B O 1
ATOM 3475 N N . LYS B 1 107 ? 9.49 19.675 -2.771 1 92.16 107 LYS B N 1
ATOM 3476 C CA . LYS B 1 107 ? 8.282 20.456 -2.523 1 92.16 107 LYS B CA 1
ATOM 3477 C C . LYS B 1 107 ? 7.553 19.961 -1.277 1 92.16 107 LYS B C 1
ATOM 3479 O O . LYS B 1 107 ? 7.068 20.762 -0.476 1 92.16 107 LYS B O 1
ATOM 3484 N N . GLU B 1 108 ? 7.435 18.643 -1.144 1 93.77 108 GLU B N 1
ATOM 3485 C CA . GLU B 1 108 ? 6.768 18.064 0.019 1 93.77 108 GLU B CA 1
ATOM 3486 C C . GLU B 1 108 ? 7.509 18.407 1.308 1 93.77 108 GLU B C 1
ATOM 3488 O O . GLU B 1 108 ? 6.886 18.715 2.326 1 93.77 108 GLU B O 1
ATOM 3493 N N . ILE B 1 109 ? 8.801 18.338 1.269 1 95.12 109 ILE B N 1
ATOM 3494 C CA . ILE B 1 109 ? 9.615 18.625 2.446 1 95.12 109 ILE B CA 1
ATOM 3495 C C . ILE B 1 109 ? 9.449 20.09 2.843 1 95.12 109 ILE B C 1
ATOM 3497 O O . ILE B 1 109 ? 9.262 20.403 4.021 1 95.12 109 ILE B O 1
ATOM 3501 N N . GLU B 1 110 ? 9.501 20.935 1.863 1 90.01 110 GLU B N 1
ATOM 3502 C CA . GLU B 1 110 ? 9.317 22.359 2.127 1 90.01 110 GLU B CA 1
ATOM 3503 C C . GLU B 1 110 ? 7.951 22.633 2.749 1 90.01 110 GLU B C 1
ATOM 3505 O O . GLU B 1 110 ? 7.838 23.422 3.69 1 90.01 110 GLU B O 1
ATOM 3510 N N . MET B 1 111 ? 6.986 21.967 2.255 1 87.95 111 MET B N 1
ATOM 3511 C CA . MET B 1 111 ? 5.642 22.099 2.81 1 87.95 111 MET B CA 1
ATOM 3512 C C . MET B 1 111 ? 5.605 21.637 4.263 1 87.95 111 MET B C 1
ATOM 3514 O O . MET B 1 111 ? 5.013 22.302 5.115 1 87.95 111 MET B O 1
ATOM 3518 N N . LEU B 1 112 ? 6.223 20.55 4.561 1 91.67 112 LEU B N 1
ATOM 3519 C CA . LEU B 1 112 ? 6.22 19.995 5.91 1 91.67 112 LEU B CA 1
ATOM 3520 C C . LEU B 1 112 ? 6.977 20.905 6.873 1 91.67 112 LEU B C 1
ATOM 3522 O O . LEU B 1 112 ? 6.615 21.01 8.047 1 91.67 112 LEU B O 1
ATOM 3526 N N . VAL B 1 113 ? 8.015 21.504 6.361 1 86.93 113 VAL B N 1
ATOM 3527 C CA . VAL B 1 113 ? 8.727 22.492 7.165 1 86.93 113 VAL B CA 1
ATOM 3528 C C . VAL B 1 113 ? 7.782 23.631 7.541 1 86.93 113 VAL B C 1
ATOM 3530 O O . VAL B 1 113 ? 7.743 24.056 8.698 1 86.93 113 VAL B O 1
ATOM 3533 N N . GLU B 1 114 ? 7.019 23.984 6.558 1 77.52 114 GLU B N 1
ATOM 3534 C CA . GLU B 1 114 ? 6.048 25.051 6.781 1 77.52 114 GLU B CA 1
ATOM 3535 C C . GLU B 1 114 ? 4.984 24.626 7.789 1 77.52 114 GLU B C 1
ATOM 3537 O O . GLU B 1 114 ? 4.409 25.467 8.483 1 77.52 114 GLU B O 1
ATOM 3542 N N . LYS B 1 115 ? 4.779 23.352 7.85 1 79.61 115 LYS B N 1
ATOM 3543 C CA . LYS B 1 115 ? 3.774 22.823 8.768 1 79.61 115 LYS B CA 1
ATOM 3544 C C . LYS B 1 115 ? 4.385 22.511 10.132 1 79.61 115 LYS B C 1
ATOM 3546 O O . LYS B 1 115 ? 3.709 21.973 11.011 1 79.61 115 LYS B O 1
ATOM 3551 N N . PHE B 1 116 ? 5.633 22.75 10.33 1 80.47 116 PHE B N 1
ATOM 3552 C CA . PHE B 1 116 ? 6.339 22.703 11.605 1 80.47 116 PHE B CA 1
ATOM 3553 C C . PHE B 1 116 ? 6.463 21.268 12.104 1 80.47 116 PHE B C 1
ATOM 3555 O O . PHE B 1 116 ? 6.175 20.983 13.268 1 80.47 116 PHE B O 1
ATOM 3562 N N . VAL B 1 117 ? 6.894 20.417 11.276 1 87.99 117 VAL B N 1
ATOM 3563 C CA . VAL B 1 117 ? 7.204 19.067 11.734 1 87.99 117 VAL B CA 1
ATOM 3564 C C . VAL B 1 117 ? 8.543 19.064 12.468 1 87.99 117 VAL B C 1
ATOM 3566 O O . VAL B 1 117 ? 9.375 19.95 12.257 1 87.99 117 VAL B O 1
ATOM 3569 N N . ASP B 1 118 ? 8.727 18.094 13.302 1 90.07 118 ASP B N 1
ATOM 3570 C CA . ASP B 1 118 ? 9.918 18.026 14.143 1 90.07 118 ASP B CA 1
ATOM 3571 C C . ASP B 1 118 ? 11.101 17.442 13.374 1 90.07 118 ASP B C 1
ATOM 3573 O O . ASP B 1 118 ? 12.251 17.586 13.792 1 90.07 118 ASP B O 1
ATOM 3577 N N . GLY B 1 119 ? 10.858 16.782 12.324 1 95.79 119 GLY B N 1
ATOM 3578 C CA . GLY B 1 119 ? 11.881 16.154 11.502 1 95.79 119 GLY B CA 1
ATOM 3579 C C . GLY B 1 119 ? 11.312 15.21 10.46 1 95.79 119 GLY B C 1
ATOM 3580 O O . GLY B 1 119 ? 10.105 15.203 10.213 1 95.79 119 GLY B O 1
ATOM 3581 N N . PHE B 1 120 ? 12.308 14.474 9.855 1 97.57 120 PHE B N 1
ATOM 3582 C CA . PHE B 1 120 ? 11.871 13.731 8.679 1 97.57 120 PHE B CA 1
ATOM 3583 C C . PHE B 1 120 ? 12.381 12.295 8.726 1 97.57 120 PHE B C 1
ATOM 3585 O O . PHE B 1 120 ? 13.519 12.048 9.131 1 97.57 120 PHE B O 1
ATOM 3592 N N . ILE B 1 121 ? 11.545 11.391 8.343 1 98.54 121 ILE B N 1
ATOM 3593 C CA . ILE B 1 121 ? 11.944 10.043 7.953 1 98.54 121 ILE B CA 1
ATOM 3594 C C . ILE B 1 121 ? 11.683 9.838 6.463 1 98.54 121 ILE B C 1
ATOM 3596 O O . ILE B 1 121 ? 10.538 9.918 6.01 1 98.54 121 ILE B O 1
ATOM 3600 N N . ILE B 1 122 ? 12.696 9.615 5.684 1 98.29 122 ILE B N 1
ATOM 3601 C CA . ILE B 1 122 ? 12.595 9.468 4.236 1 98.29 122 ILE B CA 1
ATOM 3602 C C . ILE B 1 122 ? 12.872 8.018 3.845 1 98.29 122 ILE B C 1
ATOM 3604 O O . ILE B 1 122 ? 13.961 7.497 4.097 1 98.29 122 ILE B O 1
ATOM 3608 N N . VAL B 1 123 ? 11.902 7.413 3.219 1 98.08 123 VAL B N 1
ATOM 3609 C CA . VAL B 1 123 ? 11.966 5.98 2.953 1 98.08 123 VAL B CA 1
ATOM 3610 C C . VAL B 1 123 ? 12.104 5.739 1.452 1 98.08 123 VAL B C 1
ATOM 3612 O O . VAL B 1 123 ? 11.231 6.126 0.671 1 98.08 123 VAL B O 1
ATOM 3615 N N . GLY B 1 124 ? 13.149 5.016 1.097 1 95.49 124 GLY B N 1
ATOM 3616 C CA . GLY B 1 124 ? 13.306 4.621 -0.294 1 95.49 124 GLY B CA 1
ATOM 3617 C C . GLY B 1 124 ? 14.728 4.771 -0.799 1 95.49 124 GLY B C 1
ATOM 3618 O O . GLY B 1 124 ? 15.536 5.478 -0.194 1 95.49 124 GLY B O 1
ATOM 3619 N N . SER B 1 125 ? 14.979 4.214 -1.889 1 94.67 125 SER B N 1
ATOM 3620 C CA . SER B 1 125 ? 16.284 4.285 -2.538 1 94.67 125 SER B CA 1
ATOM 3621 C C . SER B 1 125 ? 16.545 5.677 -3.103 1 94.67 125 SER B C 1
ATOM 3623 O O . SER B 1 125 ? 15.605 6.422 -3.391 1 94.67 125 SER B O 1
ATOM 3625 N N . ARG B 1 126 ? 17.807 5.999 -3.164 1 95.8 126 ARG B N 1
ATOM 3626 C CA . ARG B 1 126 ? 18.21 7.235 -3.826 1 95.8 126 ARG B CA 1
ATOM 3627 C C . ARG B 1 126 ? 18.616 6.974 -5.273 1 95.8 126 ARG B C 1
ATOM 3629 O O . ARG B 1 126 ? 19.131 5.901 -5.595 1 95.8 126 ARG B O 1
ATOM 3636 N N . PRO B 1 127 ? 18.329 7.958 -6.082 1 95.24 127 PRO B N 1
ATOM 3637 C CA . PRO B 1 127 ? 18.878 7.811 -7.432 1 95.24 127 PRO B CA 1
ATOM 3638 C C . PRO B 1 127 ? 20.404 7.848 -7.455 1 95.24 127 PRO B C 1
ATOM 3640 O O . PRO B 1 127 ? 21.024 8.475 -6.591 1 95.24 127 PRO B O 1
ATOM 3643 N N . SER B 1 128 ? 20.971 7.184 -8.434 1 92.89 128 SER B N 1
ATOM 3644 C CA . SER B 1 128 ? 22.422 7.212 -8.588 1 92.89 128 SER B CA 1
ATOM 3645 C C . SER B 1 128 ? 22.929 8.635 -8.791 1 92.89 128 SER B C 1
ATOM 3647 O O . SER B 1 128 ? 24.003 8.993 -8.304 1 92.89 128 SER B O 1
ATOM 3649 N N . ASN B 1 129 ? 22.144 9.466 -9.483 1 92.21 129 ASN B N 1
ATOM 3650 C CA . ASN B 1 129 ? 22.381 10.9 -9.609 1 92.21 129 ASN B CA 1
ATOM 3651 C C . ASN B 1 129 ? 21.413 11.706 -8.747 1 92.21 129 ASN B C 1
ATOM 3653 O O . ASN B 1 129 ? 20.531 12.39 -9.269 1 92.21 129 ASN B O 1
ATOM 3657 N N . ASP B 1 130 ? 21.682 11.717 -7.488 1 93.84 130 ASP B N 1
ATOM 3658 C CA . ASP B 1 130 ? 20.741 12.298 -6.536 1 93.84 130 ASP B CA 1
ATOM 3659 C C . ASP B 1 130 ? 20.881 13.818 -6.482 1 93.84 130 ASP B C 1
ATOM 3661 O O . ASP B 1 130 ? 21.699 14.345 -5.725 1 93.84 130 ASP B O 1
ATOM 3665 N N . ASN B 1 131 ? 19.991 14.526 -7.056 1 91.41 131 ASN B N 1
ATOM 3666 C CA . ASN B 1 131 ? 20.016 15.983 -7.131 1 91.41 131 ASN B CA 1
ATOM 3667 C C . ASN B 1 131 ? 19.489 16.62 -5.848 1 91.41 131 ASN B C 1
ATOM 3669 O O . ASN B 1 131 ? 19.616 17.829 -5.653 1 91.41 131 ASN B O 1
ATOM 3673 N N . ASN B 1 132 ? 18.977 15.833 -4.978 1 95.01 132 ASN B N 1
ATOM 3674 C CA . ASN B 1 132 ? 18.411 16.378 -3.749 1 95.01 132 ASN B CA 1
ATOM 3675 C C . ASN B 1 132 ? 19.358 16.192 -2.566 1 95.01 132 ASN B C 1
ATOM 3677 O O . ASN B 1 132 ? 19.077 16.659 -1.461 1 95.01 132 ASN B O 1
ATOM 3681 N N . ALA B 1 133 ? 20.473 15.55 -2.756 1 96.48 133 ALA B N 1
ATOM 3682 C CA . ALA B 1 133 ? 21.39 15.24 -1.662 1 96.48 133 ALA B CA 1
ATOM 3683 C C . ALA B 1 133 ? 21.838 16.51 -0.945 1 96.48 133 ALA B C 1
ATOM 3685 O O . ALA B 1 133 ? 21.808 16.58 0.285 1 96.48 133 ALA B O 1
ATOM 3686 N N . SER B 1 134 ? 22.191 17.542 -1.685 1 96.31 134 SER B N 1
ATOM 3687 C CA . SER B 1 134 ? 22.664 18.793 -1.101 1 96.31 134 SER B CA 1
ATOM 3688 C C . SER B 1 134 ? 21.566 19.474 -0.291 1 96.31 134 SER B C 1
ATOM 3690 O O . SER B 1 134 ? 21.831 20.038 0.773 1 96.31 134 SER B O 1
ATOM 3692 N N . PHE B 1 135 ? 20.425 19.462 -0.863 1 96.66 135 PHE B N 1
ATOM 3693 C CA . PHE B 1 135 ? 19.271 20.04 -0.184 1 96.66 135 PHE B CA 1
ATOM 3694 C C . PHE B 1 135 ? 19.039 19.363 1.161 1 96.66 135 PHE B C 1
ATOM 3696 O O . PHE B 1 135 ? 18.852 20.036 2.177 1 96.66 135 PHE B O 1
ATOM 3703 N N . LEU B 1 136 ? 19.127 18.047 1.221 1 97.54 136 LEU B N 1
ATOM 3704 C CA . LEU B 1 136 ? 18.887 17.275 2.436 1 97.54 136 LEU B CA 1
ATOM 3705 C C . LEU B 1 136 ? 20.013 17.485 3.443 1 97.54 136 LEU B C 1
ATOM 3707 O O . LEU B 1 136 ? 19.767 17.553 4.65 1 97.54 136 LEU B O 1
ATOM 3711 N N . ILE B 1 137 ? 21.257 17.559 2.971 1 97.02 137 ILE B N 1
ATOM 3712 C CA . ILE B 1 137 ? 22.403 17.823 3.834 1 97.02 137 ILE B CA 1
ATOM 3713 C C . ILE B 1 137 ? 22.216 19.162 4.544 1 97.02 137 ILE B C 1
ATOM 3715 O O . ILE B 1 137 ? 22.4 19.258 5.76 1 97.02 137 ILE B O 1
ATOM 3719 N N . ASN B 1 138 ? 21.758 20.123 3.773 1 94.97 138 ASN B N 1
ATOM 3720 C CA . ASN B 1 138 ? 21.517 21.441 4.352 1 94.97 138 ASN B CA 1
ATOM 3721 C C . ASN B 1 138 ? 20.363 21.411 5.351 1 94.97 138 ASN B C 1
ATOM 3723 O O . ASN B 1 138 ? 20.451 22.009 6.425 1 94.97 138 ASN B O 1
ATOM 3727 N N . LEU B 1 139 ? 19.323 20.748 5.009 1 93.37 139 LEU B N 1
ATOM 3728 C CA . LEU B 1 139 ? 18.157 20.635 5.878 1 93.37 139 LEU B CA 1
ATOM 3729 C C . LEU B 1 139 ? 18.527 19.97 7.2 1 93.37 139 LEU B C 1
ATOM 3731 O O . LEU B 1 139 ? 17.97 20.309 8.247 1 93.37 139 LEU B O 1
ATOM 3735 N N . SER B 1 140 ? 19.474 19.044 7.176 1 94.76 140 SER B N 1
ATOM 3736 C CA . SER B 1 140 ? 19.852 18.242 8.335 1 94.76 140 SER B CA 1
ATOM 3737 C C . SER B 1 140 ? 20.561 19.09 9.386 1 94.76 140 SER B C 1
ATOM 3739 O O . SER B 1 140 ? 20.797 18.63 10.505 1 94.76 140 SER B O 1
ATOM 3741 N N . THR B 1 141 ? 20.908 20.325 9.082 1 90.11 141 THR B N 1
ATOM 3742 C CA . THR B 1 141 ? 21.517 21.22 10.06 1 90.11 141 THR B CA 1
ATOM 3743 C C . THR B 1 141 ? 20.481 21.7 11.073 1 90.11 141 THR B C 1
ATOM 3745 O O . THR B 1 141 ? 20.825 22.042 12.206 1 90.11 141 THR B O 1
ATOM 3748 N N . THR B 1 142 ? 19.224 21.662 10.661 1 87.91 142 THR B N 1
ATOM 3749 C CA . THR B 1 142 ? 18.184 22.213 11.523 1 87.91 142 THR B CA 1
ATOM 3750 C C . THR B 1 142 ? 17.166 21.14 11.897 1 87.91 142 THR B C 1
ATOM 3752 O O . THR B 1 142 ? 16.515 21.231 12.939 1 87.91 142 THR B O 1
ATOM 3755 N N . HIS B 1 143 ? 16.992 20.13 11.032 1 91.14 143 HIS B N 1
ATOM 3756 C CA . HIS B 1 143 ? 16.011 19.074 11.257 1 91.14 143 HIS B CA 1
ATOM 3757 C C . HIS B 1 143 ? 16.67 17.699 11.25 1 91.14 143 HIS B C 1
ATOM 3759 O O . HIS B 1 143 ? 17.452 17.385 10.349 1 91.14 143 HIS B O 1
ATOM 3765 N N . PRO B 1 144 ? 16.347 16.905 12.265 1 96.02 144 PRO B N 1
ATOM 3766 C CA . PRO B 1 144 ? 16.801 15.516 12.168 1 96.02 144 PRO B CA 1
ATOM 3767 C C . PRO B 1 144 ? 16.207 14.783 10.968 1 96.02 144 PRO B C 1
ATOM 3769 O O . PRO B 1 144 ? 15.034 14.978 10.639 1 96.02 144 PRO B O 1
ATOM 3772 N N . ILE B 1 145 ? 17.039 13.983 10.281 1 97.52 145 ILE B N 1
ATOM 3773 C CA . ILE B 1 145 ? 16.613 13.2 9.126 1 97.52 145 ILE B CA 1
ATOM 3774 C C . ILE B 1 145 ? 17.071 11.752 9.286 1 97.52 145 ILE B C 1
ATOM 3776 O O . ILE B 1 145 ? 18.253 11.492 9.527 1 97.52 145 ILE B O 1
ATOM 3780 N N . VAL B 1 146 ? 16.163 10.848 9.225 1 98.42 146 VAL B N 1
ATOM 3781 C CA . VAL B 1 146 ? 16.489 9.428 9.152 1 98.42 146 VAL B CA 1
ATOM 3782 C C . VAL B 1 146 ? 16.183 8.898 7.752 1 98.42 146 VAL B C 1
ATOM 3784 O O . VAL B 1 146 ? 15.052 9.011 7.273 1 98.42 146 VAL B O 1
ATOM 3787 N N . LEU B 1 147 ? 17.172 8.4 7.082 1 98.23 147 LEU B N 1
ATOM 3788 C CA . LEU B 1 147 ? 17.023 7.746 5.786 1 98.23 147 LEU B CA 1
ATOM 3789 C C . LEU B 1 147 ? 16.831 6.243 5.955 1 98.23 147 LEU B C 1
ATOM 3791 O O . LEU B 1 147 ? 17.603 5.589 6.66 1 98.23 147 LEU B O 1
ATOM 3795 N N . VAL B 1 148 ? 15.8 5.739 5.372 1 98.27 148 VAL B N 1
ATOM 3796 C CA . VAL B 1 148 ? 15.522 4.307 5.416 1 98.27 148 VAL B CA 1
ATOM 3797 C C . VAL B 1 148 ? 15.772 3.69 4.042 1 98.27 148 VAL B C 1
ATOM 3799 O O . VAL B 1 148 ? 15.192 4.125 3.044 1 98.27 148 VAL B O 1
ATOM 3802 N N . ASN B 1 149 ? 16.592 2.675 3.991 1 96.14 149 ASN B N 1
ATOM 3803 C CA . ASN B 1 149 ? 16.951 1.986 2.756 1 96.14 149 ASN B CA 1
ATOM 3804 C C . ASN B 1 149 ? 17.724 2.899 1.809 1 96.14 149 ASN B C 1
ATOM 3806 O O . ASN B 1 149 ? 17.536 2.841 0.593 1 96.14 149 ASN B O 1
ATOM 3810 N N . SER B 1 150 ? 18.472 3.829 2.37 1 95.41 150 SER B N 1
ATOM 3811 C CA . SER B 1 150 ? 19.318 4.75 1.617 1 95.41 150 SER B CA 1
ATOM 3812 C C . SER B 1 150 ? 20.382 5.378 2.509 1 95.41 150 SER B C 1
ATOM 3814 O O . SER B 1 150 ? 20.326 5.253 3.735 1 95.41 150 SER B O 1
ATOM 3816 N N . PHE B 1 151 ? 21.322 6.061 1.86 1 95.78 151 PHE B N 1
ATOM 3817 C CA . PHE B 1 151 ? 22.412 6.713 2.575 1 95.78 151 PHE B CA 1
ATOM 3818 C C . PHE B 1 151 ? 22.939 7.906 1.787 1 95.78 151 PHE B C 1
ATOM 3820 O O . PHE B 1 151 ? 23.08 7.837 0.565 1 95.78 151 PHE B O 1
ATOM 3827 N N . ILE B 1 152 ? 23.047 8.96 2.423 1 96.14 152 ILE B N 1
ATOM 3828 C CA . ILE B 1 152 ? 23.702 10.155 1.904 1 96.14 152 ILE B CA 1
ATOM 3829 C C . ILE B 1 152 ? 24.858 10.549 2.82 1 96.14 152 ILE B C 1
ATOM 3831 O O . ILE B 1 152 ? 24.677 10.694 4.031 1 96.14 152 ILE B O 1
ATOM 3835 N N . LYS B 1 153 ? 26.025 10.678 2.269 1 93.6 153 LYS B N 1
ATOM 3836 C CA . LYS B 1 153 ? 27.181 11.093 3.058 1 93.6 153 LYS B CA 1
ATOM 3837 C C . LYS B 1 153 ? 27.1 12.575 3.413 1 93.6 153 LYS B C 1
ATOM 3839 O O . LYS B 1 153 ? 26.72 13.399 2.578 1 93.6 153 LYS B O 1
ATOM 3844 N N . GLY B 1 154 ? 27.674 12.878 4.462 1 89.03 154 GLY B N 1
ATOM 3845 C CA . GLY B 1 154 ? 27.807 14.272 4.857 1 89.03 154 GLY B CA 1
ATOM 3846 C C . GLY B 1 154 ? 26.599 14.796 5.61 1 89.03 154 GLY B C 1
ATOM 3847 O O . GLY B 1 154 ? 26.675 15.836 6.268 1 89.03 154 GLY B O 1
ATOM 3848 N N . GLY B 1 155 ? 25.739 14.901 6.308 1 90.79 155 GLY B N 1
ATOM 3849 C CA . GLY B 1 155 ? 24.654 15.494 7.073 1 90.79 155 GLY B CA 1
ATOM 3850 C C . GLY B 1 155 ? 24.915 15.504 8.568 1 90.79 155 GLY B C 1
ATOM 3851 O O . GLY B 1 155 ? 25.405 14.519 9.125 1 90.79 155 GLY B O 1
ATOM 3852 N N . GLN B 1 156 ? 24.639 16.614 9.193 1 91.32 156 GLN B N 1
ATOM 3853 C CA . GLN B 1 156 ? 24.92 16.738 10.62 1 91.32 156 GLN B CA 1
ATOM 3854 C C . GLN B 1 156 ? 23.981 15.86 11.443 1 91.32 156 GLN B C 1
ATOM 3856 O O . GLN B 1 156 ? 24.427 14.938 12.129 1 91.32 156 GLN B O 1
ATOM 3861 N N . LYS B 1 157 ? 22.726 16.078 11.301 1 94.65 157 LYS B N 1
ATOM 3862 C CA . LYS B 1 157 ? 21.711 15.302 12.007 1 94.65 157 LYS B CA 1
ATOM 3863 C C . LYS B 1 157 ? 21.012 14.326 11.065 1 94.65 157 LYS B C 1
ATOM 3865 O O . LYS B 1 157 ? 19.781 14.25 11.042 1 94.65 157 LYS B O 1
ATOM 3870 N N . MET B 1 158 ? 21.817 13.636 10.222 1 97.16 158 MET B N 1
ATOM 3871 C CA . MET B 1 158 ? 21.296 12.691 9.239 1 97.16 158 MET B CA 1
ATOM 3872 C C . MET B 1 158 ? 21.861 11.294 9.474 1 97.16 158 MET B C 1
ATOM 3874 O O . MET B 1 158 ? 23.076 11.121 9.578 1 97.16 158 MET B O 1
ATOM 3878 N N . PHE B 1 159 ? 20.983 10.327 9.656 1 97.96 159 PHE B N 1
ATOM 3879 C CA . PHE B 1 159 ? 21.347 8.944 9.94 1 97.96 159 PHE B CA 1
ATOM 3880 C C . PHE B 1 159 ? 20.558 7.984 9.058 1 97.96 159 PHE B C 1
ATOM 3882 O O . PHE B 1 159 ? 19.517 8.351 8.509 1 97.96 159 PHE B O 1
ATOM 3889 N N . SER B 1 160 ? 21.094 6.8 8.871 1 97.76 160 SER B N 1
ATOM 3890 C CA . SER B 1 160 ? 20.484 5.838 7.959 1 97.76 160 SER B CA 1
ATOM 3891 C C . SER B 1 160 ? 20.292 4.483 8.633 1 97.76 160 SER B C 1
ATOM 3893 O O . SER B 1 160 ? 21.097 4.084 9.477 1 97.76 160 SER B O 1
ATOM 3895 N N . ILE B 1 161 ? 19.249 3.88 8.302 1 97.52 161 ILE B N 1
ATOM 3896 C CA . ILE B 1 161 ? 19.006 2.473 8.603 1 97.52 161 ILE B CA 1
ATOM 3897 C C . ILE B 1 161 ? 18.758 1.704 7.307 1 97.52 161 ILE B C 1
ATOM 3899 O O . ILE B 1 161 ? 17.912 2.093 6.499 1 97.52 161 ILE B O 1
ATOM 3903 N N . LEU B 1 162 ? 19.508 0.728 7.039 1 95.86 162 LEU B N 1
ATOM 3904 C CA . LEU B 1 162 ? 19.336 -0.004 5.789 1 95.86 162 LEU B CA 1
ATOM 3905 C C . LEU B 1 162 ? 19.755 -1.461 5.95 1 95.86 162 LEU B C 1
ATOM 3907 O O . LEU B 1 162 ? 20.254 -1.855 7.007 1 95.86 162 LEU B O 1
ATOM 3911 N N . VAL B 1 163 ? 19.423 -2.28 5.049 1 96.63 163 VAL B N 1
ATOM 3912 C CA . VAL B 1 163 ? 19.888 -3.658 4.925 1 96.63 163 VAL B CA 1
ATOM 3913 C C . VAL B 1 163 ? 21.104 -3.712 4.003 1 96.63 163 VAL B C 1
ATOM 3915 O O . VAL B 1 163 ? 21.192 -2.952 3.036 1 96.63 163 VAL B O 1
ATOM 3918 N N . ASP B 1 164 ? 22.096 -4.525 4.365 1 97.08 164 ASP B N 1
ATOM 3919 C CA . ASP B 1 164 ? 23.22 -4.745 3.461 1 97.08 164 ASP B CA 1
ATOM 3920 C C . ASP B 1 164 ? 22.801 -5.586 2.258 1 97.08 164 ASP B C 1
ATOM 3922 O O . ASP B 1 164 ? 22.997 -6.803 2.246 1 97.08 164 ASP B O 1
ATOM 3926 N N . GLU B 1 165 ? 22.291 -4.919 1.297 1 96.89 165 GLU B N 1
ATOM 3927 C CA . GLU B 1 165 ? 21.704 -5.613 0.155 1 96.89 165 GLU B CA 1
ATOM 3928 C C . GLU B 1 165 ? 22.777 -6.299 -0.686 1 96.89 165 GLU B C 1
ATOM 3930 O O . GLU B 1 165 ? 22.51 -7.309 -1.339 1 96.89 165 GLU B O 1
ATOM 3935 N N . GLY B 1 166 ? 23.986 -5.715 -0.701 1 97.2 166 GLY B N 1
ATOM 3936 C CA . GLY B 1 166 ? 25.088 -6.404 -1.353 1 97.2 166 GLY B CA 1
ATOM 3937 C C . GLY B 1 166 ? 25.402 -7.751 -0.729 1 97.2 166 GLY B C 1
ATOM 3938 O O . GLY B 1 166 ? 25.544 -8.75 -1.437 1 97.2 166 GLY B O 1
ATOM 3939 N N . LYS B 1 167 ? 25.462 -7.78 0.542 1 97.83 167 LYS B N 1
ATOM 3940 C CA . LYS B 1 167 ? 25.709 -9.028 1.259 1 97.83 167 LYS B CA 1
ATOM 3941 C C . LYS B 1 167 ? 24.559 -10.012 1.062 1 97.83 167 LYS B C 1
ATOM 3943 O O . LYS B 1 167 ? 24.783 -11.216 0.926 1 97.83 167 LYS B O 1
ATOM 3948 N N . ALA B 1 168 ? 23.366 -9.518 1.114 1 98.01 168 ALA B N 1
ATOM 3949 C CA . ALA B 1 168 ? 22.193 -10.372 0.94 1 98.01 168 ALA B CA 1
ATOM 3950 C C . ALA B 1 168 ? 22.222 -11.074 -0.415 1 98.01 168 ALA B C 1
ATOM 3952 O O . ALA B 1 168 ? 21.915 -12.264 -0.511 1 98.01 168 ALA B O 1
ATOM 3953 N N . VAL B 1 169 ? 22.6 -10.324 -1.437 1 97.42 169 VAL B N 1
ATOM 3954 C CA . VAL B 1 169 ? 22.687 -10.896 -2.777 1 97.42 169 VAL B CA 1
ATOM 3955 C C . VAL B 1 169 ? 23.81 -11.93 -2.826 1 97.42 169 VAL B C 1
ATOM 3957 O O . VAL B 1 169 ? 23.64 -13.013 -3.39 1 97.42 169 VAL B O 1
ATOM 3960 N N . TYR B 1 170 ? 24.909 -11.58 -2.257 1 96.58 170 TYR B N 1
ATOM 3961 C CA . TYR B 1 170 ? 26.03 -12.512 -2.211 1 96.58 170 TYR B CA 1
ATOM 3962 C C . TYR B 1 170 ? 25.631 -13.813 -1.524 1 96.58 170 TYR B C 1
ATOM 3964 O O . TYR B 1 170 ? 25.933 -14.902 -2.019 1 96.58 170 TYR B O 1
ATOM 3972 N N . ASP B 1 171 ? 24.963 -13.694 -0.403 1 96.09 171 ASP B N 1
ATOM 3973 C CA . ASP B 1 171 ? 24.495 -14.861 0.339 1 96.09 171 ASP B CA 1
ATOM 3974 C C . ASP B 1 171 ? 23.522 -15.69 -0.497 1 96.09 171 ASP B C 1
ATOM 3976 O O . ASP B 1 171 ? 23.561 -16.921 -0.465 1 96.09 171 ASP B O 1
ATOM 3980 N N . THR B 1 172 ? 22.705 -15.024 -1.236 1 95.21 172 THR B N 1
ATOM 3981 C CA . THR B 1 172 ? 21.736 -15.685 -2.103 1 95.21 172 THR B CA 1
ATOM 3982 C C . THR B 1 172 ? 22.445 -16.485 -3.193 1 95.21 172 THR B C 1
ATOM 3984 O O . THR B 1 172 ? 22.126 -17.654 -3.419 1 95.21 172 THR B O 1
ATOM 3987 N N . LEU B 1 173 ? 23.375 -15.863 -3.858 1 94.99 173 LEU B N 1
ATOM 3988 C CA . LEU B 1 173 ? 24.132 -16.525 -4.914 1 94.99 173 LEU B CA 1
ATOM 3989 C C . LEU B 1 173 ? 24.942 -17.689 -4.355 1 94.99 173 LEU B C 1
ATOM 3991 O O . LEU B 1 173 ? 25.074 -18.729 -5.005 1 94.99 173 LEU B O 1
ATOM 3995 N N . SER B 1 174 ? 25.428 -17.523 -3.154 1 93.94 174 SER B N 1
ATOM 3996 C CA . SER B 1 174 ? 26.167 -18.597 -2.496 1 93.94 174 SER B CA 1
ATOM 3997 C C . SER B 1 174 ? 25.264 -19.791 -2.206 1 93.94 174 SER B C 1
ATOM 3999 O O . SER B 1 174 ? 25.713 -20.939 -2.241 1 93.94 174 SER B O 1
ATOM 4001 N N . TYR B 1 175 ? 24.053 -19.483 -1.899 1 92.1 175 TYR B N 1
ATOM 4002 C CA . TYR B 1 175 ? 23.08 -20.54 -1.649 1 92.1 175 TYR B CA 1
ATOM 4003 C C . TYR B 1 175 ? 22.765 -21.305 -2.929 1 92.1 175 TYR B C 1
ATOM 4005 O O . TYR B 1 175 ? 22.717 -22.537 -2.927 1 92.1 175 TYR B O 1
ATOM 4013 N N . PHE B 1 176 ? 22.57 -20.57 -4.029 1 90.83 176 PHE B N 1
ATOM 4014 C CA . PHE B 1 176 ? 22.143 -21.192 -5.277 1 90.83 176 PHE B CA 1
ATOM 4015 C C . PHE B 1 176 ? 23.336 -21.767 -6.031 1 90.83 176 PHE B C 1
ATOM 4017 O O . PHE B 1 176 ? 23.174 -22.636 -6.89 1 90.83 176 PHE B O 1
ATOM 4024 N N . LYS B 1 177 ? 24.493 -21.273 -5.795 1 87.79 177 LYS B N 1
ATOM 4025 C CA . LYS B 1 177 ? 25.75 -21.74 -6.371 1 87.79 177 LYS B CA 1
ATOM 4026 C C . LYS B 1 177 ? 25.645 -21.874 -7.887 1 87.79 177 LYS B C 1
ATOM 4028 O O . LYS B 1 177 ? 25.918 -22.94 -8.443 1 87.79 177 LYS B O 1
ATOM 4033 N N . PRO B 1 178 ? 25.316 -20.757 -8.446 1 84.56 178 PRO B N 1
ATOM 4034 C CA . PRO B 1 178 ? 25.253 -20.869 -9.905 1 84.56 178 PRO B CA 1
ATOM 4035 C C . PRO B 1 178 ? 26.589 -21.273 -10.524 1 84.56 178 PRO B C 1
ATOM 4037 O O . PRO B 1 178 ? 27.648 -20.899 -10.013 1 84.56 178 PRO B O 1
ATOM 4040 N N . GLY B 1 179 ? 26.584 -22.204 -11.437 1 79.56 179 GLY B N 1
ATOM 4041 C CA . GLY B 1 179 ? 27.748 -22.593 -12.217 1 79.56 179 GLY B CA 1
ATOM 4042 C C . GLY B 1 179 ? 27.769 -21.979 -13.604 1 79.56 179 GLY B C 1
ATOM 4043 O O . GLY B 1 179 ? 26.872 -21.213 -13.963 1 79.56 179 GLY B O 1
ATOM 4044 N N . ASN B 1 180 ? 28.817 -22.263 -14.316 1 74.3 180 ASN B N 1
ATOM 4045 C CA . ASN B 1 180 ? 28.937 -21.751 -15.677 1 74.3 180 ASN B CA 1
ATOM 4046 C C . ASN B 1 180 ? 27.805 -22.255 -16.568 1 74.3 180 ASN B C 1
ATOM 4048 O O . ASN B 1 180 ? 27.438 -21.599 -17.544 1 74.3 180 ASN B O 1
ATOM 4052 N N . ASN B 1 181 ? 27.224 -23.339 -16.126 1 76.54 181 ASN B N 1
ATOM 4053 C CA . ASN B 1 181 ? 26.186 -23.947 -16.952 1 76.54 181 ASN B CA 1
ATOM 4054 C C . ASN B 1 181 ? 24.79 -23.553 -16.478 1 76.54 181 ASN B C 1
ATOM 4056 O O . ASN B 1 181 ? 23.79 -24.029 -17.017 1 76.54 181 ASN B O 1
ATOM 4060 N N . LEU B 1 182 ? 24.792 -22.711 -15.541 1 84.28 182 LEU B N 1
ATOM 4061 C CA . LEU B 1 182 ? 23.505 -22.244 -15.04 1 84.28 182 LEU B CA 1
ATOM 4062 C C . LEU B 1 182 ? 23.391 -20.728 -15.162 1 84.28 182 LEU B C 1
ATOM 4064 O O . LEU B 1 182 ? 23.877 -19.993 -14.3 1 84.28 182 LEU B O 1
ATOM 4068 N N . ASN B 1 183 ? 22.706 -20.333 -16.248 1 90.43 183 ASN B N 1
ATOM 4069 C CA . ASN B 1 183 ? 22.558 -18.905 -16.508 1 90.43 183 ASN B CA 1
ATOM 4070 C C . ASN B 1 183 ? 21.765 -18.213 -15.403 1 90.43 183 ASN B C 1
ATOM 4072 O O . ASN B 1 183 ? 20.778 -18.759 -14.907 1 90.43 183 ASN B O 1
ATOM 4076 N N . THR B 1 184 ? 22.306 -17.108 -15.013 1 95.19 184 THR B N 1
ATOM 4077 C CA . THR B 1 184 ? 21.681 -16.329 -13.95 1 95.19 184 THR B CA 1
ATOM 4078 C C . THR B 1 184 ? 21.468 -14.884 -14.392 1 95.19 184 THR B C 1
ATOM 4080 O O . THR B 1 184 ? 22.377 -14.256 -14.94 1 95.19 184 THR B O 1
ATOM 4083 N N . TYR B 1 185 ? 20.272 -14.386 -14.149 1 97.07 185 TYR B N 1
ATOM 4084 C CA . TYR B 1 185 ? 19.906 -13.035 -14.562 1 97.07 185 TYR B CA 1
ATOM 4085 C C . TYR B 1 185 ? 19.449 -12.206 -13.368 1 97.07 185 TYR B C 1
ATOM 4087 O O . TYR B 1 185 ? 18.912 -12.746 -12.398 1 97.07 185 TYR B O 1
ATOM 4095 N N . ILE B 1 186 ? 19.669 -10.932 -13.453 1 98.25 186 ILE B N 1
ATOM 4096 C CA . ILE B 1 186 ? 19.139 -9.987 -12.476 1 98.25 186 ILE B CA 1
ATOM 4097 C C . ILE B 1 186 ? 18.22 -8.986 -13.172 1 98.25 186 ILE B C 1
ATOM 4099 O O . ILE B 1 186 ? 18.567 -8.44 -14.222 1 98.25 186 ILE B O 1
ATOM 4103 N N . LEU B 1 187 ? 17.011 -8.818 -12.631 1 98.75 187 LEU B N 1
ATOM 4104 C CA . LEU B 1 187 ? 16.045 -7.844 -13.129 1 98.75 187 LEU B CA 1
ATOM 4105 C C . LEU B 1 187 ? 15.967 -6.635 -12.203 1 98.75 187 LEU B C 1
ATOM 4107 O O . LEU B 1 187 ? 15.838 -6.786 -10.986 1 98.75 187 LEU B O 1
ATOM 4111 N N . GLY B 1 188 ? 16.048 -5.407 -12.749 1 98.2 188 GLY B N 1
ATOM 4112 C CA . GLY B 1 188 ? 15.894 -4.196 -11.959 1 98.2 188 GLY B CA 1
ATOM 4113 C C . GLY B 1 188 ? 16.307 -2.94 -12.704 1 98.2 188 GLY B C 1
ATOM 4114 O O . GLY B 1 188 ? 16.764 -3.012 -13.846 1 98.2 188 GLY B O 1
ATOM 4115 N N . ASP B 1 189 ? 16.119 -1.774 -12.077 1 97.06 189 ASP B N 1
ATOM 4116 C CA . ASP B 1 189 ? 16.422 -0.471 -12.661 1 97.06 189 ASP B CA 1
ATOM 4117 C C . ASP B 1 189 ? 17.709 0.107 -12.076 1 97.06 189 ASP B C 1
ATOM 4119 O O . ASP B 1 189 ? 17.708 0.633 -10.962 1 97.06 189 ASP B O 1
ATOM 4123 N N . PRO B 1 190 ? 18.8 0.136 -12.806 1 96.18 190 PRO B N 1
ATOM 4124 C CA . PRO B 1 190 ? 20.102 0.55 -12.278 1 96.18 190 PRO B CA 1
ATOM 4125 C C . PRO B 1 190 ? 20.182 2.052 -12.015 1 96.18 190 PRO B C 1
ATOM 4127 O O . PRO B 1 190 ? 21.198 2.542 -11.515 1 96.18 190 PRO B O 1
ATOM 4130 N N . THR B 1 191 ? 19.105 2.791 -12.315 1 95.81 191 THR B N 1
ATOM 4131 C CA . THR B 1 191 ? 19.087 4.216 -12.002 1 95.81 191 THR B CA 1
ATOM 4132 C C . THR B 1 191 ? 18.992 4.437 -10.495 1 95.81 191 THR B C 1
ATOM 4134 O O . THR B 1 191 ? 19.215 5.548 -10.011 1 95.81 191 THR B O 1
ATOM 4137 N N . TRP B 1 192 ? 18.729 3.411 -9.798 1 96.22 192 TRP B N 1
ATOM 4138 C CA . TRP B 1 192 ? 18.583 3.501 -8.349 1 96.22 192 TRP B CA 1
ATOM 4139 C C . TRP B 1 192 ? 19.764 2.846 -7.641 1 96.22 192 TRP B C 1
ATOM 4141 O O . TRP B 1 192 ? 20.241 1.79 -8.064 1 96.22 192 TRP B O 1
ATOM 4151 N N . LYS B 1 193 ? 20.157 3.349 -6.538 1 96.2 193 LYS B N 1
ATOM 4152 C CA . LYS B 1 193 ? 21.342 2.891 -5.818 1 96.2 193 LYS B CA 1
ATOM 4153 C C . LYS B 1 193 ? 21.141 1.482 -5.268 1 96.2 193 LYS B C 1
ATOM 4155 O O . LYS B 1 193 ? 22.07 0.672 -5.267 1 96.2 193 LYS B O 1
ATOM 4160 N N . THR B 1 194 ? 19.978 1.15 -4.794 1 95.47 194 THR B N 1
ATOM 4161 C CA . THR B 1 194 ? 19.71 -0.178 -4.252 1 95.47 194 THR B CA 1
ATOM 4162 C C . THR B 1 194 ? 19.903 -1.248 -5.323 1 95.47 194 THR B C 1
ATOM 4164 O O . THR B 1 194 ? 20.402 -2.338 -5.036 1 95.47 194 THR B O 1
ATOM 4167 N N . THR B 1 195 ? 19.523 -0.947 -6.564 1 97.23 195 THR B N 1
ATOM 4168 C CA . THR B 1 195 ? 19.699 -1.893 -7.66 1 97.23 195 THR B CA 1
ATOM 4169 C C . THR B 1 195 ? 21.167 -1.982 -8.068 1 97.23 195 THR B C 1
ATOM 4171 O O . THR B 1 195 ? 21.682 -3.073 -8.318 1 97.23 195 THR B O 1
ATOM 4174 N N . THR B 1 196 ? 21.86 -0.863 -8.08 1 97.24 196 THR B N 1
ATOM 4175 C CA . THR B 1 196 ? 23.271 -0.844 -8.45 1 97.24 196 THR B CA 1
ATOM 4176 C C . THR B 1 196 ? 24.099 -1.669 -7.468 1 97.24 196 THR B C 1
ATOM 4178 O O . THR B 1 196 ? 25.011 -2.392 -7.873 1 97.24 196 THR B O 1
ATOM 4181 N N . VAL B 1 197 ? 23.763 -1.548 -6.231 1 97.22 197 VAL B N 1
ATOM 4182 C CA . VAL B 1 197 ? 24.458 -2.308 -5.197 1 97.22 197 VAL B CA 1
ATOM 4183 C C . VAL B 1 197 ? 24.273 -3.804 -5.443 1 97.22 197 VAL B C 1
ATOM 4185 O O . VAL B 1 197 ? 25.217 -4.585 -5.3 1 97.22 197 VAL B O 1
ATOM 4188 N N . LYS B 1 198 ? 23.12 -4.23 -5.827 1 97.83 198 LYS B N 1
ATOM 4189 C CA . LYS B 1 198 ? 22.83 -5.635 -6.097 1 97.83 198 LYS B CA 1
ATOM 4190 C C . LYS B 1 198 ? 23.561 -6.117 -7.347 1 97.83 198 LYS B C 1
ATOM 4192 O O . LYS B 1 198 ? 24.136 -7.208 -7.354 1 97.83 198 LYS B O 1
ATOM 4197 N N . ILE B 1 199 ? 23.515 -5.287 -8.362 1 97.69 199 ILE B N 1
ATOM 4198 C CA . ILE B 1 199 ? 24.211 -5.622 -9.599 1 97.69 199 ILE B CA 1
ATOM 4199 C C . ILE B 1 199 ? 25.705 -5.777 -9.325 1 97.69 199 ILE B C 1
ATOM 4201 O O . ILE B 1 199 ? 26.334 -6.728 -9.795 1 97.69 199 ILE B O 1
ATOM 4205 N N . ASN B 1 200 ? 26.252 -4.859 -8.548 1 97.45 200 ASN B N 1
ATOM 4206 C CA . ASN B 1 200 ? 27.669 -4.926 -8.207 1 97.45 200 ASN B CA 1
ATOM 4207 C C . ASN B 1 200 ? 27.993 -6.184 -7.405 1 97.45 200 ASN B C 1
ATOM 4209 O O . ASN B 1 200 ? 29.064 -6.77 -7.569 1 97.45 200 ASN B O 1
ATOM 4213 N N . ALA B 1 201 ? 27.118 -6.553 -6.545 1 97.64 201 ALA B N 1
ATOM 4214 C CA . ALA B 1 201 ? 27.303 -7.783 -5.78 1 97.64 201 ALA B CA 1
ATOM 4215 C C . ALA B 1 201 ? 27.306 -9.004 -6.696 1 97.64 201 ALA B C 1
ATOM 4217 O O . ALA B 1 201 ? 28.066 -9.95 -6.477 1 97.64 201 ALA B O 1
ATOM 4218 N N . PHE B 1 202 ? 26.459 -9.012 -7.734 1 96.19 202 PHE B N 1
ATOM 4219 C CA . PHE B 1 202 ? 26.455 -10.056 -8.752 1 96.19 202 PHE B CA 1
ATOM 4220 C C . PHE B 1 202 ? 27.808 -10.14 -9.448 1 96.19 202 PHE B C 1
ATOM 4222 O O . PHE B 1 202 ? 28.42 -11.209 -9.499 1 96.19 202 PHE B O 1
ATOM 4229 N N . LYS B 1 203 ? 28.213 -9.028 -9.88 1 96.56 203 LYS B N 1
ATOM 4230 C CA . LYS B 1 203 ? 29.48 -8.966 -10.602 1 96.56 203 LYS B CA 1
ATOM 4231 C C . LYS B 1 203 ? 30.631 -9.471 -9.737 1 96.56 203 LYS B C 1
ATOM 4233 O O . LYS B 1 203 ? 31.464 -10.255 -10.198 1 96.56 203 LYS B O 1
ATOM 4238 N N . PHE B 1 204 ? 30.657 -9.011 -8.557 1 96.86 204 PHE B N 1
ATOM 4239 C CA . PHE B 1 204 ? 31.706 -9.409 -7.626 1 96.86 204 PHE B CA 1
ATOM 4240 C C . PHE B 1 204 ? 31.694 -10.917 -7.409 1 96.86 204 PHE B C 1
ATOM 4242 O O . PHE B 1 204 ? 32.746 -11.56 -7.425 1 96.86 204 PHE B O 1
ATOM 4249 N N . PHE B 1 205 ? 30.528 -11.519 -7.173 1 96.67 205 PHE B N 1
ATOM 4250 C CA . PHE B 1 205 ? 30.387 -12.951 -6.942 1 96.67 205 PHE B CA 1
ATOM 4251 C C . PHE B 1 205 ? 30.902 -13.746 -8.136 1 96.67 205 PHE B C 1
ATOM 4253 O O . PHE B 1 205 ? 31.663 -14.702 -7.972 1 96.67 205 PHE B O 1
ATOM 4260 N N . PHE B 1 206 ? 30.522 -13.419 -9.309 1 95.71 206 PHE B N 1
ATOM 4261 C CA . PHE B 1 206 ? 30.881 -14.162 -10.512 1 95.71 206 PHE B CA 1
ATOM 4262 C C . PHE B 1 206 ? 32.37 -14.027 -10.807 1 95.71 206 PHE B C 1
ATOM 4264 O O . PHE B 1 206 ? 33.021 -14.997 -11.202 1 95.71 206 PHE B O 1
ATOM 4271 N N . GLU B 1 207 ? 32.863 -12.819 -10.6 1 95.7 207 GLU B N 1
ATOM 4272 C CA . GLU B 1 207 ? 34.301 -12.625 -10.757 1 95.7 207 GLU B CA 1
ATOM 4273 C C . GLU B 1 207 ? 35.085 -13.487 -9.77 1 95.7 207 GLU B C 1
ATOM 4275 O O . GLU B 1 207 ? 36.024 -14.185 -10.157 1 95.7 207 GLU B O 1
ATOM 4280 N N . LYS B 1 208 ? 34.686 -13.442 -8.564 1 96.02 208 LYS B N 1
ATOM 4281 C CA . LYS B 1 208 ? 35.368 -14.159 -7.491 1 96.02 208 LYS B CA 1
ATOM 4282 C C . LYS B 1 208 ? 35.362 -15.664 -7.745 1 96.02 208 LYS B C 1
ATOM 4284 O O . LYS B 1 208 ? 36.307 -16.365 -7.377 1 96.02 208 LYS B O 1
ATOM 4289 N N . HIS B 1 209 ? 34.418 -16.205 -8.401 1 94.75 209 HIS B N 1
ATOM 4290 C CA . HIS B 1 209 ? 34.278 -17.643 -8.605 1 94.75 209 HIS B CA 1
ATOM 4291 C C . HIS B 1 209 ? 34.614 -18.031 -10.041 1 94.75 209 HIS B C 1
ATOM 4293 O O . HIS B 1 209 ? 34.342 -19.157 -10.464 1 94.75 209 HIS B O 1
ATOM 4299 N N . ASN B 1 210 ? 35.109 -17.12 -10.835 1 94.3 210 ASN B N 1
ATOM 4300 C CA . ASN B 1 210 ? 35.543 -17.324 -12.213 1 94.3 210 ASN B CA 1
ATOM 4301 C C . ASN B 1 210 ? 34.396 -17.804 -13.097 1 94.3 210 ASN B C 1
ATOM 4303 O O . ASN B 1 210 ? 34.537 -18.789 -13.825 1 94.3 210 ASN B O 1
ATOM 4307 N N . LEU B 1 211 ? 33.253 -17.208 -12.868 1 93.2 211 LEU B N 1
ATOM 4308 C CA . LEU B 1 211 ? 32.067 -17.475 -13.674 1 93.2 211 LEU B CA 1
ATOM 4309 C C . LEU B 1 211 ? 31.822 -16.348 -14.671 1 93.2 211 LEU B C 1
ATOM 4311 O O . LEU B 1 211 ? 32.239 -15.21 -14.443 1 93.2 211 LEU B O 1
ATOM 4315 N N . ASP B 1 212 ? 31.136 -16.667 -15.71 1 89.84 212 ASP B N 1
ATOM 4316 C CA . ASP B 1 212 ? 30.84 -15.674 -16.738 1 89.84 212 ASP B CA 1
ATOM 4317 C C . ASP B 1 212 ? 29.64 -14.817 -16.344 1 89.84 212 ASP B C 1
ATOM 4319 O O . ASP B 1 212 ? 28.616 -15.341 -15.9 1 89.84 212 ASP B O 1
ATOM 4323 N N . PHE B 1 213 ? 29.814 -13.501 -16.382 1 91.42 213 PHE B N 1
ATOM 4324 C CA . PHE B 1 213 ? 28.753 -12.529 -16.148 1 91.42 213 PHE B CA 1
ATOM 4325 C C . PHE B 1 213 ? 28.959 -11.285 -17.005 1 91.42 213 PHE B C 1
ATOM 4327 O O . PHE B 1 213 ? 30.051 -10.713 -17.025 1 91.42 213 PHE B O 1
ATOM 4334 N N . SER B 1 214 ? 27.958 -10.943 -17.832 1 92.44 214 SER B N 1
ATOM 4335 C CA . SER B 1 214 ? 28.036 -9.782 -18.713 1 92.44 214 SER B CA 1
ATOM 4336 C C . SER B 1 214 ? 26.803 -8.896 -18.572 1 92.44 214 SER B C 1
ATOM 4338 O O . SER B 1 214 ? 25.906 -9.193 -17.78 1 92.44 214 SER B O 1
ATOM 4340 N N . ASN B 1 215 ? 26.741 -7.829 -19.287 1 94.55 215 ASN B N 1
ATOM 4341 C CA . ASN B 1 215 ? 25.607 -6.912 -19.263 1 94.55 215 ASN B CA 1
ATOM 4342 C C . ASN B 1 215 ? 24.338 -7.576 -19.791 1 94.55 215 ASN B C 1
ATOM 4344 O O . ASN B 1 215 ? 23.229 -7.138 -19.481 1 94.55 215 ASN B O 1
ATOM 4348 N N . ASP B 1 216 ? 24.557 -8.661 -20.556 1 94.87 216 ASP B N 1
ATOM 4349 C CA . ASP B 1 216 ? 23.414 -9.396 -21.091 1 94.87 216 ASP B CA 1
ATOM 4350 C C . ASP B 1 216 ? 22.655 -10.116 -19.979 1 94.87 216 ASP B C 1
ATOM 4352 O O . ASP B 1 216 ? 21.51 -10.531 -20.17 1 94.87 216 ASP B O 1
ATOM 4356 N N . ASN B 1 217 ? 23.338 -10.304 -18.81 1 96.37 217 ASN B N 1
ATOM 4357 C CA . ASN B 1 217 ? 22.711 -10.948 -17.661 1 96.37 217 ASN B CA 1
ATOM 4358 C C . ASN B 1 217 ? 21.857 -9.966 -16.864 1 96.37 217 ASN B C 1
ATOM 4360 O O . ASN B 1 217 ? 21.145 -10.363 -15.941 1 96.37 217 ASN B O 1
ATOM 4364 N N . ILE B 1 218 ? 21.861 -8.687 -17.24 1 97.7 218 ILE B N 1
ATOM 4365 C CA . ILE B 1 218 ? 21.097 -7.641 -16.568 1 97.7 218 ILE B CA 1
ATOM 4366 C C . ILE B 1 218 ? 19.913 -7.228 -17.439 1 97.7 218 ILE B C 1
ATOM 4368 O O . ILE B 1 218 ? 20.092 -6.825 -18.591 1 97.7 218 ILE B O 1
ATOM 4372 N N . ILE B 1 219 ? 18.711 -7.372 -16.908 1 98.36 219 ILE B N 1
ATOM 4373 C CA . ILE B 1 219 ? 17.512 -6.929 -17.611 1 98.36 219 ILE B CA 1
ATOM 4374 C C . ILE B 1 219 ? 16.932 -5.7 -16.916 1 98.36 219 ILE B C 1
ATOM 4376 O O . ILE B 1 219 ? 16.424 -5.794 -15.796 1 98.36 219 ILE B O 1
ATOM 4380 N N . ASN B 1 220 ? 16.958 -4.581 -17.574 1 97.9 220 ASN B N 1
ATOM 4381 C CA . ASN B 1 220 ? 16.457 -3.33 -17.015 1 97.9 220 ASN B CA 1
ATOM 4382 C C . ASN B 1 220 ? 14.931 -3.296 -16.997 1 97.9 220 ASN B C 1
ATOM 4384 O O . ASN B 1 220 ? 14.288 -3.587 -18.007 1 97.9 220 ASN B O 1
ATOM 4388 N N . CYS B 1 221 ? 14.406 -2.981 -15.841 1 98.04 221 CYS B N 1
ATOM 4389 C CA . CYS B 1 221 ? 12.957 -2.838 -15.76 1 98.04 221 CYS B CA 1
ATOM 4390 C C . CYS B 1 221 ? 12.561 -1.961 -14.577 1 98.04 221 CYS B C 1
ATOM 4392 O O . CYS B 1 221 ? 13.341 -1.788 -13.639 1 98.04 221 CYS B O 1
ATOM 4394 N N . SER B 1 222 ? 11.384 -1.418 -14.6 1 95.99 222 SER B N 1
ATOM 4395 C CA . SER B 1 222 ? 10.87 -0.591 -13.514 1 95.99 222 SER B CA 1
ATOM 4396 C C . SER B 1 222 ? 10.508 -1.437 -12.298 1 95.99 222 SER B C 1
ATOM 4398 O O . SER B 1 222 ? 10.255 -2.637 -12.423 1 95.99 222 SER B O 1
ATOM 4400 N N . HIS B 1 223 ? 10.496 -0.775 -11.153 1 95.28 223 HIS B N 1
ATOM 4401 C CA . HIS B 1 223 ? 10.138 -1.436 -9.903 1 95.28 223 HIS B CA 1
ATOM 4402 C C . HIS B 1 223 ? 8.625 -1.576 -9.768 1 95.28 223 HIS B C 1
ATOM 4404 O O . HIS B 1 223 ? 8.021 -0.99 -8.867 1 95.28 223 HIS B O 1
ATOM 4410 N N . SER B 1 224 ? 8.042 -2.351 -10.553 1 96.21 224 SER B N 1
ATOM 4411 C CA . SER B 1 224 ? 6.597 -2.543 -10.61 1 96.21 224 SER B CA 1
ATOM 4412 C C . SER B 1 224 ? 6.245 -3.933 -11.13 1 96.21 224 SER B C 1
ATOM 4414 O O . SER B 1 224 ? 7.105 -4.641 -11.658 1 96.21 224 SER B O 1
ATOM 4416 N N . TYR B 1 225 ? 5.045 -4.292 -10.972 1 97.89 225 TYR B N 1
ATOM 4417 C CA . TYR B 1 225 ? 4.565 -5.55 -11.533 1 97.89 225 TYR B CA 1
ATOM 4418 C C . TYR B 1 225 ? 4.684 -5.55 -13.052 1 97.89 225 TYR B C 1
ATOM 4420 O O . TYR B 1 225 ? 5.15 -6.526 -13.645 1 97.89 225 TYR B O 1
ATOM 4428 N N . SER B 1 226 ? 4.282 -4.448 -13.669 1 97.86 226 SER B N 1
ATOM 4429 C CA . SER B 1 226 ? 4.343 -4.318 -15.121 1 97.86 226 SER B CA 1
ATOM 4430 C C . SER B 1 226 ? 5.784 -4.36 -15.62 1 97.86 226 SER B C 1
ATOM 4432 O O . SER B 1 226 ? 6.059 -4.9 -16.693 1 97.86 226 SER B O 1
ATOM 4434 N N . GLY B 1 227 ? 6.645 -3.722 -14.841 1 98.29 227 GLY B N 1
ATOM 4435 C CA . GLY B 1 227 ? 8.055 -3.825 -15.179 1 98.29 227 GLY B CA 1
ATOM 4436 C C . GLY B 1 227 ? 8.567 -5.253 -15.178 1 98.29 227 GLY B C 1
ATOM 4437 O O . GLY B 1 227 ? 9.323 -5.648 -16.068 1 98.29 227 GLY B O 1
ATOM 4438 N N . GLY B 1 228 ? 8.162 -6.042 -14.187 1 98.72 228 GLY B N 1
ATOM 4439 C CA . GLY B 1 228 ? 8.519 -7.45 -14.127 1 98.72 228 GLY B CA 1
ATOM 4440 C C . GLY B 1 228 ? 7.981 -8.253 -15.297 1 98.72 228 GLY B C 1
ATOM 4441 O O . GLY B 1 228 ? 8.682 -9.104 -15.847 1 98.72 228 GLY B O 1
ATOM 4442 N N . LYS B 1 229 ? 6.761 -7.974 -15.708 1 98.58 229 LYS B N 1
ATOM 4443 C CA . LYS B 1 229 ? 6.155 -8.644 -16.856 1 98.58 229 LYS B CA 1
ATOM 4444 C C . LYS B 1 229 ? 6.953 -8.381 -18.13 1 98.58 229 LYS B C 1
ATOM 4446 O O . LYS B 1 229 ? 7.242 -9.308 -18.889 1 98.58 229 LYS B O 1
ATOM 4451 N N . ALA B 1 230 ? 7.255 -7.129 -18.305 1 98.68 230 ALA B N 1
ATOM 4452 C CA . ALA B 1 230 ? 7.997 -6.741 -19.502 1 98.68 230 ALA B CA 1
ATOM 4453 C C . ALA B 1 230 ? 9.369 -7.408 -19.536 1 98.68 230 ALA B C 1
ATOM 4455 O O . ALA B 1 230 ? 9.816 -7.87 -20.589 1 98.68 230 ALA B O 1
ATOM 4456 N N . ALA B 1 231 ? 9.999 -7.425 -18.398 1 98.72 231 ALA B N 1
ATOM 4457 C CA . ALA B 1 231 ? 11.321 -8.039 -18.303 1 98.72 231 ALA B CA 1
ATOM 4458 C C . ALA B 1 231 ? 11.251 -9.537 -18.582 1 98.72 231 ALA B C 1
ATOM 4460 O O . ALA B 1 231 ? 12.122 -10.09 -19.259 1 98.72 231 ALA B O 1
ATOM 4461 N N . ALA B 1 232 ? 10.288 -10.209 -18.052 1 98.41 232 ALA B N 1
ATOM 4462 C CA . ALA B 1 232 ? 10.097 -11.639 -18.278 1 98.41 232 ALA B CA 1
ATOM 4463 C C . ALA B 1 232 ? 9.836 -11.931 -19.753 1 98.41 232 ALA B C 1
ATOM 4465 O O . ALA B 1 232 ? 10.321 -12.93 -20.29 1 98.41 232 ALA B O 1
ATOM 4466 N N . LYS B 1 233 ? 9.017 -11.109 -20.327 1 98.28 233 LYS B N 1
ATOM 4467 C CA . LYS B 1 233 ? 8.767 -11.253 -21.759 1 98.28 233 LYS B CA 1
ATOM 4468 C C . LYS B 1 233 ? 10.066 -11.177 -22.554 1 98.28 233 LYS B C 1
ATOM 4470 O O . LYS B 1 233 ? 10.299 -11.988 -23.453 1 98.28 233 LYS B O 1
ATOM 4475 N N . GLU B 1 234 ? 10.842 -10.184 -22.233 1 97.97 234 GLU B N 1
ATOM 4476 C CA . GLU B 1 234 ? 12.138 -10.043 -22.891 1 97.97 234 GLU B CA 1
ATOM 4477 C C . GLU B 1 234 ? 12.986 -11.299 -22.715 1 97.97 234 GLU B C 1
ATOM 4479 O O . GLU B 1 234 ? 13.575 -11.796 -23.677 1 97.97 234 GLU B O 1
ATOM 4484 N N . LEU B 1 235 ? 13.067 -11.822 -21.521 1 96.86 235 LEU B N 1
ATOM 4485 C CA . LEU B 1 235 ? 13.857 -13.011 -21.217 1 96.86 235 LEU B CA 1
ATOM 4486 C C . LEU B 1 235 ? 13.343 -14.218 -21.993 1 96.86 235 LEU B C 1
ATOM 4488 O O . LEU B 1 235 ? 14.133 -15.005 -22.519 1 96.86 235 LEU B O 1
ATOM 4492 N N . PHE B 1 236 ? 12.076 -14.367 -22.035 1 97.29 236 PHE B N 1
ATOM 4493 C CA . PHE B 1 236 ? 11.458 -15.487 -22.735 1 97.29 236 PHE B CA 1
ATOM 4494 C C . PHE B 1 236 ? 11.804 -15.455 -24.219 1 97.29 236 PHE B C 1
ATOM 4496 O O . PHE B 1 236 ? 12.065 -16.497 -24.824 1 97.29 236 PHE B O 1
ATOM 4503 N N . GLU B 1 237 ? 11.789 -14.263 -24.734 1 97.05 237 GLU B N 1
ATOM 4504 C CA . GLU B 1 237 ? 12.012 -14.082 -26.166 1 97.05 237 GLU B CA 1
ATOM 4505 C C . GLU B 1 237 ? 13.46 -14.382 -26.541 1 97.05 237 GLU B C 1
ATOM 4507 O O . GLU B 1 237 ? 13.767 -14.619 -27.712 1 97.05 237 GLU B O 1
ATOM 4512 N N . ARG B 1 238 ? 14.341 -14.395 -25.591 1 95.48 238 ARG B N 1
ATOM 4513 C CA . ARG B 1 238 ? 15.738 -14.742 -25.832 1 95.48 238 ARG B CA 1
ATOM 4514 C C . ARG B 1 238 ? 15.895 -16.238 -26.082 1 95.48 238 ARG B C 1
ATOM 4516 O O . ARG B 1 238 ? 16.935 -16.686 -26.569 1 95.48 238 ARG B O 1
ATOM 4523 N N . ASN B 1 239 ? 14.918 -17.086 -25.8 1 94.44 239 ASN B N 1
ATOM 4524 C CA . ASN B 1 239 ? 14.92 -18.529 -26.019 1 94.44 239 ASN B CA 1
ATOM 4525 C C . ASN B 1 239 ? 16.144 -19.189 -25.39 1 94.44 239 ASN B C 1
ATOM 4527 O O . ASN B 1 239 ? 16.874 -19.921 -26.062 1 94.44 239 ASN B O 1
ATOM 4531 N N . LEU B 1 240 ? 16.34 -18.893 -24.167 1 91.81 240 LEU B N 1
ATOM 4532 C CA . LEU B 1 240 ? 17.481 -19.411 -23.419 1 91.81 240 LEU B CA 1
ATOM 4533 C C . LEU B 1 240 ? 17.276 -20.879 -23.061 1 91.81 240 LEU B C 1
ATOM 4535 O O . LEU B 1 240 ? 16.143 -21.317 -22.848 1 91.81 240 LEU B O 1
ATOM 4539 N N . PRO B 1 241 ? 18.369 -21.602 -23.003 1 93.16 241 PRO B N 1
ATOM 4540 C CA . PRO B 1 241 ? 18.243 -22.991 -22.556 1 93.16 241 PRO B CA 1
ATOM 4541 C C . PRO B 1 241 ? 17.864 -23.105 -21.082 1 93.16 241 PRO B C 1
ATOM 4543 O O . PRO B 1 241 ? 18.415 -22.39 -20.241 1 93.16 241 PRO B O 1
ATOM 4546 N N . TYR B 1 242 ? 16.951 -23.981 -20.771 1 93.35 242 TYR B N 1
ATOM 4547 C CA . TYR B 1 242 ? 16.578 -24.291 -19.395 1 93.35 242 TYR B CA 1
ATOM 4548 C C . TYR B 1 242 ? 17.551 -25.289 -18.778 1 93.35 242 TYR B C 1
ATOM 4550 O O . TYR B 1 242 ? 18.145 -26.105 -19.486 1 93.35 242 TYR B O 1
ATOM 4558 N N . PRO B 1 243 ? 17.857 -25.162 -17.495 1 93.25 243 PRO B N 1
ATOM 4559 C CA . PRO B 1 243 ? 17.248 -24.233 -16.541 1 93.25 243 PRO B CA 1
ATOM 4560 C C . PRO B 1 243 ? 18.08 -22.97 -16.333 1 93.25 243 PRO B C 1
ATOM 4562 O O . PRO B 1 243 ? 19.269 -22.949 -16.659 1 93.25 243 PRO B O 1
ATOM 4565 N N . TYR B 1 244 ? 17.459 -21.902 -15.846 1 94.24 244 TYR B N 1
ATOM 4566 C CA . TYR B 1 244 ? 18.216 -20.724 -15.44 1 94.24 244 TYR B CA 1
ATOM 4567 C C . TYR B 1 244 ? 17.591 -20.07 -14.214 1 94.24 244 TYR B C 1
ATOM 4569 O O . TYR B 1 244 ? 16.501 -20.454 -13.785 1 94.24 244 TYR B O 1
ATOM 4577 N N . ILE B 1 245 ? 18.326 -19.152 -13.629 1 95.69 245 ILE B N 1
ATOM 4578 C CA . ILE B 1 245 ? 17.935 -18.489 -12.389 1 95.69 245 ILE B CA 1
ATOM 4579 C C . ILE B 1 245 ? 17.673 -17.009 -12.656 1 95.69 245 ILE B C 1
ATOM 4581 O O . ILE B 1 245 ? 18.414 -16.366 -13.404 1 95.69 245 ILE B O 1
ATOM 4585 N N . VAL B 1 246 ? 16.629 -16.522 -12.074 1 97.26 246 VAL B N 1
ATOM 4586 C CA . VAL B 1 246 ? 16.299 -15.102 -12.148 1 97.26 246 VAL B CA 1
ATOM 4587 C C . VAL B 1 246 ? 16.189 -14.523 -10.74 1 97.26 246 VAL B C 1
ATOM 4589 O O . VAL B 1 246 ? 15.364 -14.97 -9.94 1 97.26 246 VAL B O 1
ATOM 4592 N N . ILE B 1 247 ? 17.009 -13.605 -10.45 1 97.71 247 ILE B N 1
ATOM 4593 C CA . ILE B 1 247 ? 16.948 -12.86 -9.197 1 97.71 247 ILE B CA 1
ATOM 4594 C C . ILE B 1 247 ? 16.417 -11.452 -9.459 1 97.71 247 ILE B C 1
ATOM 4596 O O . ILE B 1 247 ? 17.019 -10.686 -10.215 1 97.71 247 ILE B O 1
ATOM 4600 N N . CYS B 1 248 ? 15.336 -11.13 -8.862 1 98.71 248 CYS B N 1
ATOM 4601 C CA . CYS B 1 248 ? 14.698 -9.838 -9.088 1 98.71 248 CYS B CA 1
ATOM 4602 C C . CYS B 1 248 ? 14.997 -8.875 -7.945 1 98.71 248 CYS B C 1
ATOM 4604 O O . CYS B 1 248 ? 15.013 -9.274 -6.779 1 98.71 248 CYS B O 1
ATOM 4606 N N . SER B 1 249 ? 15.121 -7.622 -8.249 1 98.24 249 SER B N 1
ATOM 4607 C CA . SER B 1 249 ? 15.533 -6.61 -7.282 1 98.24 249 SER B CA 1
ATOM 4608 C C . SER B 1 249 ? 14.408 -6.287 -6.305 1 98.24 249 SER B C 1
ATOM 4610 O O . SER B 1 249 ? 14.627 -5.607 -5.3 1 98.24 249 SER B O 1
ATOM 4612 N N . SER B 1 250 ? 13.216 -6.735 -6.542 1 98.05 250 SER B N 1
ATOM 4613 C CA . SER B 1 250 ? 12.076 -6.549 -5.649 1 98.05 250 SER B CA 1
ATOM 4614 C C . SER B 1 250 ? 11.028 -7.637 -5.858 1 98.05 250 SER B C 1
ATOM 4616 O O . SER B 1 250 ? 11.01 -8.298 -6.899 1 98.05 250 SER B O 1
ATOM 4618 N N . ASP B 1 251 ? 10.184 -7.786 -4.891 1 98.52 251 ASP B N 1
ATOM 4619 C CA . ASP B 1 251 ? 9.107 -8.766 -5.006 1 98.52 251 ASP B CA 1
ATOM 4620 C C . ASP B 1 251 ? 8.102 -8.353 -6.078 1 98.52 251 ASP B C 1
ATOM 4622 O O . ASP B 1 251 ? 7.524 -9.206 -6.756 1 98.52 251 ASP B O 1
ATOM 4626 N N . THR B 1 252 ? 7.868 -7.058 -6.266 1 98.41 252 THR B N 1
ATOM 4627 C CA . THR B 1 252 ? 6.916 -6.615 -7.278 1 98.41 252 THR B CA 1
ATOM 4628 C C . THR B 1 252 ? 7.39 -7.005 -8.675 1 98.41 252 THR B C 1
ATOM 4630 O O . THR B 1 252 ? 6.604 -7.495 -9.488 1 98.41 252 THR B O 1
ATOM 4633 N N . ILE B 1 253 ? 8.668 -6.81 -8.922 1 98.68 253 ILE B N 1
ATOM 4634 C CA . ILE B 1 253 ? 9.24 -7.253 -10.189 1 98.68 253 ILE B CA 1
ATOM 4635 C C . ILE B 1 253 ? 9.089 -8.767 -10.322 1 98.68 253 ILE B C 1
ATOM 4637 O O . ILE B 1 253 ? 8.645 -9.264 -11.36 1 98.68 253 ILE B O 1
ATOM 4641 N N . ALA B 1 254 ? 9.422 -9.485 -9.261 1 98.85 254 ALA B N 1
ATOM 4642 C CA . ALA B 1 254 ? 9.436 -10.946 -9.284 1 98.85 254 ALA B CA 1
ATOM 4643 C C . ALA B 1 254 ? 8.038 -11.503 -9.539 1 98.85 254 ALA B C 1
ATOM 4645 O O . ALA B 1 254 ? 7.872 -12.453 -10.308 1 98.85 254 ALA B O 1
ATOM 4646 N N . ILE B 1 255 ? 7.063 -10.927 -8.897 1 98.79 255 ILE B N 1
ATOM 4647 C CA . ILE B 1 255 ? 5.693 -11.412 -9.023 1 98.79 255 ILE B CA 1
ATOM 4648 C C . ILE B 1 255 ? 5.184 -11.158 -10.44 1 98.79 255 ILE B C 1
ATOM 4650 O O . ILE B 1 255 ? 4.549 -12.026 -11.043 1 98.79 255 ILE B O 1
ATOM 4654 N N . GLY B 1 256 ? 5.467 -9.96 -10.968 1 98.78 256 GLY B N 1
ATOM 4655 C CA . GLY B 1 256 ? 5.134 -9.7 -12.36 1 98.78 256 GLY B CA 1
ATOM 4656 C C . GLY B 1 256 ? 5.802 -10.662 -13.323 1 98.78 256 GLY B C 1
ATOM 4657 O O . GLY B 1 256 ? 5.155 -11.188 -14.231 1 98.78 256 GLY B O 1
ATOM 4658 N N . ALA B 1 257 ? 7.045 -10.916 -13.117 1 98.85 257 ALA B N 1
ATOM 4659 C CA . ALA B 1 257 ? 7.81 -11.822 -13.969 1 98.85 257 ALA B CA 1
ATOM 4660 C C . ALA B 1 257 ? 7.302 -13.256 -13.84 1 98.85 257 ALA B C 1
ATOM 4662 O O . ALA B 1 257 ? 7.157 -13.961 -14.841 1 98.85 257 ALA B O 1
ATOM 4663 N N . LEU B 1 258 ? 7.074 -13.677 -12.596 1 98.61 258 LEU B N 1
ATOM 4664 C CA . LEU B 1 258 ? 6.561 -15.012 -12.306 1 98.61 258 LEU B CA 1
ATOM 4665 C C . LEU B 1 258 ? 5.273 -15.279 -13.077 1 98.61 258 LEU B C 1
ATOM 4667 O O . LEU B 1 258 ? 5.154 -16.299 -13.76 1 98.61 258 LEU B O 1
ATOM 4671 N N . ARG B 1 259 ? 4.345 -14.339 -12.995 1 98.27 259 ARG B N 1
ATOM 4672 C CA . ARG B 1 259 ? 3.058 -14.506 -13.662 1 98.27 259 ARG B CA 1
ATOM 4673 C C . ARG B 1 259 ? 3.229 -14.566 -15.176 1 98.27 259 ARG B C 1
ATOM 4675 O O . ARG B 1 259 ? 2.579 -15.369 -15.848 1 98.27 259 ARG B O 1
ATOM 4682 N N . GLU B 1 260 ? 4.034 -13.681 -15.694 1 98.12 260 GLU B N 1
ATOM 4683 C CA . GLU B 1 260 ? 4.24 -13.617 -17.138 1 98.12 260 GLU B CA 1
ATOM 4684 C C . GLU B 1 260 ? 4.874 -14.901 -17.663 1 98.12 260 GLU B C 1
ATOM 4686 O O . GLU B 1 260 ? 4.466 -15.421 -18.704 1 98.12 260 GLU B O 1
ATOM 4691 N N . LEU B 1 261 ? 5.853 -15.496 -16.982 1 98.12 261 LEU B N 1
ATOM 4692 C CA . LEU B 1 261 ? 6.503 -16.739 -17.382 1 98.12 261 LEU B CA 1
ATOM 4693 C C . LEU B 1 261 ? 5.516 -17.902 -17.354 1 98.12 261 LEU B C 1
ATOM 4695 O O . LEU B 1 261 ? 5.503 -18.732 -18.266 1 98.12 261 LEU B O 1
ATOM 4699 N N . LEU B 1 262 ? 4.713 -17.926 -16.332 1 97.49 262 LEU B N 1
ATOM 4700 C CA . LEU B 1 262 ? 3.694 -18.966 -16.249 1 97.49 262 LEU B CA 1
ATOM 4701 C C . LEU B 1 262 ? 2.722 -18.869 -17.42 1 97.49 262 LEU B C 1
ATOM 4703 O O . LEU B 1 262 ? 2.302 -19.89 -17.969 1 97.49 262 LEU B O 1
ATOM 4707 N N . ARG B 1 263 ? 2.39 -17.673 -17.752 1 96.25 263 ARG B N 1
ATOM 4708 C CA . ARG B 1 263 ? 1.487 -17.451 -18.877 1 96.25 263 ARG B CA 1
ATOM 4709 C C . ARG B 1 263 ? 2.068 -18.019 -20.167 1 96.25 263 ARG B C 1
ATOM 4711 O O . ARG B 1 263 ? 1.329 -18.493 -21.031 1 96.25 263 ARG B O 1
ATOM 4718 N N . TYR B 1 264 ? 3.366 -18.052 -20.275 1 97.06 264 TYR B N 1
ATOM 4719 C CA . TYR B 1 264 ? 4.045 -18.577 -21.455 1 97.06 264 TYR B CA 1
ATOM 4720 C C . TYR B 1 264 ? 4.228 -20.086 -21.353 1 97.06 264 TYR B C 1
ATOM 4722 O O . TYR B 1 264 ? 4.803 -20.71 -22.248 1 97.06 264 TYR B O 1
ATOM 4730 N N . GLY B 1 265 ? 3.833 -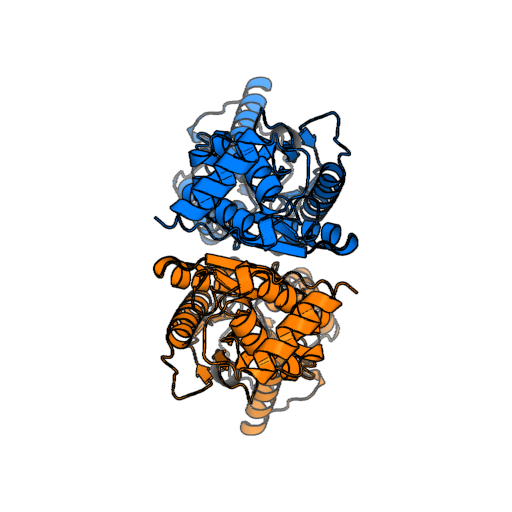20.638 -20.296 1 96.87 265 GLY B N 1
ATOM 4731 C CA . GLY B 1 265 ? 3.901 -22.082 -20.136 1 96.87 265 GLY B CA 1
ATOM 4732 C C . GLY B 1 265 ? 5.207 -22.554 -19.525 1 96.87 265 GLY B C 1
ATOM 4733 O O . GLY B 1 265 ? 5.49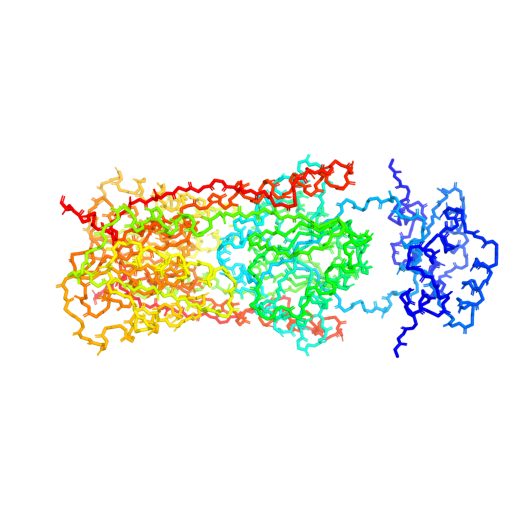7 -23.752 -19.514 1 96.87 265 GLY B O 1
ATOM 4734 N N . VAL B 1 266 ? 6.027 -21.625 -19.013 1 97.56 266 VAL B N 1
ATOM 4735 C CA . VAL B 1 266 ? 7.295 -21.97 -18.379 1 97.56 266 VAL B CA 1
ATOM 4736 C C . VAL B 1 266 ? 7.034 -22.626 -17.025 1 97.56 266 VAL B C 1
ATOM 4738 O O . VAL B 1 266 ? 6.192 -22.159 -16.254 1 97.56 266 VAL B O 1
ATOM 4741 N N . LYS B 1 267 ? 7.738 -23.702 -16.755 1 97.29 267 LYS B N 1
ATOM 4742 C CA . LYS B 1 267 ? 7.583 -24.388 -15.476 1 97.29 267 LYS B CA 1
ATOM 4743 C C . LYS B 1 267 ? 8.47 -23.761 -14.405 1 97.29 267 LYS B C 1
ATOM 4745 O O . LYS B 1 267 ? 9.68 -23.62 -14.598 1 97.29 267 LYS B O 1
ATOM 4750 N N . ILE B 1 268 ? 7.955 -23.406 -13.378 1 97.22 268 ILE B N 1
ATOM 4751 C CA . ILE B 1 268 ? 8.651 -22.87 -12.213 1 97.22 268 ILE B CA 1
ATOM 4752 C C . ILE B 1 268 ? 8.42 -23.781 -11.01 1 97.22 268 ILE B C 1
ATOM 4754 O O . ILE B 1 268 ? 7.275 -24.056 -10.643 1 97.22 268 ILE B O 1
ATOM 4758 N N . PRO B 1 269 ? 9.471 -24.22 -10.431 1 96.36 269 PRO B N 1
ATOM 4759 C CA . PRO B 1 269 ? 10.871 -23.8 -10.517 1 96.36 269 PRO B CA 1
ATOM 4760 C C . PRO B 1 269 ? 11.692 -24.673 -11.463 1 96.36 269 PRO B C 1
ATOM 4762 O O . PRO B 1 269 ? 12.893 -24.446 -11.633 1 96.36 269 PRO B O 1
ATOM 4765 N N . GLU B 1 270 ? 11.164 -25.658 -12.105 1 95.55 270 GLU B N 1
ATOM 4766 C CA . GLU B 1 270 ? 11.924 -26.69 -12.803 1 95.55 270 GLU B CA 1
ATOM 4767 C C . GLU B 1 270 ? 12.739 -26.096 -13.948 1 95.55 270 GLU B C 1
ATOM 4769 O O . GLU B 1 270 ? 13.906 -26.448 -14.134 1 95.55 270 GLU B O 1
ATOM 4774 N N . GLN B 1 271 ? 12.141 -25.259 -14.719 1 96 271 GLN B N 1
ATOM 4775 C CA . GLN B 1 271 ? 12.819 -24.641 -15.854 1 96 271 GLN B CA 1
ATOM 4776 C C . GLN B 1 271 ? 13.43 -23.298 -15.464 1 96 271 GLN B C 1
ATOM 4778 O O . GLN B 1 271 ? 14.525 -22.954 -15.916 1 96 271 GLN B O 1
ATOM 4783 N N . VAL B 1 272 ? 12.727 -22.534 -14.629 1 96.37 272 VAL B N 1
ATOM 4784 C CA . VAL B 1 272 ? 13.227 -21.242 -14.171 1 96.37 272 VAL B CA 1
ATOM 4785 C C . VAL B 1 272 ? 13.016 -21.111 -12.664 1 96.37 272 VAL B C 1
ATOM 4787 O O . VAL B 1 272 ? 11.893 -21.248 -12.174 1 96.37 272 VAL B O 1
ATOM 4790 N N . SER B 1 273 ? 14.085 -20.932 -11.952 1 96.93 273 SER B N 1
ATOM 4791 C CA . SER B 1 273 ? 14.009 -20.504 -10.56 1 96.93 273 SER B CA 1
ATOM 4792 C C . SER B 1 273 ? 13.957 -18.983 -10.451 1 96.93 273 SER B C 1
ATOM 4794 O O . SER B 1 273 ? 14.798 -18.286 -11.021 1 96.93 273 SER B O 1
ATOM 4796 N N . ILE B 1 274 ? 13.002 -18.484 -9.706 1 97.9 274 ILE B N 1
ATOM 4797 C CA . ILE B 1 274 ? 12.838 -17.037 -9.633 1 97.9 274 ILE B CA 1
ATOM 4798 C C . ILE B 1 274 ? 12.691 -16.607 -8.175 1 97.9 274 ILE B C 1
ATOM 4800 O O . ILE B 1 274 ? 12.013 -17.275 -7.39 1 97.9 274 ILE B O 1
ATOM 4804 N N . MET B 1 275 ? 13.308 -15.572 -7.779 1 97.54 275 MET B N 1
ATOM 4805 C CA . MET B 1 275 ? 13.21 -15.069 -6.412 1 97.54 275 MET B CA 1
ATOM 4806 C C . MET B 1 275 ? 13.087 -13.549 -6.398 1 97.54 275 MET B C 1
ATOM 4808 O O . MET B 1 275 ? 13.508 -12.88 -7.344 1 97.54 275 MET B O 1
ATOM 4812 N N . GLY B 1 276 ? 12.5 -13.052 -5.34 1 98.48 276 GLY B N 1
ATOM 4813 C CA . GLY B 1 276 ? 12.328 -11.619 -5.162 1 98.48 276 GLY B CA 1
ATOM 4814 C C . GLY B 1 276 ? 13.163 -11.055 -4.028 1 98.48 276 GLY B C 1
ATOM 4815 O O . GLY B 1 276 ? 14.195 -11.624 -3.667 1 98.48 276 GLY B O 1
ATOM 4816 N N . PHE B 1 277 ? 12.822 -9.89 -3.575 1 98.16 277 PHE B N 1
ATOM 4817 C CA . PHE B 1 277 ? 13.511 -9.143 -2.53 1 98.16 277 PHE B CA 1
ATOM 4818 C C . PHE B 1 277 ? 12.52 -8.342 -1.693 1 98.16 277 PHE B C 1
ATOM 4820 O O . PHE B 1 277 ? 11.672 -7.632 -2.237 1 98.16 277 PHE B O 1
ATOM 4827 N N . SER B 1 278 ? 12.507 -8.467 -0.303 1 97.26 278 SER B N 1
ATOM 4828 C CA . SER B 1 278 ? 11.817 -7.619 0.663 1 97.26 278 SER B CA 1
ATOM 4829 C C . SER B 1 278 ? 10.718 -8.388 1.388 1 97.26 278 SER B C 1
ATOM 4831 O O . SER B 1 278 ? 10.242 -7.958 2.44 1 97.26 278 SER B O 1
ATOM 4833 N N . ASN B 1 279 ? 10.225 -9.449 0.782 1 98.27 279 ASN B N 1
ATOM 4834 C CA . ASN B 1 279 ? 9.242 -10.326 1.407 1 98.27 279 ASN B CA 1
ATOM 4835 C C . ASN B 1 279 ? 7.942 -9.585 1.711 1 98.27 279 ASN B C 1
ATOM 4837 O O . ASN B 1 279 ? 7.454 -9.617 2.841 1 98.27 279 ASN B O 1
ATOM 4841 N N . ILE B 1 280 ? 7.387 -8.903 0.716 1 97.68 280 ILE B N 1
ATOM 4842 C CA . ILE B 1 280 ? 6.063 -8.322 0.905 1 97.68 280 ILE B CA 1
ATOM 4843 C C . ILE B 1 280 ? 5.036 -9.433 1.11 1 97.68 280 ILE B C 1
ATOM 4845 O O . ILE B 1 280 ? 5.268 -10.581 0.723 1 97.68 280 ILE B O 1
ATOM 4849 N N . GLU B 1 281 ? 3.958 -9.11 1.671 1 96.1 281 GLU B N 1
ATOM 4850 C CA . GLU B 1 281 ? 3.003 -10.105 2.151 1 96.1 281 GLU B CA 1
ATOM 4851 C C . GLU B 1 281 ? 2.545 -11.02 1.019 1 96.1 281 GLU B C 1
ATOM 4853 O O . GLU B 1 281 ? 2.478 -12.239 1.188 1 96.1 281 GLU B O 1
ATOM 4858 N N . VAL B 1 282 ? 2.3 -10.529 -0.151 1 97.19 282 VAL B N 1
ATOM 4859 C CA . VAL B 1 282 ? 1.705 -11.263 -1.263 1 97.19 282 VAL B CA 1
ATOM 4860 C C . VAL B 1 282 ? 2.712 -12.268 -1.817 1 97.19 282 VAL B C 1
ATOM 4862 O O . VAL B 1 282 ? 2.336 -13.218 -2.507 1 97.19 282 VAL B O 1
ATOM 4865 N N . SER B 1 283 ? 3.985 -12.119 -1.504 1 97.81 283 SER B N 1
ATOM 4866 C CA . SER B 1 283 ? 5.006 -13.023 -2.026 1 97.81 283 SER B CA 1
ATOM 4867 C C . SER B 1 283 ? 4.739 -14.463 -1.6 1 97.81 283 SER B C 1
ATOM 4869 O O . SER B 1 283 ? 5.047 -15.401 -2.338 1 97.81 283 SER B O 1
ATOM 4871 N N . SER B 1 284 ? 4.154 -14.642 -0.408 1 97.35 284 SER B N 1
ATOM 4872 C CA . SER B 1 284 ? 3.859 -15.978 0.1 1 97.35 284 SER B CA 1
ATOM 4873 C C . SER B 1 284 ? 2.536 -16.499 -0.453 1 97.35 284 SER B C 1
ATOM 4875 O O . SER B 1 284 ? 2.189 -17.664 -0.249 1 97.35 284 SER B O 1
ATOM 4877 N N . LEU B 1 285 ? 1.827 -15.656 -1.213 1 97.51 285 LEU B N 1
ATOM 4878 C CA . LEU B 1 285 ? 0.468 -15.993 -1.622 1 97.51 285 LEU B CA 1
ATOM 4879 C C . LEU B 1 285 ? 0.406 -16.28 -3.118 1 97.51 285 LEU B C 1
ATOM 4881 O O . LEU B 1 285 ? -0.655 -16.621 -3.646 1 97.51 285 LEU B O 1
ATOM 4885 N N . THR B 1 286 ? 1.497 -16.136 -3.783 1 96.8 286 THR B N 1
ATOM 4886 C CA . THR B 1 286 ? 1.562 -16.501 -5.194 1 96.8 286 THR B CA 1
ATOM 4887 C C . THR B 1 286 ? 1.6 -18.017 -5.359 1 96.8 286 THR B C 1
ATOM 4889 O O . THR B 1 286 ? 1.838 -18.747 -4.394 1 96.8 286 THR B O 1
ATOM 4892 N N . THR B 1 287 ? 1.277 -18.538 -6.547 1 94.75 287 THR B N 1
ATOM 4893 C CA . THR B 1 287 ? 1.439 -19.938 -6.923 1 94.75 287 THR B CA 1
ATOM 4894 C C . THR B 1 287 ? 2.317 -20.067 -8.165 1 94.75 287 THR B C 1
ATOM 4896 O O . THR B 1 287 ? 1.895 -19.717 -9.269 1 94.75 287 THR B O 1
ATOM 4899 N N . PRO B 1 288 ? 3.54 -20.623 -8.04 1 95.93 288 PRO B N 1
ATOM 4900 C CA . PRO B 1 288 ? 4.158 -21.042 -6.78 1 95.93 288 PRO B CA 1
ATOM 4901 C C . PRO B 1 288 ? 4.478 -19.867 -5.859 1 95.93 288 PRO B C 1
ATOM 4903 O O . PRO B 1 288 ? 4.582 -18.727 -6.321 1 95.93 288 PRO B O 1
ATOM 4906 N N . SER B 1 289 ? 4.602 -20.107 -4.541 1 97.51 289 SER B N 1
ATOM 4907 C CA . SER B 1 289 ? 4.994 -19.063 -3.6 1 97.51 289 SER B CA 1
ATOM 4908 C C . SER B 1 289 ? 6.425 -18.601 -3.852 1 97.51 289 SER B C 1
ATOM 4910 O O . SER B 1 289 ? 7.297 -19.411 -4.173 1 97.51 289 SER B O 1
ATOM 4912 N N . LEU B 1 290 ? 6.689 -17.406 -3.622 1 98.38 290 LEU B N 1
ATOM 4913 C CA . LEU B 1 290 ? 7.895 -16.75 -4.116 1 98.38 290 LEU B CA 1
ATOM 4914 C C . LEU B 1 290 ? 9.003 -16.791 -3.069 1 98.38 290 LEU B C 1
ATOM 4916 O O . LEU B 1 290 ? 8.82 -16.317 -1.945 1 98.38 290 LEU B O 1
ATOM 4920 N N . SER B 1 291 ? 10.156 -17.396 -3.387 1 98.28 291 SER B N 1
ATOM 4921 C CA . SER B 1 291 ? 11.369 -17.214 -2.596 1 98.28 291 SER B CA 1
ATOM 4922 C C . SER B 1 291 ? 11.814 -15.755 -2.594 1 98.28 291 SER B C 1
ATOM 4924 O O . SER B 1 291 ? 11.689 -15.062 -3.606 1 98.28 291 SER B O 1
ATOM 4926 N N . THR B 1 292 ? 12.361 -15.279 -1.487 1 98.41 292 THR B N 1
ATOM 4927 C CA . THR B 1 292 ? 12.681 -13.86 -1.388 1 98.41 292 THR B CA 1
ATOM 4928 C C . THR B 1 292 ? 13.673 -13.607 -0.256 1 98.41 292 THR B C 1
ATOM 4930 O O . THR B 1 292 ? 13.984 -14.515 0.518 1 98.41 292 THR B O 1
ATOM 4933 N N . ILE B 1 293 ? 14.272 -12.489 -0.237 1 98.45 293 ILE B N 1
ATOM 4934 C CA . ILE B 1 293 ? 15.002 -11.989 0.923 1 98.45 293 ILE B CA 1
ATOM 4935 C C . ILE B 1 293 ? 14.054 -11.211 1.833 1 98.45 293 ILE B C 1
ATOM 4937 O O . ILE B 1 293 ? 13.387 -10.274 1.388 1 98.45 293 ILE B O 1
ATOM 4941 N N . ASP B 1 294 ? 13.955 -11.604 3.004 1 98.53 294 ASP B N 1
ATOM 4942 C CA . ASP B 1 294 ? 13.153 -10.881 3.986 1 98.53 294 ASP B CA 1
ATOM 4943 C C . ASP B 1 294 ? 13.965 -9.768 4.645 1 98.53 294 ASP B C 1
ATOM 4945 O O . ASP B 1 294 ? 14.919 -10.038 5.378 1 98.53 294 ASP B O 1
ATOM 4949 N N . GLN B 1 295 ? 13.617 -8.563 4.408 1 97.93 295 GLN B N 1
ATOM 4950 C CA . GLN B 1 295 ? 14.302 -7.421 5.006 1 97.93 295 GLN B CA 1
ATOM 4951 C C . GLN B 1 295 ? 13.662 -7.029 6.334 1 97.93 295 GLN B C 1
ATOM 4953 O O . GLN B 1 295 ? 14.028 -6.014 6.93 1 97.93 295 GLN B O 1
ATOM 4958 N N . ASN B 1 296 ? 12.613 -7.796 6.787 1 97.45 296 ASN B N 1
ATOM 4959 C CA . ASN B 1 296 ? 11.898 -7.497 8.023 1 97.45 296 ASN B CA 1
ATOM 4960 C C . ASN B 1 296 ? 11.384 -6.061 8.04 1 97.45 296 ASN B C 1
ATOM 4962 O O . ASN B 1 296 ? 11.703 -5.293 8.949 1 97.45 296 ASN B O 1
ATOM 4966 N N . LEU B 1 297 ? 10.55 -5.781 7.113 1 97.86 297 LEU B N 1
ATOM 4967 C CA . LEU B 1 297 ? 10.16 -4.417 6.773 1 97.86 297 LEU B CA 1
ATOM 4968 C C . LEU B 1 297 ? 9.519 -3.721 7.969 1 97.86 297 LEU B C 1
ATOM 4970 O O . LEU B 1 297 ? 9.803 -2.552 8.238 1 97.86 297 LEU B O 1
ATOM 4974 N N . PHE B 1 298 ? 8.611 -4.398 8.71 1 96.95 298 PHE B N 1
ATOM 4975 C CA . PHE B 1 298 ? 7.974 -3.825 9.89 1 96.95 298 PHE B CA 1
ATOM 4976 C C . PHE B 1 298 ? 9.013 -3.463 10.944 1 96.95 298 PHE B C 1
ATOM 4978 O O . PHE B 1 298 ? 8.984 -2.363 11.5 1 96.95 298 PHE B O 1
ATOM 4985 N N . GLU B 1 299 ? 9.92 -4.345 11.169 1 97.5 299 GLU B N 1
ATOM 4986 C CA . GLU B 1 299 ? 10.989 -4.103 12.133 1 97.5 299 GLU B CA 1
ATOM 4987 C C . GLU B 1 299 ? 11.907 -2.976 11.668 1 97.5 299 GLU B C 1
ATOM 4989 O O . GLU B 1 299 ? 12.358 -2.162 12.476 1 97.5 299 GLU B O 1
ATOM 4994 N N . LEU B 1 300 ? 12.212 -3.025 10.417 1 97.89 300 LEU B N 1
ATOM 4995 C CA . LEU B 1 300 ? 12.988 -1.938 9.831 1 97.89 300 LEU B CA 1
ATOM 4996 C C . LEU B 1 300 ? 12.332 -0.59 10.109 1 97.89 300 LEU B C 1
ATOM 4998 O O . LEU B 1 300 ? 13.008 0.369 10.487 1 97.89 300 LEU B O 1
ATOM 5002 N N . GLY B 1 301 ? 11.009 -0.539 9.94 1 98.08 301 GLY B N 1
ATOM 5003 C CA . GLY B 1 301 ? 10.254 0.665 10.249 1 98.08 301 GLY B CA 1
ATOM 5004 C C . GLY B 1 301 ? 10.307 1.041 11.717 1 98.08 301 GLY B C 1
ATOM 5005 O O . GLY B 1 301 ? 10.528 2.205 12.058 1 98.08 301 GLY B O 1
ATOM 5006 N N . GLN B 1 302 ? 10.108 0.059 12.553 1 97.74 302 GLN B N 1
ATOM 5007 C CA . GLN B 1 302 ? 10.144 0.309 13.99 1 97.74 302 GLN B CA 1
ATOM 5008 C C . GLN B 1 302 ? 11.495 0.877 14.415 1 97.74 302 GLN B C 1
ATOM 5010 O O . GLN B 1 302 ? 11.556 1.86 15.157 1 97.74 302 GLN B O 1
ATOM 5015 N N . LYS B 1 303 ? 12.558 0.268 13.932 1 97.67 303 LYS B N 1
ATOM 5016 C CA . LYS B 1 303 ? 13.908 0.728 14.244 1 97.67 303 LYS B CA 1
ATOM 5017 C C . LYS B 1 303 ? 14.128 2.157 13.756 1 97.67 303 LYS B C 1
ATOM 5019 O O . LYS B 1 303 ? 14.791 2.952 14.425 1 97.67 303 LYS B O 1
ATOM 5024 N N . SER B 1 304 ? 13.579 2.454 12.602 1 98.13 304 SER B N 1
ATOM 5025 C CA . SER B 1 304 ? 13.712 3.792 12.035 1 98.13 304 SER B CA 1
ATOM 5026 C C . SER B 1 304 ? 13.003 4.83 12.898 1 98.13 304 SER B C 1
ATOM 5028 O O . SER B 1 304 ? 13.532 5.92 13.128 1 98.13 304 SER B O 1
ATOM 5030 N N . GLY B 1 305 ? 11.771 4.502 13.366 1 97.54 305 GLY B N 1
ATOM 5031 C CA . GLY B 1 305 ? 11.047 5.389 14.263 1 97.54 305 GLY B CA 1
ATOM 5032 C C . GLY B 1 305 ? 11.769 5.632 15.574 1 97.54 305 GLY B C 1
ATOM 5033 O O . GLY B 1 305 ? 11.862 6.772 16.036 1 97.54 305 GLY B O 1
ATOM 5034 N N . HIS B 1 306 ? 12.31 4.573 16.163 1 97.08 306 HIS B N 1
ATOM 50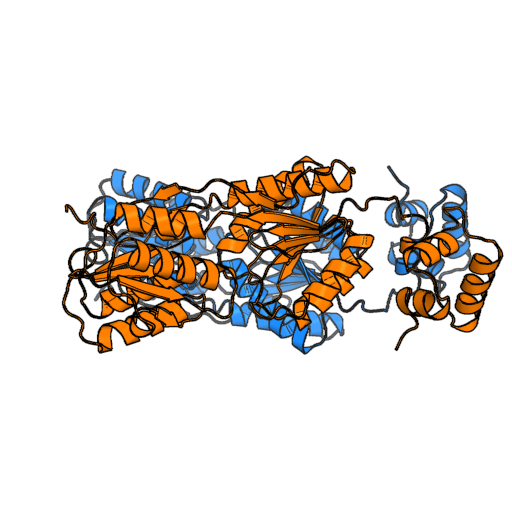35 C CA . HIS B 1 306 ? 13.048 4.689 17.415 1 97.08 306 HIS B CA 1
ATOM 5036 C C . HIS B 1 306 ? 14.305 5.534 17.238 1 97.08 306 HIS B C 1
ATOM 5038 O O . HIS B 1 306 ? 14.628 6.361 18.093 1 97.08 306 HIS B O 1
ATOM 5044 N N . LEU B 1 307 ? 15.005 5.284 16.139 1 97.05 307 LEU B N 1
ATOM 5045 C CA . LEU B 1 307 ? 16.2 6.068 15.848 1 97.05 307 LEU B CA 1
ATOM 5046 C C . LEU B 1 307 ? 15.862 7.551 15.731 1 97.05 307 LEU B C 1
ATOM 5048 O O . LEU B 1 307 ? 16.586 8.4 16.254 1 97.05 307 LEU B O 1
ATOM 5052 N N . PHE B 1 308 ? 14.816 7.832 15.079 1 96.75 308 PHE B N 1
ATOM 5053 C CA . PHE B 1 308 ? 14.383 9.216 14.926 1 96.75 308 PHE B CA 1
ATOM 5054 C C . PHE B 1 308 ? 14.152 9.865 16.285 1 96.75 308 PHE B C 1
ATOM 5056 O O . PHE B 1 308 ? 14.603 10.986 16.529 1 96.75 308 PHE B O 1
ATOM 5063 N N . ILE B 1 309 ? 13.439 9.161 17.128 1 94.82 309 ILE B N 1
ATOM 5064 C CA . ILE B 1 309 ? 13.106 9.678 18.451 1 94.82 309 ILE B CA 1
ATOM 5065 C C . ILE B 1 309 ? 14.386 9.901 19.255 1 94.82 309 ILE B C 1
ATOM 5067 O O . ILE B 1 309 ? 14.526 10.915 19.942 1 94.82 309 ILE B O 1
ATOM 5071 N N . ASP B 1 310 ? 15.306 8.938 19.145 1 94.63 310 ASP B N 1
ATOM 5072 C CA . ASP B 1 310 ? 16.593 9.081 19.818 1 94.63 310 ASP B CA 1
ATOM 5073 C C . ASP B 1 310 ? 17.313 10.348 19.364 1 94.63 310 ASP B C 1
ATOM 5075 O O . ASP B 1 310 ? 17.793 11.126 20.191 1 94.63 310 ASP B O 1
ATOM 5079 N N . ILE B 1 311 ? 17.326 10.574 18.065 1 93.94 311 ILE B N 1
ATOM 5080 C CA . ILE B 1 311 ? 18.027 11.721 17.499 1 93.94 311 ILE B CA 1
ATOM 5081 C C . ILE B 1 311 ? 17.332 13.012 17.927 1 93.94 311 ILE B C 1
ATOM 5083 O O . ILE B 1 311 ? 17.993 14.014 18.213 1 93.94 311 ILE B O 1
ATOM 5087 N N . LEU B 1 312 ? 16.012 12.946 17.881 1 88.84 312 LEU B N 1
ATOM 5088 C CA . LEU B 1 312 ? 15.225 14.1 18.303 1 88.84 312 LEU B CA 1
ATOM 5089 C C . LEU B 1 312 ? 15.575 14.502 19.732 1 88.84 312 LEU B C 1
ATOM 5091 O O . LEU B 1 312 ? 15.546 15.687 20.073 1 88.84 312 LEU B O 1
ATOM 5095 N N . HIS B 1 31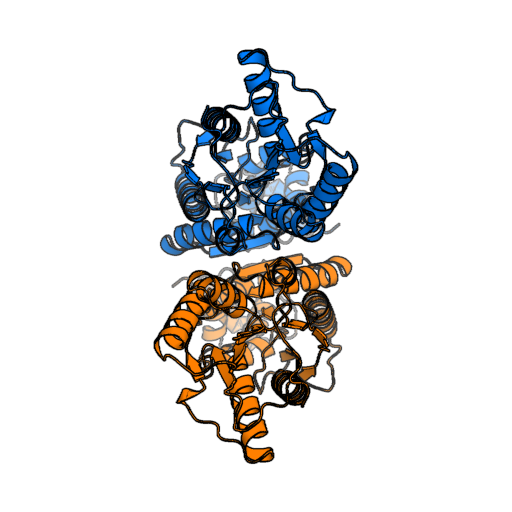3 ? 15.908 13.552 20.533 1 88.07 313 HIS B N 1
ATOM 5096 C CA . HIS B 1 313 ? 16.269 13.796 21.925 1 88.07 313 HIS B CA 1
ATOM 5097 C C . HIS B 1 313 ? 17.782 13.89 22.093 1 88.07 313 HIS B C 1
ATOM 5099 O O . HIS B 1 313 ? 18.305 13.669 23.188 1 88.07 313 HIS B O 1
ATOM 5105 N N . GLU B 1 314 ? 18.484 13.985 21.019 1 88.32 314 GLU B N 1
ATOM 5106 C CA . GLU B 1 314 ? 19.914 14.269 20.947 1 88.32 314 GLU B CA 1
ATOM 5107 C C . GLU B 1 314 ? 20.739 13.071 21.41 1 88.32 314 GLU B C 1
ATOM 5109 O O . GLU B 1 314 ? 21.794 13.238 22.026 1 88.32 314 GLU B O 1
ATOM 5114 N N . LYS B 1 315 ? 20.181 11.926 21.367 1 91.94 315 LYS B N 1
ATOM 5115 C CA . LYS B 1 315 ? 20.927 10.678 21.504 1 91.94 315 LYS B CA 1
ATOM 5116 C C . LYS B 1 315 ? 21.398 10.167 20.145 1 91.94 315 LYS B C 1
ATOM 5118 O O . LYS B 1 315 ? 20.703 9.383 19.496 1 91.94 315 LYS B O 1
ATOM 5123 N N . TYR B 1 316 ? 22.537 10.572 19.78 1 89.96 316 TYR B N 1
ATOM 5124 C CA . TYR B 1 316 ? 23.055 10.277 18.449 1 89.96 316 TYR B CA 1
ATOM 5125 C C . TYR B 1 316 ? 23.878 8.994 18.456 1 89.96 316 TYR B C 1
ATOM 5127 O O . TYR B 1 316 ? 24.763 8.821 19.298 1 89.96 316 TYR B O 1
ATOM 5135 N N . PRO B 1 317 ? 23.556 8.118 17.591 1 90.11 317 PRO B N 1
ATOM 5136 C CA . PRO B 1 317 ? 24.447 6.963 17.459 1 90.11 317 PRO B CA 1
ATOM 5137 C C . PRO B 1 317 ? 25.833 7.343 16.943 1 90.11 317 PRO B C 1
ATOM 5139 O O . PRO B 1 317 ? 25.991 8.378 16.291 1 90.11 317 PRO B O 1
ATOM 5142 N N . ILE B 1 318 ? 26.719 6.507 17.185 1 88.71 318 ILE B N 1
ATOM 5143 C CA . ILE B 1 318 ? 28.103 6.73 16.78 1 88.71 318 ILE B CA 1
ATOM 5144 C C . ILE B 1 318 ? 28.222 6.61 15.262 1 88.71 318 ILE B C 1
ATOM 5146 O O . ILE B 1 318 ? 28.864 7.441 14.616 1 88.71 318 ILE B O 1
ATOM 5150 N N . ASN B 1 319 ? 27.572 5.639 14.753 1 92.79 319 ASN B N 1
ATOM 5151 C CA . ASN B 1 319 ? 27.642 5.401 13.316 1 92.79 319 ASN B CA 1
ATOM 5152 C C . ASN B 1 319 ? 26.475 6.055 12.582 1 92.79 319 ASN B C 1
ATOM 5154 O O . ASN B 1 319 ? 25.334 5.994 13.042 1 92.79 319 ASN B O 1
ATOM 5158 N N . LYS B 1 320 ? 26.795 6.622 11.423 1 95.42 320 LYS B N 1
ATOM 5159 C CA . LYS B 1 320 ? 25.774 7.251 10.589 1 95.42 320 LYS B CA 1
ATOM 5160 C C . LYS B 1 320 ? 24.907 6.203 9.898 1 95.42 320 LYS B C 1
ATOM 5162 O O . LYS B 1 320 ? 23.77 6.486 9.513 1 95.42 320 LYS B O 1
ATOM 5167 N N . LYS B 1 321 ? 25.502 4.998 9.766 1 95.21 321 LYS B N 1
ATOM 5168 C CA . LYS B 1 321 ? 24.786 3.886 9.146 1 95.21 321 LYS B CA 1
ATOM 5169 C C . LYS B 1 321 ? 24.533 2.766 10.152 1 95.21 321 LYS B C 1
ATOM 5171 O O . LYS B 1 321 ? 25.44 2.368 10.886 1 95.21 321 LYS B O 1
ATOM 5176 N N . THR B 1 322 ? 23.345 2.366 10.219 1 94.86 322 THR B N 1
ATOM 5177 C CA . THR B 1 322 ? 22.974 1.171 10.968 1 94.86 322 THR B CA 1
ATOM 5178 C C . THR B 1 322 ? 22.344 0.129 10.048 1 94.86 322 THR B C 1
ATOM 5180 O O . THR B 1 322 ? 21.47 0.453 9.242 1 94.86 322 THR B O 1
ATOM 5183 N N . TYR B 1 323 ? 22.773 -1.086 10.144 1 95.35 323 TYR B N 1
ATOM 5184 C CA . TYR B 1 323 ? 22.257 -2.148 9.289 1 95.35 323 TYR B CA 1
ATOM 5185 C C . TYR B 1 323 ? 21.25 -3.011 10.04 1 95.35 323 TYR B C 1
ATOM 5187 O O . TYR B 1 323 ? 21.489 -3.402 11.185 1 95.35 323 TYR B O 1
ATOM 5195 N N . SER B 1 324 ? 20.156 -3.2 9.43 1 95.65 324 SER B N 1
ATOM 5196 C CA . SER B 1 324 ? 19.151 -4.133 9.93 1 95.65 324 SER B CA 1
ATOM 5197 C C . SER B 1 324 ? 19.396 -5.543 9.403 1 95.65 324 SER B C 1
ATOM 5199 O O . SER B 1 324 ? 20.089 -5.725 8.4 1 95.65 324 SER B O 1
ATOM 5201 N N . GLU B 1 325 ? 18.762 -6.503 10.057 1 95.69 325 GLU B N 1
ATOM 5202 C CA . GLU B 1 325 ? 18.944 -7.902 9.679 1 95.69 325 GLU B CA 1
ATOM 5203 C C . GLU B 1 325 ? 18.052 -8.275 8.499 1 95.69 325 GLU B C 1
ATOM 5205 O O . GLU B 1 325 ? 17.051 -7.605 8.234 1 95.69 325 GLU B O 1
ATOM 5210 N N . TYR B 1 326 ? 18.5 -9.257 7.785 1 97.59 326 TYR B N 1
ATOM 5211 C CA . TYR B 1 326 ? 17.711 -9.856 6.715 1 97.59 326 TYR B CA 1
ATOM 5212 C C . TYR B 1 326 ? 17.782 -11.378 6.771 1 97.59 326 TYR B C 1
ATOM 5214 O O . TYR B 1 326 ? 18.601 -11.941 7.501 1 97.59 326 TYR B O 1
ATOM 5222 N N . GLN B 1 327 ? 16.853 -12.042 6.101 1 97.93 327 GLN B N 1
ATOM 5223 C CA . GLN B 1 327 ? 16.828 -13.499 6.022 1 97.93 327 GLN B CA 1
ATOM 5224 C C . GLN B 1 327 ? 16.469 -13.967 4.614 1 97.93 327 GLN B C 1
ATOM 5226 O O . GLN B 1 327 ? 15.588 -13.395 3.97 1 97.93 327 GLN B O 1
ATOM 5231 N N . LEU B 1 328 ? 17.188 -15.006 4.176 1 97.4 328 LEU B N 1
ATOM 5232 C CA . LEU B 1 328 ? 16.811 -15.678 2.937 1 97.4 328 LEU B CA 1
ATOM 5233 C C . LEU B 1 328 ? 15.657 -16.646 3.173 1 97.4 328 LEU B C 1
ATOM 5235 O O . LEU B 1 328 ? 15.769 -17.566 3.986 1 97.4 328 LEU B O 1
ATOM 5239 N N . ILE B 1 329 ? 14.529 -16.459 2.523 1 97.9 329 ILE B N 1
ATOM 5240 C CA . ILE B 1 329 ? 13.358 -17.319 2.647 1 97.9 329 ILE B CA 1
ATOM 5241 C C . ILE B 1 329 ? 13.173 -18.128 1.366 1 97.9 329 ILE B C 1
ATOM 5243 O O . ILE B 1 329 ? 12.85 -17.571 0.314 1 97.9 329 ILE B O 1
ATOM 5247 N N . ILE B 1 330 ? 13.333 -19.413 1.465 1 97.26 330 ILE B N 1
ATOM 5248 C CA . ILE B 1 330 ? 13.171 -20.307 0.324 1 97.26 330 ILE B CA 1
ATOM 5249 C C . ILE B 1 330 ? 11.748 -20.859 0.299 1 97.26 330 ILE B C 1
ATOM 5251 O O . ILE B 1 330 ? 11.272 -21.411 1.295 1 97.26 330 ILE B O 1
ATOM 5255 N N . ARG B 1 331 ? 11.084 -20.648 -0.896 1 96.9 331 ARG B N 1
ATOM 5256 C CA . ARG B 1 331 ? 9.733 -21.171 -1.074 1 96.9 331 ARG B CA 1
ATOM 5257 C C . ARG B 1 331 ? 9.633 -22.005 -2.347 1 96.9 331 ARG B C 1
ATOM 5259 O O . ARG B 1 331 ? 10.596 -22.666 -2.74 1 96.9 331 ARG B O 1
ATOM 5266 N N . GLU B 1 332 ? 8.477 -21.968 -2.998 1 96.91 332 GLU B N 1
ATOM 5267 C CA . GLU B 1 332 ? 8.172 -22.923 -4.058 1 96.91 332 GLU B CA 1
ATOM 5268 C C . GLU B 1 332 ? 8.769 -22.479 -5.39 1 96.91 332 GLU B C 1
ATOM 5270 O O . GLU B 1 332 ? 8.871 -23.274 -6.327 1 96.91 332 GLU B O 1
ATOM 5275 N N . SER B 1 333 ? 9.243 -21.24 -5.477 1 97.69 333 SER B N 1
ATOM 5276 C CA . SER B 1 333 ? 9.605 -20.703 -6.785 1 97.69 333 SER B CA 1
ATOM 5277 C C . SER B 1 333 ? 11.068 -20.982 -7.111 1 97.69 333 SER B C 1
ATOM 5279 O O . SER B 1 333 ? 11.57 -20.553 -8.152 1 97.69 333 SER B O 1
ATOM 5281 N N . THR B 1 334 ? 11.756 -21.643 -6.168 1 96.2 334 THR B N 1
ATOM 5282 C CA . THR B 1 334 ? 13.167 -21.906 -6.43 1 96.2 334 THR B CA 1
ATOM 5283 C C . THR B 1 334 ? 13.519 -23.352 -6.092 1 96.2 334 THR B C 1
ATOM 5285 O O . THR B 1 334 ? 12.85 -23.984 -5.272 1 96.2 334 THR B O 1
ATOM 5288 N N . LEU B 1 335 ? 14.486 -23.948 -6.808 1 88.35 335 LEU B N 1
ATOM 5289 C CA . LEU B 1 335 ? 15.129 -25.222 -6.507 1 88.35 335 LEU B CA 1
ATOM 5290 C C . LEU B 1 335 ? 16.595 -25.018 -6.14 1 88.35 335 LEU B C 1
ATOM 5292 O O . LEU B 1 335 ? 17.31 -24.273 -6.813 1 88.35 335 LEU B O 1
ATOM 5296 N N . PRO B 1 336 ? 16.833 -25.461 -4.85 1 70.8 336 PRO B N 1
ATOM 5297 C CA . PRO B 1 336 ? 18.279 -25.397 -4.625 1 70.8 336 PRO B CA 1
ATOM 5298 C C . PRO B 1 336 ? 19.075 -26.16 -5.681 1 70.8 336 PRO B C 1
ATOM 5300 O O . PRO B 1 336 ? 18.588 -27.152 -6.23 1 70.8 336 PRO B O 1
ATOM 5303 N N . ASN B 1 337 ? 20.037 -25.468 -6.271 1 62.34 337 ASN B N 1
ATOM 5304 C CA . ASN B 1 337 ? 20.9 -26.234 -7.165 1 62.34 337 ASN B CA 1
ATOM 5305 C C . ASN B 1 337 ? 21.689 -27.298 -6.407 1 62.34 337 ASN B C 1
ATOM 5307 O O . ASN B 1 337 ? 22.312 -27.004 -5.385 1 62.34 337 ASN B O 1
ATOM 5311 N N . ASP B 1 338 ? 21.155 -28.473 -6.117 1 48.87 338 ASP B N 1
ATOM 5312 C CA . ASP B 1 338 ? 21.97 -29.576 -5.618 1 48.87 338 ASP B CA 1
ATOM 5313 C C . ASP B 1 338 ? 23.283 -29.682 -6.39 1 48.87 338 ASP B C 1
ATOM 5315 O O . ASP B 1 338 ? 23.28 -29.903 -7.603 1 48.87 338 ASP B O 1
ATOM 5319 N N . ILE B 1 339 ? 24.088 -28.723 -6.194 1 38.54 339 ILE B N 1
ATOM 5320 C CA . ILE B 1 339 ? 25.362 -29.181 -6.737 1 38.54 339 ILE B CA 1
ATOM 5321 C C . ILE B 1 339 ? 25.749 -30.512 -6.096 1 38.54 339 ILE B C 1
ATOM 5323 O O . ILE B 1 339 ? 25.68 -30.662 -4.874 1 38.54 339 ILE B O 1
#

Organism: NCBI:txid1552

Nearest PDB structures (foldseek):
  2pua-assembly1_A  TM=7.851E-01  e=9.417E-26  Escherichia coli
  1qpz-assembly1_A  TM=7.817E-01  e=2.918E-25  Escherichia coli
  1jft-assembly1_A-2  TM=7.787E-01  e=3.097E-25  Escherichia coli
  2pue-assembly1_A  TM=7.780E-01  e=3.489E-25  Escherichia coli
  1jh9-assembly1_A-2  TM=7.862E-01  e=2.803E-24  Escherichia coli

pLDDT: mean 88.67, std 15.14, range [31.52, 98.85]

InterPro domains:
  IPR000843 LacI-type HTH domain [PF00356] (4-49)
  IPR000843 LacI-type HTH domain [PR00036] (4-14)
  IPR000843 LacI-type HTH domain [PR00036] (14-24)
  IPR000843 LacI-type HTH domain [PS50932] (3-57)
  IPR000843 LacI-type HTH domain [SM00354] (2-72)
  IPR000843 LacI-type HTH domain [cd01392] (6-55)
  IPR001761 Periplasmic binding protein/LacI sugar binding domain [PF00532] (61-319)
  IPR010982 Lambda repressor-like, DNA-binding domain superfamily [G3DSA:1.10.260.40] (4-57)
  IPR010982 Lambda repressor-like, DNA-binding domain superfamily [SSF47413] (2-55)
  IPR028082 Periplasmic binding protein-like I [SSF53822] (61-336)

Radius of gyration: 27.7 Å; Cα contacts (8 Å, |Δi|>4): 1379; chains: 2; bounding box: 72×78×57 Å

Solvent-accessible surface area (backbone atoms only — not comparable to full-atom values): 34391 Å² total; per-residue (Å²): 129,84,73,40,66,61,49,48,9,57,75,56,73,43,51,56,65,55,48,21,21,53,67,25,72,47,73,92,62,58,67,69,58,38,52,47,43,51,48,46,26,63,74,64,62,40,68,67,44,39,60,55,15,68,35,77,81,48,70,65,43,28,34,34,35,38,35,36,40,63,73,41,63,64,50,26,38,21,48,52,16,24,48,55,39,28,44,78,71,67,31,42,69,38,33,40,67,29,70,74,32,70,69,47,42,53,52,52,51,55,50,40,55,74,56,51,41,58,27,37,38,39,40,44,61,43,47,68,79,53,84,53,53,66,59,52,34,59,48,12,71,81,27,45,32,33,30,32,51,32,84,76,89,86,28,76,39,40,36,24,39,27,61,60,52,34,58,52,44,41,53,48,46,62,63,42,53,70,49,84,82,33,52,62,33,40,38,37,40,66,62,27,41,65,38,40,40,36,53,51,26,50,52,50,51,28,57,75,68,74,36,88,79,59,74,86,32,50,42,73,23,52,96,28,39,67,24,12,27,52,40,32,50,55,54,58,72,64,67,67,74,74,44,32,38,38,44,23,68,26,36,47,21,27,47,21,20,53,41,42,36,44,73,71,68,51,48,64,25,79,38,35,21,40,27,24,29,44,53,46,78,62,36,71,48,33,63,58,21,44,12,22,32,28,46,48,39,41,57,50,13,26,53,48,27,47,49,44,53,33,43,73,70,69,51,70,68,90,58,52,67,42,72,50,68,69,44,83,44,85,43,53,15,43,60,75,49,78,120,130,84,72,40,66,62,50,48,8,57,74,55,71,43,51,55,66,55,46,21,20,53,68,25,71,47,74,93,63,58,68,69,57,39,51,48,42,51,50,46,25,64,74,67,63,41,70,68,44,42,58,55,15,68,35,76,82,51,70,64,42,28,35,34,33,40,34,36,38,63,74,42,63,65,50,26,37,22,48,52,16,24,48,55,40,29,45,76,72,66,30,42,69,40,34,39,66,28,71,74,34,70,69,46,42,52,52,53,51,54,50,40,56,74,55,50,42,59,28,38,38,40,42,45,62,44,47,69,80,52,84,54,54,65,59,51,36,58,47,12,70,81,26,46,32,35,28,31,50,33,83,76,87,82,32,76,40,42,36,23,39,29,62,60,51,35,57,52,46,41,52,50,46,64,64,39,53,70,49,82,83,33,53,61,34,40,38,35,41,65,63,26,41,64,37,39,41,37,52,49,26,50,52,50,52,27,58,76,68,75,36,87,79,57,72,85,34,50,41,71,24,53,94,29,39,67,24,12,27,51,39,33,50,55,54,58,73,64,66,68,75,74,45,33,38,38,43,22,70,25,36,47,20,27,48,21,20,52,39,44,37,45,73,73,67,53,50,64,24,80,38,36,21,40,28,24,29,46,54,47,78,63,38,70,49,34,62,58,22,46,12,21,32,28,45,47,40,42,58,51,13,27,53,50,26,49,50,44,53,33,43,74,70,69,50,68,70,90,58,53,67,42,73,52,69,68,44,84,44,86,42,52,15,44,61,77,50,79,120

Sequence (678 aa):
MSYTMYDLARDAGVSVATVSRVINKNGSVKEDTKQRILEIIKDKGYIPNAYARGMNNISMKTIGVIIADIVNPFFAEVVKGIEVACQKNGYKLILCSTANNADTEKKEIEMLVEKFVDGFIIVGSRPSNDNNASFLINLSTTHPIVLVNSFIKGGQKMFSILVDEGKAVYDTLSYFKPGNNLNTYILGDPTWKTTTVKINAFKFFFEKHNLDFSNDNIINCSHSYSGGKAAAKELFERNLPYPYIVICSSDTIAIGALRELLRYGVKIPEQVSIMGFSNIEVSSLTTPSLSTIDQNLFELGQKSGHLFIDILHEKYPINKKTYSEYQLIIRESTLPNDIMSYTMYDLARDAGVSVATVSRVINKNGSVKEDTKQRILEIIKDKGYIPNAYARGMNNISMKTIGVIIADIVNPFFAEVVKGIEVACQKNGYKLILCSTANNADTEKKEIEMLVEKFVDGFIIVGSRPSNDNNASFLINLSTTHPIVLVNSFIKGGQKMFSILVDEGKAVYDTLSYFKPGNNLNTYILGDPTWKTTTVKINAFKFFFEKHNLDFSNDNIINCSHSYSGGKAAAKELFERNLPYPYIVICSSDTIAIGALRELLRYGVKIPEQVSIMGFSNIEVSSLTTPSLSTIDQNLFELGQKSGHLFIDILHEKYPINKKTYSEYQLIIRESTLPNDI

Secondary structure (DSSP, 8-state):
----HHHHHHHHTS-HHHHHHHHTT-S---HHHHHHHHHHHHHHT----HHHHS-TT----EEEEEES-TTSHHHHHHHHHHHHHHHTTT-EEEEEE-TT-HHHHHHHHHHHHHTT-SEEEEESPPBTT-TTHHHHHHHTTTS-EEEES---TT-TTEEEEEE-HHHHHHHHHHHH---TTSEEEEEE-TTBHHHHHHHHHHHHHHHHTT----GGGEEE--SSHHHHHHHHHHHHHTTPPSPEEEEESSHHHHHHHHHHHHHTT--TTTTEEEE-SS--GGGGTSSSPPBEEE--HHHHHHHHHHHHHHHHTT---S-SEEEEP-EEE--TT------/----HHHHHHHHTS-HHHHHHHHTT-S---HHHHHHHHHHHHHHT----HHHHS-TT----EEEEEES-TTSHHHHHHHHHHHHHHHTTT-EEEEEE-TT-HHHHHHHHHHHHHTT-SEEEEESPPBTT-TTHHHHHHHTTTS-EEEES---SS-TTEEEEEE-HHHHHHHHHHHH---TTSEEEEEE-TTBHHHHHHHHHHHHHHHHTT----GGGEEE--SSHHHHHHHHHHHHHTTPPSPEEEEESSHHHHHHHHHHHHHTT--TTTTEEEE-SS--GGGGTSSSPPBEEE--HHHHHHHHHHHHHHHHTT---S-SEEEEP-EEE--TT------